Protein AF-A0A7C5J587-F1 (afdb_monomer_lite)

pLDDT: mean 79.64, std 22.27, range [34.5, 98.56]

Secondary structure (DSSP, 8-state):
-------PPPP---------------------------------PPPPPPPPPP-------------PPPGGG---PPPPPHHHHHHHHHHHHHHHHTHHHHHHHHHHHHH-TT--BTTB-------GGGSPPPHHHHHHHHTTSS--------------PPPS--PPP-TTHHHHHHHHHHHH--SS--TTHHHHHHHHHHHHHHHHHHHHHHHHHHHTTTHHHHTTHHHHHHHHHHHHHSTTHHHHHHHHHHHHHHHGGGPPPPSS---HHHHHHHHHHHHHHHHHHHHHSSS--HHHHHHHHHHHHHHHHHHHHHHHH-TT-HHHHHHHHHHHHHHHHHHHHHT--SSPPHHHHHHHHHHHHHHHHHHHHHHHHHHHHHTT--------GGGS-SSSTTPPPPP---PPPPPPPPP-

Sequence (420 aa):
MGFAFHGPSPMVGEGMLQGAIAMRTQVFGLIAMMTSLGALGACKDDPPPPPPPSADTASATGKAKATKPSARDRTAVPRISPESMKQYRVETCYFGSMGLLVAKEAYMASVGETGPSEAKLPEFGDYPENQPRDPGESKDKKDKEAPTDGKAGGRKVGPRTPLMGSGRALPFIRHVRACSIAKSLRQPEYSDLDPAVAKFEEYVNDLQRLLLDASRYYAREQYKKDDFKRGKSIHEKLMEKLPALDDELATFTAAMEKWWPTMKPGGEELDDAGKISLEAVNQARDAARATMAAERDGEALGKAIEGLKAKLASLEEQLEKDRTAPHPRVMVPKLKEMIDALEAVQSVEGKLTALQRYGVSAGMASLIEAHQRGVAQLLRRSSGGTRRTPINPRLRDDSVRALPRPAVTGRPIVPKPEPQ

Foldseek 3Di:
DDDDDDDDDDDDDPDPPPPDPDPPPDDDDDDDDDDDDDDDDDDDDDDDDDDDPDPPDDDDDDPDPPPPPPPVPCLPLDDFDLLLLLVLLLLLLLLLLLLQLQQLVQQCVQANPVFDAPRGAGDRHDAPVQPPDDPVPPPPPPVPPDPPPDPDDDDPPDPPPPPPQPQPDSVSLVSNVSLVVSLVSPPPPDPQQNVLSVVLNVLVVVLSVLSVVSSRCVSVVVCVVVVCPVRVVSVVVNVVRSVCSVVSSVSNVVSVVVCVVVRDPTPADDDPLLVLLVVLLVLLVVLLVLLVDQDHDLVVNVVSLVVLVVSLVVLVVVCVVPVPQLQSVLQNVLSVQLSVLSVVSSPDPHDDDSNSSSSNSVSSSSSSVSSVRNSSVVSCVVSVPDPPPPPPVVVPDPPVPPDDDPDPPDDDDDDDDDDD

Radius of gyration: 30.17 Å; chains: 1; bounding box: 68×78×130 Å

Structure (mmCIF, N/CA/C/O backbone):
data_AF-A0A7C5J587-F1
#
_entry.id   AF-A0A7C5J587-F1
#
loop_
_atom_site.group_PDB
_atom_site.id
_atom_site.type_symbol
_atom_site.label_atom_id
_atom_site.label_alt_id
_atom_site.label_comp_id
_atom_site.label_asym_id
_atom_site.label_entity_id
_atom_site.label_seq_id
_atom_site.pdbx_PDB_ins_code
_atom_site.Cartn_x
_atom_site.Cartn_y
_atom_site.Cartn_z
_atom_site.occupancy
_atom_site.B_iso_or_equiv
_atom_site.auth_seq_id
_atom_site.auth_comp_id
_atom_site.auth_asym_id
_atom_site.auth_atom_id
_atom_site.pdbx_PDB_model_num
ATOM 1 N N . MET A 1 1 ? -23.629 -4.529 -68.663 1.00 40.53 1 MET A N 1
ATOM 2 C CA . MET A 1 1 ? -24.342 -3.232 -68.624 1.00 40.53 1 MET A CA 1
ATOM 3 C C . MET A 1 1 ? -24.430 -2.851 -67.150 1.00 40.53 1 MET A C 1
ATOM 5 O O . MET A 1 1 ? -25.190 -3.480 -66.444 1.00 40.53 1 MET A O 1
ATOM 9 N N . GLY A 1 2 ? -23.566 -2.048 -66.539 1.00 39.12 2 GLY A N 1
ATOM 10 C CA . GLY A 1 2 ? -22.861 -0.872 -67.026 1.00 39.12 2 GLY A CA 1
ATOM 11 C C . GLY A 1 2 ? -23.573 0.361 -66.483 1.00 39.12 2 GLY A C 1
ATOM 12 O O . GLY A 1 2 ? -24.387 0.895 -67.210 1.00 39.12 2 GLY A O 1
ATOM 13 N N . PHE A 1 3 ? -23.286 0.772 -65.242 1.00 37.50 3 PHE A N 1
ATOM 14 C CA . PHE A 1 3 ? -23.427 2.161 -64.792 1.00 37.50 3 PHE A CA 1
ATOM 15 C C . PHE A 1 3 ? -22.420 2.442 -63.675 1.00 37.50 3 PHE A C 1
ATOM 17 O O . PHE A 1 3 ? -22.496 1.897 -62.576 1.00 37.50 3 PHE A O 1
ATOM 24 N N . ALA A 1 4 ? -21.441 3.269 -64.026 1.00 39.62 4 ALA A N 1
ATOM 25 C CA . ALA A 1 4 ? -20.511 3.908 -63.122 1.00 39.62 4 ALA A CA 1
ATOM 26 C C . ALA A 1 4 ? -21.205 5.093 -62.438 1.00 39.62 4 ALA A C 1
ATOM 28 O O . ALA A 1 4 ? -21.907 5.855 -63.101 1.00 39.62 4 ALA A O 1
ATOM 29 N N . PHE A 1 5 ? -20.949 5.284 -61.146 1.00 39.12 5 PHE A N 1
ATOM 30 C CA . PHE A 1 5 ? -21.149 6.566 -60.477 1.00 39.12 5 PHE A CA 1
ATOM 31 C C . PHE A 1 5 ? -19.853 6.939 -59.758 1.00 39.12 5 PHE A C 1
ATOM 33 O O . PHE A 1 5 ? -19.437 6.290 -58.803 1.00 39.12 5 PHE A O 1
ATOM 40 N N . HIS A 1 6 ? -19.192 7.965 -60.291 1.00 46.97 6 HIS A N 1
ATOM 41 C CA . HIS A 1 6 ? -18.176 8.743 -59.596 1.00 46.97 6 HIS A CA 1
ATOM 42 C C . HIS A 1 6 ? -18.865 9.620 -58.544 1.00 46.97 6 HIS A C 1
ATOM 44 O O . HIS A 1 6 ? -19.837 10.307 -58.856 1.00 46.97 6 HIS A O 1
ATOM 50 N N . GLY A 1 7 ? -18.335 9.618 -57.323 1.00 34.50 7 GLY A N 1
ATOM 51 C CA . GLY A 1 7 ? -18.704 10.533 -56.244 1.00 34.50 7 GLY A CA 1
ATOM 52 C C . GLY A 1 7 ? -17.439 10.992 -55.503 1.00 34.50 7 GLY A C 1
ATOM 53 O O . GLY A 1 7 ? -16.536 10.174 -55.331 1.00 34.50 7 GLY A O 1
ATOM 54 N N . PRO A 1 8 ? -17.326 12.282 -55.139 1.00 49.47 8 PRO A N 1
ATOM 55 C CA . PRO A 1 8 ? -16.050 12.957 -54.901 1.00 49.47 8 PRO A CA 1
ATOM 56 C C . PRO A 1 8 ? -15.474 12.753 -53.493 1.00 49.47 8 PRO A C 1
ATOM 58 O O . PRO A 1 8 ? -16.202 12.677 -52.505 1.00 49.47 8 PRO A O 1
ATOM 61 N N . SER A 1 9 ? -14.141 12.759 -53.417 1.00 42.50 9 SER A N 1
ATOM 62 C CA . SER A 1 9 ? -13.361 12.876 -52.182 1.00 42.50 9 SER A CA 1
ATOM 63 C C . SER A 1 9 ? -13.661 14.189 -51.447 1.00 42.50 9 SER A C 1
ATOM 65 O O . SER A 1 9 ? -13.544 15.253 -52.063 1.00 42.50 9 SER A O 1
ATOM 67 N N . PRO A 1 10 ? -13.951 14.172 -50.135 1.00 50.47 10 PRO A N 1
ATOM 68 C CA . PRO A 1 10 ? -13.833 15.365 -49.319 1.00 50.47 10 PRO A CA 1
ATOM 69 C C . PRO A 1 10 ? -12.380 15.571 -48.881 1.00 50.47 10 PRO A C 1
ATOM 71 O O . PRO A 1 10 ? -11.654 14.639 -48.529 1.00 50.47 10 PRO A O 1
ATOM 74 N N . MET A 1 11 ? -11.977 16.834 -48.960 1.00 41.19 11 MET A N 1
ATOM 75 C CA . MET A 1 11 ? -10.653 17.334 -48.643 1.00 41.19 11 MET A CA 1
ATOM 76 C C . MET A 1 11 ? -10.304 17.156 -47.165 1.00 41.19 11 MET A C 1
ATOM 78 O O . MET A 1 11 ? -11.142 17.308 -46.278 1.00 41.19 11 MET A O 1
ATOM 82 N N . VAL A 1 12 ? -9.019 16.901 -46.937 1.00 44.38 12 VAL A N 1
ATOM 83 C CA . VAL A 1 12 ? -8.339 17.002 -45.649 1.00 44.38 12 VAL A CA 1
ATOM 84 C C . VAL A 1 12 ? -8.431 18.454 -45.178 1.00 44.38 12 VAL A C 1
ATOM 86 O O . VAL A 1 12 ? -7.780 19.336 -45.728 1.00 44.38 12 VAL A O 1
ATOM 89 N N . GLY A 1 13 ? -9.283 18.701 -44.187 1.00 36.81 13 GLY A N 1
ATOM 90 C CA . GLY A 1 13 ? -9.279 19.930 -43.406 1.00 36.81 13 GLY A CA 1
ATOM 91 C C . GLY A 1 13 ? -8.475 19.705 -42.133 1.00 36.81 13 GLY A C 1
ATOM 92 O O . GLY A 1 13 ? -8.979 19.100 -41.189 1.00 36.81 13 GLY A O 1
ATOM 93 N N . GLU A 1 14 ? -7.235 20.193 -42.111 1.00 44.81 14 GLU A N 1
ATOM 94 C CA . GLU A 1 14 ? -6.475 20.452 -40.887 1.00 44.81 14 GLU A CA 1
ATOM 95 C C . GLU A 1 14 ? -7.223 21.501 -40.054 1.00 44.81 14 GLU A C 1
ATOM 97 O O . GLU A 1 14 ? -7.055 22.710 -40.205 1.00 44.81 14 GLU A O 1
ATOM 102 N N . GLY A 1 15 ? -8.110 21.021 -39.186 1.00 36.03 15 GLY A N 1
ATOM 103 C CA . GLY A 1 15 ? -8.738 21.809 -38.140 1.00 36.03 15 GLY A CA 1
ATOM 104 C C . GLY A 1 15 ? -7.866 21.800 -36.892 1.00 36.03 15 GLY A C 1
ATOM 105 O O . GLY A 1 15 ? -7.879 20.835 -36.131 1.00 36.03 15 GLY A O 1
ATOM 106 N N . MET A 1 16 ? -7.132 22.894 -36.680 1.00 46.59 16 MET A N 1
ATOM 107 C CA . MET A 1 16 ? -6.604 23.313 -35.380 1.00 46.59 16 MET A CA 1
ATOM 108 C C . MET A 1 16 ? -7.690 23.182 -34.299 1.00 46.59 16 MET A C 1
ATOM 110 O O . MET A 1 16 ? -8.573 24.027 -34.180 1.00 46.59 16 MET A O 1
ATOM 114 N N . LEU A 1 17 ? -7.592 22.146 -33.470 1.00 41.84 17 LEU A N 1
ATOM 115 C CA . LEU A 1 17 ? -8.295 22.049 -32.194 1.00 41.84 17 LEU A CA 1
ATOM 116 C C . LEU A 1 17 ? -7.325 22.471 -31.087 1.00 41.84 17 LEU A C 1
ATOM 118 O O . LEU A 1 17 ? -6.796 21.664 -30.328 1.00 41.84 17 LEU A O 1
ATOM 122 N N . GLN A 1 18 ? -7.091 23.784 -31.005 1.00 40.44 18 GLN A N 1
ATOM 123 C CA . GLN A 1 18 ? -6.682 24.435 -29.762 1.00 40.44 18 GLN A CA 1
ATOM 124 C C . GLN A 1 18 ? -7.888 24.421 -28.814 1.00 40.44 18 GLN A C 1
ATOM 126 O O . GLN A 1 18 ? -8.646 25.381 -28.705 1.00 40.44 18 GLN A O 1
ATOM 131 N N . GLY A 1 19 ? -8.087 23.285 -28.149 1.00 37.25 19 GLY A N 1
ATOM 132 C CA . GLY A 1 19 ? -8.961 23.176 -26.990 1.00 37.25 19 GLY A CA 1
ATOM 133 C C . GLY A 1 19 ? -8.258 23.780 -25.781 1.00 37.25 19 GLY A C 1
ATOM 134 O O . GLY A 1 19 ? -7.413 23.140 -25.161 1.00 37.25 19 GLY A O 1
ATOM 135 N N . ALA A 1 20 ? -8.586 25.033 -25.480 1.00 38.94 20 ALA A N 1
ATOM 136 C CA . ALA A 1 20 ? -8.166 25.739 -24.283 1.00 38.94 20 ALA A CA 1
ATOM 137 C C . ALA A 1 20 ? -8.639 24.995 -23.020 1.00 38.94 20 ALA A C 1
ATOM 139 O O . ALA A 1 20 ? -9.804 25.079 -22.635 1.00 38.94 20 ALA A O 1
ATOM 140 N N . ILE A 1 21 ? -7.723 24.303 -22.340 1.00 42.91 21 ILE A N 1
ATOM 141 C CA . ILE A 1 21 ? -7.909 23.940 -20.933 1.00 42.91 21 ILE A CA 1
ATOM 142 C C . ILE A 1 21 ? -7.673 25.224 -20.141 1.00 42.91 21 ILE A C 1
ATOM 144 O O . ILE A 1 21 ? -6.539 25.635 -19.893 1.00 42.91 21 ILE A O 1
ATOM 148 N N . ALA A 1 22 ? -8.770 25.903 -19.817 1.00 38.94 22 ALA A N 1
ATOM 149 C CA . ALA A 1 22 ? -8.776 27.057 -18.940 1.00 38.94 22 ALA A CA 1
ATOM 150 C C . ALA A 1 22 ? -8.193 26.658 -17.575 1.00 38.94 22 ALA A C 1
ATOM 152 O O . ALA A 1 22 ? -8.833 25.966 -16.783 1.00 38.94 22 ALA A O 1
ATOM 153 N N . MET A 1 23 ? -6.968 27.115 -17.305 1.00 39.50 23 MET A N 1
ATOM 154 C CA . MET A 1 23 ? -6.397 27.149 -15.965 1.00 39.50 23 MET A CA 1
ATOM 155 C C . MET A 1 23 ? -7.326 27.964 -15.068 1.00 39.50 23 MET A C 1
ATOM 157 O O . MET A 1 23 ? -7.400 29.189 -15.166 1.00 39.50 23 MET A O 1
ATOM 161 N N . ARG A 1 24 ? -8.040 27.285 -14.171 1.00 40.91 24 ARG A N 1
ATOM 162 C CA . ARG A 1 24 ? -8.749 27.937 -13.074 1.00 40.91 24 ARG A CA 1
ATOM 163 C C . ARG A 1 24 ? -7.770 28.122 -11.920 1.00 40.91 24 ARG A C 1
ATOM 165 O O . ARG A 1 24 ? -7.766 27.383 -10.943 1.00 40.91 24 ARG A O 1
ATOM 172 N N . THR A 1 25 ? -6.912 29.122 -12.074 1.00 37.28 25 THR A N 1
ATOM 173 C CA . THR A 1 25 ? -6.072 29.674 -11.013 1.00 37.28 25 THR A CA 1
ATOM 174 C C . THR A 1 25 ? -6.991 30.376 -10.014 1.00 37.28 25 THR A C 1
ATOM 176 O O . THR A 1 25 ? -7.362 31.531 -10.211 1.00 37.28 25 THR A O 1
ATOM 179 N N . GLN A 1 26 ? -7.425 29.678 -8.962 1.00 46.88 26 GLN A N 1
ATOM 180 C CA . GLN A 1 26 ? -8.051 30.350 -7.826 1.00 46.88 26 GLN A CA 1
ATOM 181 C C . GLN A 1 26 ? -6.971 30.930 -6.916 1.00 46.88 26 GLN A C 1
ATOM 183 O O . GLN A 1 26 ? -6.229 30.228 -6.234 1.00 46.88 26 GLN A O 1
ATOM 188 N N . VAL A 1 27 ? -6.921 32.257 -6.952 1.00 42.19 27 VAL A N 1
ATOM 189 C CA . VAL A 1 27 ? -6.259 33.141 -6.003 1.00 42.19 27 VAL A CA 1
ATOM 190 C C . VAL A 1 27 ? -6.958 33.001 -4.645 1.00 42.19 27 VAL A C 1
ATOM 192 O O . VAL A 1 27 ? -8.043 33.536 -4.448 1.00 42.19 27 VAL A O 1
ATOM 195 N N . PHE A 1 28 ? -6.328 32.306 -3.702 1.00 43.00 28 PHE A N 1
ATOM 196 C CA . PHE A 1 28 ? -6.454 32.602 -2.273 1.00 43.00 28 PHE A CA 1
ATOM 197 C C . PHE A 1 28 ? -5.116 33.244 -1.891 1.00 43.00 28 PHE A C 1
ATOM 199 O O . PHE A 1 28 ? -4.057 32.674 -2.119 1.00 43.00 28 PHE A O 1
ATOM 206 N N . GLY A 1 29 ? -5.068 34.501 -1.471 1.00 35.06 29 GLY A N 1
ATOM 207 C CA . GLY A 1 29 ? -5.841 35.012 -0.350 1.00 35.06 29 GLY A CA 1
ATOM 208 C C . GLY A 1 29 ? -4.839 35.241 0.774 1.00 35.06 29 GLY A C 1
ATOM 209 O O . GLY A 1 29 ? -4.536 34.349 1.554 1.00 35.06 29 GLY A O 1
ATOM 210 N N . LEU A 1 30 ? -4.258 36.432 0.743 1.00 37.22 30 LEU A N 1
ATOM 211 C CA . LEU A 1 30 ? -3.209 36.958 1.601 1.00 37.22 30 LEU A CA 1
ATOM 212 C C . LEU A 1 30 ? -3.675 36.964 3.071 1.00 37.22 30 LEU A C 1
ATOM 214 O O . LEU A 1 30 ? -4.580 37.718 3.414 1.00 37.22 30 LEU A O 1
ATOM 218 N N . ILE A 1 31 ? -3.055 36.160 3.941 1.00 40.31 31 ILE A N 1
ATOM 219 C CA . ILE A 1 31 ? -3.092 36.366 5.398 1.00 40.31 31 ILE A CA 1
ATOM 220 C C . ILE A 1 31 ? -1.647 36.420 5.881 1.00 40.31 31 ILE A C 1
ATOM 222 O O . ILE A 1 31 ? -0.980 35.406 6.073 1.00 40.31 31 ILE A O 1
ATOM 226 N N . ALA A 1 32 ? -1.168 37.650 6.027 1.00 42.03 32 ALA A N 1
ATOM 227 C CA . ALA A 1 32 ? 0.039 37.980 6.753 1.00 42.03 32 ALA A CA 1
ATOM 228 C C . ALA A 1 32 ? -0.343 38.563 8.119 1.00 42.03 32 ALA A C 1
ATOM 230 O O . ALA A 1 32 ? -1.284 39.346 8.220 1.00 42.03 32 ALA A O 1
ATOM 231 N N . MET A 1 33 ? 0.513 38.247 9.092 1.00 40.53 33 MET A N 1
ATOM 232 C CA . MET A 1 33 ? 0.805 38.957 10.340 1.00 40.53 33 MET A CA 1
ATOM 233 C C . MET A 1 33 ? 0.163 38.509 11.664 1.00 40.53 33 MET A C 1
ATOM 235 O O . MET A 1 33 ? -1.046 38.484 11.847 1.00 40.53 33 MET A O 1
ATOM 239 N N . MET A 1 34 ? 1.103 38.377 12.614 1.00 42.03 34 MET A N 1
ATOM 240 C CA . MET A 1 34 ? 1.031 38.614 14.060 1.00 42.03 34 MET A CA 1
ATOM 241 C C . MET A 1 34 ? 0.592 37.449 14.947 1.00 42.03 34 MET A C 1
ATOM 243 O O . MET A 1 34 ? -0.578 37.305 15.255 1.00 42.03 34 MET A O 1
ATOM 247 N N . THR A 1 35 ? 1.590 36.733 15.478 1.00 39.16 35 THR A N 1
ATOM 248 C CA . THR A 1 35 ? 1.889 36.755 16.926 1.00 39.16 35 THR A CA 1
ATOM 249 C C . THR A 1 35 ? 3.317 36.269 17.170 1.00 39.16 35 THR A C 1
ATOM 251 O O . THR A 1 35 ? 3.598 35.075 17.215 1.00 39.16 35 THR A O 1
ATOM 254 N N . SER A 1 36 ? 4.227 37.223 17.342 1.00 39.00 36 SER A N 1
ATOM 255 C CA . SER A 1 36 ? 5.477 37.061 18.079 1.00 39.00 36 SER A CA 1
ATOM 256 C C . SER A 1 36 ? 5.241 37.563 19.501 1.00 39.00 36 SER A C 1
ATOM 258 O O . SER A 1 36 ? 4.926 38.739 19.637 1.00 39.00 36 SER A O 1
ATOM 260 N N . LEU A 1 37 ? 5.393 36.723 20.531 1.00 38.78 37 LEU A N 1
ATOM 261 C CA . LEU A 1 37 ? 5.816 37.126 21.881 1.00 38.78 37 LEU A CA 1
ATOM 262 C C . LEU A 1 37 ? 6.051 35.877 22.757 1.00 38.78 37 LEU A C 1
ATOM 264 O O . LEU A 1 37 ? 5.144 35.073 22.938 1.00 38.78 37 LEU A O 1
ATOM 268 N N . GLY A 1 38 ? 7.244 35.776 23.356 1.00 36.59 38 GLY A N 1
ATOM 269 C CA . GLY A 1 38 ? 7.446 35.069 24.627 1.00 36.59 38 GLY A CA 1
ATOM 270 C C . GLY A 1 38 ? 8.218 33.746 24.592 1.00 36.59 38 GLY A C 1
ATOM 271 O O . GLY A 1 38 ? 7.618 32.682 24.638 1.00 36.59 38 GLY A O 1
ATOM 272 N N . ALA A 1 39 ? 9.551 33.811 24.656 1.00 37.22 39 ALA A N 1
ATOM 273 C CA . ALA A 1 39 ? 10.364 32.730 25.222 1.00 37.22 39 ALA A CA 1
ATOM 274 C C . ALA A 1 39 ? 11.544 33.322 26.013 1.00 37.22 39 ALA A C 1
ATOM 276 O O . ALA A 1 39 ? 12.631 33.545 25.485 1.00 37.22 39 ALA A O 1
ATOM 277 N N . LEU A 1 40 ? 11.297 33.607 27.294 1.00 43.94 40 LEU A N 1
ATOM 278 C CA . LEU A 1 40 ? 12.322 33.687 28.336 1.00 43.94 40 LEU A CA 1
ATOM 279 C C . LEU A 1 40 ? 12.236 32.386 29.139 1.00 43.94 40 LEU A C 1
ATOM 281 O O . LEU A 1 40 ? 11.160 32.040 29.617 1.00 43.94 40 LEU A O 1
ATOM 285 N N . GLY A 1 41 ? 13.356 31.681 29.290 1.00 39.38 41 GLY A N 1
ATOM 286 C CA . GLY A 1 41 ? 13.417 30.465 30.100 1.00 39.38 41 GLY A CA 1
ATOM 287 C C . GLY A 1 41 ? 14.644 29.611 29.809 1.00 39.38 41 GLY A C 1
ATOM 288 O O . GLY A 1 41 ? 14.522 28.503 29.305 1.00 39.38 41 GLY A O 1
ATOM 289 N N . ALA A 1 42 ? 15.834 30.140 30.101 1.00 37.66 42 ALA A N 1
ATOM 290 C CA . ALA A 1 42 ? 17.071 29.370 30.102 1.00 37.66 42 ALA A CA 1
ATOM 291 C C . ALA A 1 42 ? 17.139 28.495 31.368 1.00 37.66 42 ALA A C 1
ATOM 293 O O . ALA A 1 42 ? 17.524 28.975 32.434 1.00 37.66 42 ALA A O 1
ATOM 294 N N . CYS A 1 43 ? 16.792 27.214 31.248 1.00 47.06 43 CYS A N 1
ATOM 295 C CA . CYS A 1 43 ? 17.231 26.184 32.186 1.00 47.06 43 CYS A CA 1
ATOM 296 C C . CYS A 1 43 ? 18.535 25.583 31.648 1.00 47.06 43 CYS A C 1
ATOM 298 O O . CYS A 1 43 ? 18.586 25.084 30.528 1.00 47.06 43 CYS A O 1
ATOM 300 N N . LYS A 1 44 ? 19.610 25.701 32.433 1.00 36.34 44 LYS A N 1
ATOM 301 C CA . LYS A 1 44 ? 20.862 24.979 32.205 1.00 36.34 44 LYS A CA 1
ATOM 302 C C . LYS A 1 44 ? 20.595 23.498 32.472 1.00 36.34 44 LYS A C 1
ATOM 304 O O . LYS A 1 44 ? 20.381 23.137 33.624 1.00 36.34 44 LYS A O 1
ATOM 309 N N . ASP A 1 45 ? 20.603 22.686 31.423 1.00 48.22 45 ASP A N 1
ATOM 310 C CA . ASP A 1 45 ? 20.658 21.233 31.547 1.00 48.22 45 ASP A CA 1
ATOM 311 C C . ASP A 1 45 ? 22.064 20.811 31.990 1.00 48.22 45 ASP A C 1
ATOM 313 O O . ASP A 1 45 ? 23.074 21.182 31.380 1.00 48.22 45 ASP A O 1
ATOM 317 N N . ASP A 1 46 ? 22.109 20.048 33.081 1.00 55.38 46 ASP A N 1
ATOM 318 C CA . ASP A 1 46 ? 23.283 19.311 33.534 1.00 55.38 46 ASP A CA 1
ATOM 319 C C . ASP A 1 46 ? 23.784 18.367 32.425 1.00 55.38 46 ASP A C 1
ATOM 321 O O . ASP A 1 46 ? 22.978 17.712 31.752 1.00 55.38 46 ASP A O 1
ATOM 325 N N . PRO A 1 47 ? 25.108 18.244 32.217 1.00 64.81 47 PRO A N 1
ATOM 326 C CA . PRO A 1 47 ? 25.639 17.297 31.250 1.00 64.81 47 PRO A CA 1
ATOM 327 C C . PRO A 1 47 ? 25.290 15.858 31.675 1.00 64.81 47 PRO A C 1
ATOM 329 O O . PRO A 1 47 ? 25.450 15.506 32.849 1.00 64.81 47 PRO A O 1
ATOM 332 N N . PRO A 1 48 ? 24.845 14.994 30.743 1.00 68.69 48 PRO A N 1
ATOM 333 C CA . PRO A 1 48 ? 24.534 13.608 31.062 1.00 68.69 48 PRO A CA 1
ATOM 334 C C . PRO A 1 48 ? 25.784 12.876 31.580 1.00 68.69 48 PRO A C 1
ATOM 336 O O . PRO A 1 48 ? 26.893 13.133 31.097 1.00 68.69 48 PRO A O 1
ATOM 339 N N . PRO A 1 49 ? 25.629 11.948 32.544 1.00 68.81 49 PRO A N 1
ATOM 340 C CA . PRO A 1 49 ? 26.751 11.199 33.089 1.00 68.81 49 PRO A CA 1
ATOM 341 C C . PRO A 1 49 ? 27.451 10.386 31.988 1.00 68.81 49 PRO A C 1
ATOM 343 O O . PRO A 1 49 ? 26.784 9.862 31.087 1.00 68.81 49 PRO A O 1
ATOM 346 N N . PRO A 1 50 ? 28.789 10.254 32.050 1.00 69.75 50 PRO A N 1
ATOM 347 C CA . PRO A 1 50 ? 29.536 9.460 31.088 1.00 69.75 50 PRO A CA 1
ATOM 348 C C . PRO A 1 50 ? 29.058 7.999 31.109 1.00 69.75 50 PRO A C 1
ATOM 350 O O . PRO A 1 50 ? 28.716 7.475 32.175 1.00 69.75 50 PRO A O 1
ATOM 353 N N . PRO A 1 51 ? 29.035 7.320 29.948 1.00 66.56 51 PRO A N 1
ATOM 354 C CA . PRO A 1 51 ? 28.659 5.916 29.883 1.00 66.56 51 PRO A CA 1
ATOM 355 C C . PRO A 1 51 ? 29.606 5.074 30.755 1.00 66.56 51 PRO A C 1
ATOM 357 O O . PRO A 1 51 ? 30.808 5.358 30.801 1.00 66.56 51 PRO A O 1
ATOM 360 N N . PRO A 1 52 ? 29.098 4.030 31.438 1.00 62.97 52 PRO A N 1
ATOM 361 C CA . PRO A 1 52 ? 29.949 3.132 32.203 1.00 62.97 52 PRO A CA 1
ATOM 362 C C . PRO A 1 52 ? 30.990 2.480 31.278 1.00 62.97 52 PRO A C 1
ATOM 364 O O . PRO A 1 52 ? 30.678 2.185 30.116 1.00 62.97 52 PRO A O 1
ATOM 367 N N . PRO A 1 53 ? 32.221 2.240 31.767 1.00 50.72 53 PRO A N 1
ATOM 368 C CA . PRO A 1 53 ? 33.243 1.559 30.989 1.00 50.72 53 PRO A CA 1
ATOM 369 C C . PRO A 1 53 ? 32.703 0.202 30.536 1.00 50.72 53 PRO A C 1
ATOM 371 O O . PRO A 1 53 ? 32.181 -0.580 31.333 1.00 50.72 53 PRO A O 1
ATOM 374 N N . SER A 1 54 ? 32.795 -0.051 29.231 1.00 51.22 54 SER A N 1
ATOM 375 C CA . SER A 1 54 ? 32.443 -1.345 28.655 1.00 51.22 54 SER A CA 1
ATOM 376 C C . SER A 1 54 ? 33.315 -2.409 29.311 1.00 51.22 54 SER A C 1
ATOM 378 O O . SER A 1 54 ? 34.537 -2.339 29.236 1.00 51.22 54 SER A O 1
ATOM 380 N N . ALA A 1 55 ? 32.686 -3.367 29.991 1.00 44.94 55 ALA A N 1
ATOM 381 C CA . ALA A 1 55 ? 33.386 -4.507 30.552 1.00 44.94 55 ALA A CA 1
ATOM 382 C C . ALA A 1 55 ? 33.970 -5.339 29.403 1.00 44.94 55 ALA A C 1
ATOM 384 O O . ALA A 1 55 ? 33.235 -5.988 28.652 1.00 44.94 55 ALA A O 1
ATOM 385 N N . ASP A 1 56 ? 35.295 -5.291 29.276 1.00 42.47 56 ASP A N 1
ATOM 386 C CA . ASP A 1 56 ? 36.074 -6.140 28.387 1.00 42.47 56 ASP A CA 1
ATOM 387 C C . ASP A 1 56 ? 35.757 -7.606 28.685 1.00 42.47 56 ASP A C 1
ATOM 389 O O . ASP A 1 56 ? 36.134 -8.175 29.712 1.00 42.47 56 ASP A O 1
ATOM 393 N N . THR A 1 57 ? 35.012 -8.231 27.778 1.00 45.97 57 THR A N 1
ATOM 394 C CA . THR A 1 57 ? 34.745 -9.663 27.838 1.00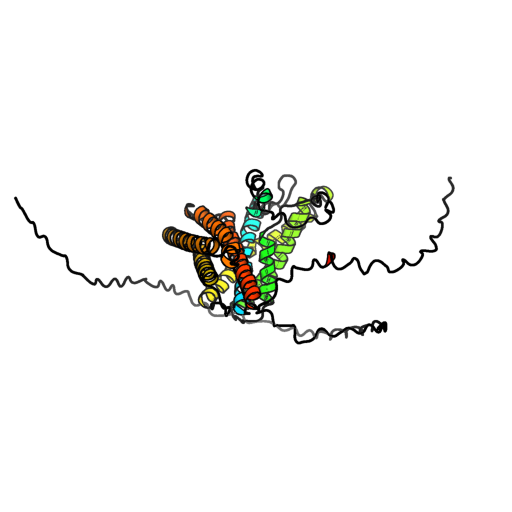 45.97 57 THR A CA 1
ATOM 395 C C . THR A 1 57 ? 35.995 -10.383 27.352 1.00 45.97 57 THR A C 1
ATOM 397 O O . THR A 1 57 ? 36.405 -10.252 26.199 1.00 45.97 57 THR A O 1
ATOM 400 N N . ALA A 1 58 ? 36.614 -11.122 28.270 1.00 41.41 58 ALA A N 1
ATOM 401 C CA . ALA A 1 58 ? 37.824 -11.898 28.061 1.00 41.41 58 ALA A CA 1
ATOM 402 C C . ALA A 1 58 ? 37.753 -12.762 26.787 1.00 41.41 58 ALA A C 1
ATOM 404 O O . ALA A 1 58 ? 36.880 -13.616 26.620 1.00 41.41 58 ALA A O 1
ATOM 405 N N . SER A 1 59 ? 38.721 -12.536 25.900 1.00 40.94 59 SER A N 1
ATOM 406 C CA . SER A 1 59 ? 38.970 -13.327 24.699 1.00 40.94 59 SER A CA 1
ATOM 407 C C . SER A 1 59 ? 39.504 -14.709 25.088 1.00 40.94 59 SER A C 1
ATOM 409 O O . SER A 1 59 ? 40.607 -14.832 25.619 1.00 40.94 59 SER A O 1
ATOM 411 N N . ALA A 1 60 ? 38.721 -15.758 24.826 1.00 48.88 60 ALA A N 1
ATOM 412 C CA . ALA A 1 60 ? 39.182 -17.139 24.904 1.00 48.88 60 ALA A CA 1
ATOM 413 C C . ALA A 1 60 ? 39.983 -17.485 23.637 1.00 48.88 60 ALA A C 1
ATOM 415 O O . ALA A 1 60 ? 39.451 -17.591 22.530 1.00 48.88 60 ALA A O 1
ATOM 416 N N . THR A 1 61 ? 41.289 -17.659 23.816 1.00 47.59 61 THR A N 1
ATOM 417 C CA . THR A 1 61 ? 42.299 -17.903 22.782 1.00 47.59 61 THR A CA 1
ATOM 418 C C . THR A 1 61 ? 42.203 -19.323 22.205 1.00 47.59 61 THR A C 1
ATOM 420 O O . THR A 1 61 ? 43.001 -20.201 22.520 1.00 47.59 61 THR A O 1
ATOM 423 N N . GLY A 1 62 ? 41.232 -19.570 21.323 1.00 49.81 62 GLY A N 1
ATOM 424 C CA . GLY A 1 62 ? 41.175 -20.772 20.486 1.00 49.81 62 GLY A CA 1
ATOM 425 C C . GLY A 1 62 ? 41.823 -20.531 19.120 1.00 49.81 62 GLY A C 1
ATOM 426 O O . GLY A 1 62 ? 41.232 -19.874 18.265 1.00 49.81 62 GLY A O 1
ATOM 427 N N . LYS A 1 63 ? 43.029 -21.068 18.882 1.00 50.22 63 LYS A N 1
ATOM 428 C CA . LYS A 1 63 ? 43.729 -21.033 17.579 1.00 50.22 63 LYS A CA 1
ATOM 429 C C . LYS A 1 63 ? 43.040 -21.943 16.546 1.00 50.22 63 LYS A C 1
ATOM 431 O O . LYS A 1 63 ? 43.582 -22.974 16.160 1.00 50.22 63 LYS A O 1
ATOM 436 N N . ALA A 1 64 ? 41.872 -21.551 16.050 1.00 50.06 64 ALA A N 1
ATOM 437 C CA . ALA A 1 64 ? 41.384 -22.029 14.761 1.00 50.06 64 ALA A CA 1
ATOM 438 C C . ALA A 1 64 ? 41.950 -21.102 13.676 1.00 50.06 64 ALA A C 1
ATOM 440 O O . ALA A 1 64 ? 41.684 -19.899 13.687 1.00 50.06 64 ALA A O 1
ATOM 441 N N . LYS A 1 65 ? 42.753 -21.634 12.742 1.00 57.91 65 LYS A N 1
ATOM 442 C CA . LYS A 1 65 ? 43.142 -20.922 11.512 1.00 57.91 65 LYS A CA 1
ATOM 443 C C . LYS A 1 65 ? 41.870 -20.662 10.698 1.00 57.91 65 LYS A C 1
ATOM 445 O O . LYS A 1 65 ? 41.509 -21.454 9.835 1.00 57.91 65 LYS A O 1
ATOM 450 N N . ALA A 1 66 ? 41.180 -19.563 10.994 1.00 53.34 66 ALA A N 1
ATOM 451 C CA . ALA A 1 66 ? 40.122 -19.034 10.154 1.00 53.34 66 ALA A CA 1
ATOM 452 C C . ALA A 1 66 ? 40.767 -18.630 8.827 1.00 53.34 66 ALA A C 1
ATOM 454 O O . ALA A 1 66 ? 41.434 -17.598 8.724 1.00 53.34 66 ALA A O 1
ATOM 455 N N . THR A 1 67 ? 40.624 -19.484 7.820 1.00 60.16 67 THR A N 1
ATOM 456 C CA . THR A 1 67 ? 40.925 -19.157 6.432 1.00 60.16 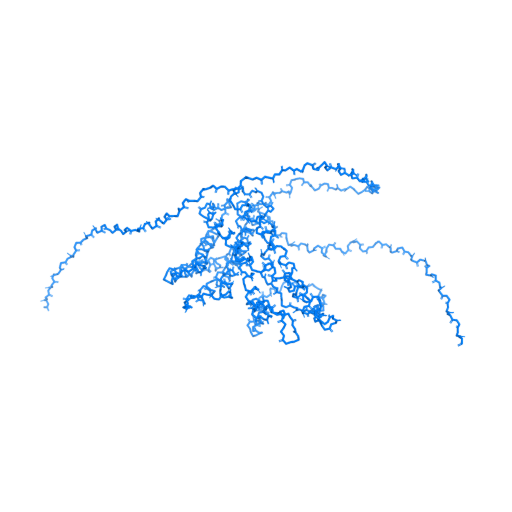67 THR A CA 1
ATOM 457 C C . THR A 1 67 ? 40.075 -17.938 6.103 1.00 60.16 67 THR A C 1
ATOM 459 O O . THR A 1 67 ? 38.853 -18.042 5.987 1.00 60.16 67 THR A O 1
ATOM 462 N N . LYS A 1 68 ? 40.698 -16.751 6.062 1.00 58.28 68 LYS A N 1
ATOM 463 C CA . LYS A 1 68 ? 40.011 -15.516 5.676 1.00 58.28 68 LYS A CA 1
ATOM 464 C C . LYS A 1 68 ? 39.357 -15.802 4.322 1.00 58.28 68 LYS A C 1
ATOM 466 O O . LYS A 1 68 ? 40.095 -16.147 3.396 1.00 58.28 68 LYS A O 1
ATOM 471 N N . PRO A 1 69 ? 38.020 -15.724 4.192 1.00 56.41 69 PRO A N 1
ATOM 472 C CA . PRO A 1 69 ? 37.379 -15.922 2.902 1.00 56.41 69 PRO A CA 1
ATOM 473 C C . PRO A 1 69 ? 38.022 -14.937 1.928 1.00 56.41 69 PRO A C 1
ATOM 475 O O . PRO A 1 69 ? 38.049 -13.733 2.196 1.00 56.41 69 PRO A O 1
ATOM 478 N N . SER A 1 70 ? 38.635 -15.458 0.864 1.00 59.91 70 SER A N 1
ATOM 479 C CA . SER A 1 70 ? 39.407 -14.651 -0.072 1.00 59.91 70 SER A CA 1
ATOM 480 C C . SER A 1 70 ? 38.524 -13.534 -0.616 1.00 59.91 70 SER A C 1
ATOM 482 O O . SER A 1 70 ? 37.438 -13.791 -1.136 1.00 59.91 70 SER A O 1
ATOM 484 N N . ALA A 1 71 ? 39.010 -12.296 -0.530 1.00 56.88 71 ALA A N 1
ATOM 485 C CA . ALA A 1 71 ? 38.329 -11.096 -1.015 1.00 56.88 71 ALA A CA 1
ATOM 486 C C . ALA A 1 71 ? 37.944 -11.153 -2.512 1.00 56.88 71 ALA A C 1
ATOM 488 O O . ALA A 1 71 ? 37.164 -10.324 -2.967 1.00 56.88 71 ALA A O 1
ATOM 489 N N . ARG A 1 72 ? 38.446 -12.146 -3.260 1.00 51.25 72 ARG A N 1
ATOM 490 C CA . ARG A 1 72 ? 38.173 -12.376 -4.684 1.00 51.25 72 ARG A CA 1
ATOM 491 C C . ARG A 1 72 ? 36.802 -12.973 -5.017 1.00 51.25 72 ARG A C 1
ATOM 493 O O . ARG A 1 72 ? 36.437 -12.930 -6.179 1.00 51.25 72 ARG A O 1
ATOM 500 N N . ASP A 1 73 ? 36.025 -13.441 -4.040 1.00 50.47 73 ASP A N 1
ATOM 501 C CA . ASP A 1 73 ? 34.743 -14.128 -4.309 1.00 50.47 73 ASP A CA 1
ATOM 502 C C . ASP A 1 73 ? 33.503 -13.358 -3.821 1.00 50.47 73 ASP A C 1
ATOM 504 O O . ASP A 1 73 ? 32.419 -13.904 -3.606 1.00 50.47 73 ASP A O 1
ATOM 508 N N . ARG A 1 74 ? 33.662 -12.046 -3.623 1.00 50.12 74 ARG A N 1
ATOM 509 C CA . ARG A 1 74 ? 32.551 -11.110 -3.442 1.00 50.12 74 ARG A CA 1
ATOM 510 C C . ARG A 1 74 ? 32.398 -10.287 -4.712 1.00 50.12 74 ARG A C 1
ATOM 512 O O . ARG A 1 74 ? 32.574 -9.073 -4.671 1.00 50.12 74 ARG A O 1
ATOM 519 N N . THR A 1 75 ? 32.068 -10.929 -5.833 1.00 56.31 75 THR A N 1
ATOM 520 C CA . THR A 1 75 ? 31.414 -10.204 -6.931 1.00 56.31 75 THR A CA 1
ATOM 521 C C . THR A 1 75 ? 30.241 -9.464 -6.302 1.00 56.31 75 THR A C 1
ATOM 523 O O . THR A 1 75 ? 29.339 -10.093 -5.739 1.00 56.31 75 THR A O 1
ATOM 526 N N . ALA A 1 76 ? 30.338 -8.135 -6.248 1.00 62.59 76 ALA A N 1
ATOM 527 C CA . ALA A 1 76 ? 29.338 -7.299 -5.615 1.00 62.59 76 ALA A CA 1
ATOM 528 C C . ALA A 1 76 ? 28.007 -7.621 -6.290 1.00 62.59 76 ALA A C 1
ATOM 530 O O . ALA A 1 76 ? 27.844 -7.363 -7.478 1.00 62.59 76 ALA A O 1
ATOM 531 N N . VAL A 1 77 ? 27.094 -8.264 -5.556 1.00 62.28 77 VAL A N 1
ATOM 532 C CA . VAL A 1 77 ? 25.746 -8.529 -6.060 1.00 62.28 77 VAL A CA 1
ATOM 533 C C . VAL A 1 77 ? 25.200 -7.177 -6.520 1.00 62.28 77 VAL A C 1
ATOM 535 O O . VAL A 1 77 ? 25.203 -6.261 -5.685 1.00 62.28 77 VAL A O 1
ATOM 538 N N . PRO A 1 78 ? 24.796 -7.029 -7.798 1.00 75.88 78 PRO A N 1
ATOM 539 C CA . PRO A 1 78 ? 24.252 -5.792 -8.319 1.00 75.88 78 PRO A CA 1
ATOM 540 C C . PRO A 1 78 ? 23.166 -5.327 -7.364 1.00 75.88 78 PRO A C 1
ATOM 542 O O . PRO A 1 78 ? 22.228 -6.064 -7.036 1.00 75.88 78 PRO A O 1
ATOM 545 N N . ARG A 1 79 ? 23.392 -4.149 -6.791 1.00 87.50 79 ARG A N 1
ATOM 546 C CA . ARG A 1 79 ? 22.489 -3.580 -5.805 1.00 87.50 79 ARG A CA 1
ATOM 547 C C . ARG A 1 79 ? 21.411 -2.844 -6.569 1.00 87.50 79 ARG A C 1
ATOM 549 O O . ARG A 1 79 ? 21.715 -2.127 -7.515 1.00 87.50 79 ARG A O 1
ATOM 556 N N . ILE A 1 80 ? 20.176 -3.015 -6.120 1.00 94.25 80 ILE A N 1
ATOM 557 C CA . ILE A 1 80 ? 19.089 -2.128 -6.517 1.00 94.25 80 ILE A CA 1
ATOM 558 C C . ILE A 1 80 ? 19.535 -0.705 -6.174 1.00 94.25 80 ILE A C 1
ATOM 560 O O . ILE A 1 80 ? 20.080 -0.470 -5.087 1.00 94.25 80 ILE A O 1
ATOM 564 N N . SER A 1 81 ? 19.362 0.202 -7.124 1.00 95.19 81 SER A N 1
ATOM 565 C CA . SER A 1 81 ? 19.738 1.596 -6.999 1.00 95.19 81 SER A CA 1
ATOM 566 C C . SER A 1 81 ? 19.037 2.237 -5.792 1.00 95.19 81 SER A C 1
ATOM 568 O O . SER A 1 81 ? 17.924 1.839 -5.421 1.00 95.19 81 SER A O 1
ATOM 570 N N . PRO A 1 82 ? 19.677 3.222 -5.137 1.00 95.19 82 PRO A N 1
ATOM 571 C CA . PRO A 1 82 ? 19.045 3.961 -4.049 1.00 95.19 82 PRO A CA 1
ATOM 572 C C . PRO A 1 82 ? 17.708 4.595 -4.455 1.00 95.19 82 PRO A C 1
ATOM 574 O O . PRO A 1 82 ? 16.765 4.522 -3.672 1.00 95.19 82 PRO A O 1
ATOM 577 N N . GLU A 1 83 ? 17.607 5.126 -5.682 1.00 95.56 83 GLU A N 1
ATOM 578 C CA . GLU A 1 83 ? 16.375 5.690 -6.262 1.00 95.56 83 GLU A CA 1
ATOM 579 C C . GLU A 1 83 ? 15.234 4.664 -6.230 1.00 95.56 83 GLU A C 1
ATOM 581 O O . GLU A 1 83 ? 14.237 4.872 -5.540 1.00 95.56 83 GLU A O 1
ATOM 586 N N . SER A 1 84 ? 15.418 3.503 -6.868 1.00 96.00 84 SER A N 1
ATOM 587 C CA . SER A 1 84 ? 14.395 2.451 -6.939 1.00 96.00 84 SER A CA 1
ATOM 588 C C . SER A 1 84 ? 14.030 1.904 -5.562 1.00 96.00 84 SER A C 1
ATOM 590 O O . SER A 1 84 ? 12.867 1.615 -5.278 1.00 96.00 84 SER A O 1
ATOM 592 N N . MET A 1 85 ? 15.007 1.784 -4.656 1.00 96.56 85 MET A N 1
ATOM 593 C CA . MET A 1 85 ? 14.742 1.386 -3.273 1.00 96.56 85 MET A CA 1
ATOM 594 C C . MET A 1 85 ? 13.910 2.426 -2.518 1.00 96.56 85 MET A C 1
ATOM 596 O O . MET A 1 85 ? 13.002 2.037 -1.780 1.00 96.56 85 MET A O 1
ATOM 600 N N . LYS A 1 86 ? 14.210 3.720 -2.672 1.00 96.81 86 LYS A N 1
ATOM 601 C CA . LYS A 1 86 ? 13.454 4.809 -2.046 1.00 96.81 86 LYS A CA 1
ATOM 602 C C . LYS A 1 86 ? 12.037 4.852 -2.605 1.00 96.81 86 LYS A C 1
ATOM 604 O O . LYS A 1 86 ? 11.099 4.796 -1.810 1.00 96.81 86 LYS A O 1
ATOM 609 N N . GLN A 1 87 ? 11.897 4.818 -3.933 1.00 97.00 87 GLN A N 1
ATOM 610 C CA . GLN A 1 87 ? 10.617 4.734 -4.634 1.00 97.00 87 GLN A CA 1
ATOM 611 C C . GLN A 1 87 ? 9.758 3.602 -4.074 1.00 97.00 87 GLN A C 1
ATOM 613 O O . GLN A 1 87 ? 8.7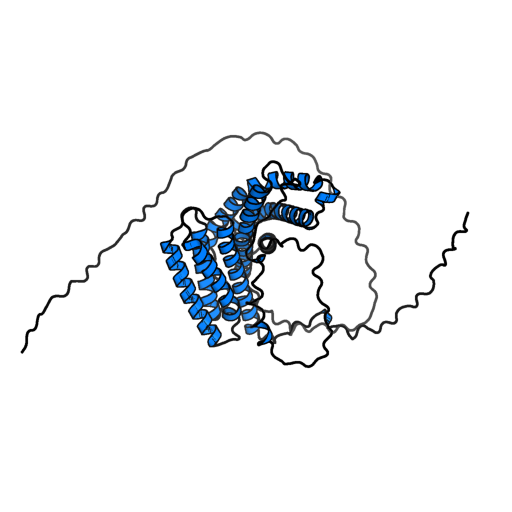02 3.842 -3.492 1.00 97.00 87 GLN A O 1
ATOM 618 N N . TYR A 1 88 ? 10.276 2.374 -4.118 1.00 97.19 88 TYR A N 1
ATOM 619 C CA . TYR A 1 88 ? 9.595 1.195 -3.595 1.00 97.19 88 TYR A CA 1
ATOM 620 C C . TYR A 1 88 ? 9.110 1.375 -2.149 1.00 97.19 88 TYR A C 1
ATOM 622 O O . TYR A 1 88 ? 7.960 1.060 -1.830 1.00 97.19 88 TYR A O 1
ATOM 630 N N . ARG A 1 89 ? 9.976 1.847 -1.243 1.00 97.25 89 ARG A N 1
ATOM 631 C CA . ARG A 1 89 ? 9.645 1.920 0.188 1.00 97.25 89 ARG A CA 1
ATOM 632 C C . ARG A 1 89 ? 8.630 3.004 0.503 1.00 97.25 89 ARG A C 1
ATOM 634 O O . ARG A 1 89 ? 7.723 2.741 1.291 1.00 97.25 89 ARG A O 1
ATOM 641 N N . VAL A 1 90 ? 8.779 4.180 -0.097 1.00 97.75 90 VAL A N 1
ATOM 642 C CA . VAL A 1 90 ? 7.848 5.290 0.101 1.00 97.75 90 VAL A CA 1
ATOM 643 C C . VAL A 1 90 ? 6.479 4.934 -0.475 1.00 97.75 90 VAL A C 1
ATOM 645 O O . VAL A 1 90 ? 5.477 5.083 0.214 1.00 97.75 90 VAL A O 1
ATOM 648 N N . GLU A 1 91 ? 6.417 4.381 -1.686 1.00 97.62 91 GLU A N 1
ATOM 649 C CA . GLU A 1 91 ? 5.130 4.028 -2.292 1.00 97.62 91 GLU A CA 1
ATOM 650 C C . GLU A 1 91 ? 4.437 2.879 -1.558 1.00 97.62 91 GLU A C 1
ATOM 652 O O . GLU A 1 91 ? 3.232 2.934 -1.325 1.00 97.62 91 GLU A O 1
ATOM 657 N N . THR A 1 92 ? 5.187 1.867 -1.110 1.00 97.38 92 THR A N 1
ATOM 658 C CA . THR A 1 92 ? 4.621 0.796 -0.270 1.00 97.38 92 THR A CA 1
ATOM 659 C C . THR A 1 92 ? 4.083 1.353 1.050 1.00 97.38 92 THR A C 1
ATOM 661 O O . THR A 1 92 ? 3.031 0.914 1.509 1.00 97.38 92 THR A O 1
ATOM 664 N N . CYS A 1 93 ? 4.782 2.319 1.659 1.00 97.75 93 CYS A N 1
ATOM 665 C CA . CYS A 1 93 ? 4.297 3.029 2.844 1.00 97.75 93 CYS A CA 1
ATOM 666 C C . CYS A 1 93 ? 2.982 3.763 2.546 1.00 97.75 93 CYS A C 1
ATOM 668 O O . CYS A 1 93 ? 2.013 3.577 3.276 1.00 97.75 93 CYS A O 1
ATOM 670 N N . TYR A 1 94 ? 2.936 4.531 1.456 1.00 97.75 94 TYR A N 1
ATOM 671 C CA . TYR A 1 94 ? 1.778 5.323 1.049 1.00 97.75 94 TYR A CA 1
ATOM 672 C C . TYR A 1 94 ? 0.543 4.470 0.725 1.00 97.75 94 TYR A C 1
ATOM 674 O O . TYR A 1 94 ? -0.486 4.576 1.384 1.00 97.75 94 TYR A O 1
ATOM 682 N N . PHE A 1 95 ? 0.631 3.555 -0.243 1.00 96.88 95 PHE A N 1
ATOM 683 C CA . PHE A 1 95 ? -0.520 2.722 -0.611 1.00 96.88 95 PHE A CA 1
ATOM 684 C C . PHE A 1 95 ? -0.931 1.770 0.523 1.00 96.88 95 PHE A C 1
ATOM 686 O O . PHE A 1 95 ? -2.105 1.420 0.672 1.00 96.88 95 PHE A O 1
ATOM 693 N N . GLY A 1 96 ? 0.032 1.379 1.359 1.00 93.94 96 GLY A N 1
ATOM 694 C CA . GLY A 1 96 ? -0.200 0.594 2.559 1.00 93.94 96 GLY A CA 1
ATOM 695 C C . GLY A 1 96 ? -0.947 1.333 3.663 1.00 93.94 96 GLY A C 1
ATOM 696 O O . GLY A 1 96 ? -1.783 0.730 4.338 1.00 93.94 96 GLY A O 1
ATOM 697 N N . SER A 1 97 ? -0.662 2.621 3.862 1.00 95.62 97 SER A N 1
ATOM 698 C CA . SER A 1 97 ? -1.274 3.415 4.928 1.00 95.62 97 SER A CA 1
ATOM 699 C C . SER A 1 97 ? -2.761 3.678 4.689 1.00 95.62 97 SER A C 1
ATOM 701 O O . SER A 1 97 ? -3.498 3.835 5.658 1.00 95.62 97 SER A O 1
ATOM 703 N N . MET A 1 98 ? -3.247 3.581 3.448 1.00 94.69 98 MET A N 1
ATOM 704 C CA . MET A 1 98 ? -4.684 3.639 3.139 1.00 94.69 98 MET A CA 1
ATOM 705 C C . MET A 1 98 ? -5.504 2.564 3.881 1.00 94.69 98 MET A C 1
ATOM 707 O O . MET A 1 98 ? -6.678 2.775 4.175 1.00 94.69 98 MET A O 1
ATOM 711 N N . GLY A 1 99 ? -4.892 1.438 4.277 1.00 94.25 99 GLY A N 1
ATOM 712 C CA . GLY A 1 99 ? -5.552 0.427 5.116 1.00 94.25 99 GLY A CA 1
ATOM 713 C C . GLY A 1 99 ? -5.916 0.905 6.525 1.00 94.25 99 GLY A C 1
ATOM 714 O O . GLY A 1 99 ? -6.801 0.320 7.155 1.00 94.25 99 GLY A O 1
ATOM 715 N N . LEU A 1 100 ? -5.296 1.990 7.002 1.00 96.12 100 LEU A N 1
ATOM 716 C CA . LEU A 1 100 ? -5.649 2.634 8.268 1.00 96.12 100 LEU A CA 1
ATOM 717 C C . LEU A 1 100 ? -7.022 3.302 8.202 1.00 96.12 100 LEU A C 1
ATOM 719 O O . LEU A 1 100 ? -7.709 3.326 9.217 1.00 96.12 100 LEU A O 1
ATOM 723 N N . LEU A 1 101 ? -7.444 3.795 7.030 1.00 95.62 101 LEU A N 1
ATOM 724 C CA . LEU A 1 101 ? -8.784 4.365 6.856 1.00 95.62 101 LEU A CA 1
ATOM 725 C C . LEU A 1 101 ? -9.860 3.292 7.037 1.00 95.62 101 LEU A C 1
ATOM 727 O O . LEU A 1 101 ? -10.855 3.537 7.709 1.00 95.62 101 LEU A O 1
ATOM 731 N N . VAL A 1 102 ? -9.625 2.075 6.530 1.00 95.12 102 VAL A N 1
ATOM 732 C CA . VAL A 1 102 ? -10.519 0.927 6.769 1.00 95.12 102 VAL A CA 1
ATOM 733 C C . VAL A 1 102 ? -10.582 0.595 8.253 1.00 95.12 102 VAL A C 1
ATOM 735 O O . VAL A 1 102 ? -11.671 0.424 8.795 1.00 95.12 102 VAL A O 1
ATOM 738 N N . ALA A 1 103 ? -9.425 0.537 8.920 1.00 95.56 103 ALA A N 1
ATOM 739 C CA . ALA A 1 103 ? -9.373 0.255 10.349 1.00 95.56 103 ALA A CA 1
ATOM 740 C C . ALA A 1 103 ? -10.103 1.338 11.157 1.00 95.56 103 ALA A C 1
ATOM 742 O O . ALA A 1 103 ? -10.842 1.003 12.076 1.00 95.56 103 ALA A O 1
ATOM 743 N N . LYS A 1 104 ? -9.935 2.617 10.795 1.00 96.31 104 LYS A N 1
ATOM 744 C CA . LYS A 1 104 ? -10.643 3.751 11.397 1.00 96.31 104 LYS A CA 1
ATOM 745 C C . LYS A 1 104 ? -12.151 3.621 11.210 1.00 96.31 104 LYS A C 1
ATOM 747 O O . LYS A 1 104 ? -12.868 3.625 12.202 1.00 96.31 104 LYS A O 1
ATOM 752 N N . GLU A 1 105 ? -12.630 3.501 9.973 1.00 95.62 105 GLU A N 1
ATOM 753 C CA . GLU A 1 105 ? -14.067 3.432 9.674 1.00 95.62 105 GLU A CA 1
ATOM 754 C C . GLU A 1 105 ? -14.721 2.226 10.364 1.00 95.62 105 GLU A C 1
ATOM 756 O O . GLU A 1 105 ? -15.739 2.387 11.035 1.00 95.62 105 GLU A O 1
ATOM 761 N N . ALA A 1 106 ? -14.105 1.041 10.294 1.00 95.19 106 ALA A N 1
ATOM 762 C CA . ALA A 1 106 ? -14.623 -0.161 10.948 1.00 95.19 106 ALA A CA 1
ATOM 763 C C . ALA A 1 106 ? -14.618 -0.055 12.482 1.00 95.19 106 ALA A C 1
ATOM 765 O O . ALA A 1 106 ? -15.570 -0.466 13.150 1.00 95.19 106 ALA A O 1
ATOM 766 N N . TYR A 1 107 ? -13.571 0.539 13.058 1.00 95.69 107 TYR A N 1
ATOM 767 C CA . TYR A 1 107 ? -13.491 0.744 14.500 1.00 95.69 107 TYR A CA 1
ATOM 768 C C . TYR A 1 107 ? -14.565 1.723 14.982 1.00 95.69 107 TYR A C 1
ATOM 770 O O . TYR A 1 107 ? -15.304 1.434 15.922 1.00 95.69 107 TYR A O 1
ATOM 778 N N . MET A 1 108 ? -14.705 2.858 14.296 1.00 95.38 108 MET A N 1
ATOM 779 C CA . MET A 1 108 ? -15.715 3.863 14.622 1.00 95.38 108 MET A CA 1
ATOM 780 C C . MET A 1 108 ? -17.136 3.315 14.447 1.00 95.38 108 MET A C 1
ATOM 782 O O . MET A 1 108 ? -17.993 3.592 15.282 1.00 95.38 108 MET A O 1
ATOM 786 N N . ALA A 1 109 ? -17.379 2.493 13.422 1.00 95.19 109 ALA A N 1
ATOM 787 C CA . ALA A 1 109 ? -18.674 1.853 13.201 1.00 95.19 109 ALA A CA 1
ATOM 788 C C . ALA A 1 109 ? -19.018 0.793 14.264 1.00 95.19 109 ALA A C 1
ATOM 790 O O . ALA A 1 109 ? -20.182 0.656 14.633 1.00 95.19 109 ALA A O 1
ATOM 791 N N . SER A 1 110 ? -18.026 0.051 14.769 1.00 95.19 110 SER A N 1
ATOM 792 C CA . SER A 1 110 ? -18.258 -1.061 15.704 1.00 95.19 110 SER A CA 1
ATOM 793 C C . SER A 1 110 ? -18.495 -0.612 17.147 1.00 95.19 110 SER A C 1
ATOM 795 O O . SER A 1 110 ? -19.442 -1.073 17.786 1.00 95.19 110 SER A O 1
ATOM 797 N N . VAL A 1 111 ? -17.671 0.297 17.682 1.00 94.69 111 VAL A N 1
ATOM 798 C CA . VAL A 1 111 ? -17.802 0.749 19.083 1.00 94.69 111 VAL A CA 1
ATOM 799 C C . VAL A 1 111 ? -18.388 2.146 19.249 1.00 94.69 111 VAL A C 1
ATOM 801 O O . VAL A 1 111 ? -19.045 2.405 20.262 1.00 94.69 111 VAL A O 1
ATOM 804 N N . GLY A 1 112 ? -18.209 3.027 18.263 1.00 92.06 112 GLY A N 1
ATOM 805 C CA . GLY A 1 112 ? -18.585 4.438 18.362 1.00 92.06 112 GLY A CA 1
ATOM 806 C C . GLY A 1 112 ? -17.886 5.171 19.512 1.00 92.06 112 GLY A C 1
ATOM 807 O O . GLY A 1 112 ? -16.913 4.682 20.082 1.00 92.06 112 GLY A O 1
ATOM 808 N N . GLU A 1 113 ? -18.408 6.341 19.880 1.00 92.25 113 GLU A N 1
ATOM 809 C CA . GLU A 1 113 ? -17.845 7.206 20.934 1.00 92.25 113 GLU A CA 1
ATOM 810 C C . GLU A 1 113 ? -18.012 6.639 22.351 1.00 92.25 113 GLU A C 1
ATOM 812 O O . GLU A 1 113 ? -17.250 6.963 23.255 1.00 92.25 113 GLU A O 1
ATOM 817 N N . THR A 1 114 ? -19.008 5.771 22.559 1.00 93.19 114 THR A N 1
ATOM 818 C CA . THR A 1 114 ? -19.293 5.167 23.871 1.00 93.19 114 THR A CA 1
ATOM 819 C C . THR A 1 114 ? -18.254 4.127 24.292 1.00 93.19 114 THR A C 1
ATOM 821 O O . THR A 1 114 ? -18.222 3.714 25.452 1.00 93.19 114 THR A O 1
ATOM 824 N N . GLY A 1 115 ? -17.428 3.679 23.346 1.00 94.06 115 GLY A N 1
ATOM 825 C CA . GLY A 1 115 ? -16.400 2.682 23.574 1.00 94.06 115 GLY A CA 1
ATOM 826 C C . GLY A 1 115 ? -16.898 1.233 23.633 1.00 94.06 115 GLY A C 1
ATOM 827 O O . GLY A 1 115 ? -18.071 0.937 23.388 1.00 94.06 115 GLY A O 1
ATOM 828 N N . PRO A 1 116 ? -15.971 0.301 23.907 1.00 96.44 116 PRO A N 1
ATOM 829 C CA . PRO A 1 116 ? -16.226 -1.133 23.897 1.00 96.44 116 PRO A CA 1
ATOM 830 C C . PRO A 1 116 ? -17.099 -1.569 25.081 1.00 96.44 116 PRO A C 1
ATOM 832 O O . PRO A 1 116 ? -16.918 -1.115 26.214 1.00 96.44 116 PRO A O 1
ATOM 835 N N . SER A 1 117 ? -18.019 -2.496 24.822 1.00 96.31 117 SER A N 1
ATOM 836 C CA . SER A 1 117 ? -18.899 -3.114 25.823 1.00 96.31 117 SER A CA 1
ATOM 837 C C . SER A 1 117 ? -19.218 -4.560 25.439 1.00 96.31 117 SER A C 1
ATOM 839 O O . SER A 1 117 ? -18.869 -5.001 24.346 1.00 96.31 117 SER A O 1
ATOM 841 N N . GLU A 1 118 ? -19.917 -5.301 26.302 1.00 95.00 118 GLU A N 1
ATOM 842 C CA . GLU A 1 118 ? -20.353 -6.673 25.991 1.00 95.00 118 GLU A CA 1
ATOM 843 C C . GLU A 1 118 ? -21.168 -6.761 24.693 1.00 95.00 118 GLU A C 1
ATOM 845 O O . GLU A 1 118 ? -21.031 -7.727 23.948 1.00 95.00 118 GLU A O 1
ATOM 850 N N . ALA A 1 119 ? -21.960 -5.727 24.391 1.00 95.88 119 ALA A N 1
ATOM 851 C CA . ALA A 1 119 ? -22.761 -5.643 23.173 1.00 95.88 119 ALA A CA 1
ATOM 852 C C . ALA A 1 119 ? -21.990 -5.099 21.954 1.00 95.88 119 ALA A C 1
ATOM 854 O O . ALA A 1 119 ? -22.474 -5.216 20.831 1.00 95.88 119 ALA A O 1
ATOM 855 N N . LYS A 1 120 ? -20.821 -4.474 22.157 1.00 95.81 120 LYS A N 1
ATOM 856 C CA . LYS A 1 120 ? -20.049 -3.784 21.110 1.00 95.81 120 LYS A CA 1
ATOM 857 C C . LYS A 1 120 ? -18.564 -4.099 21.244 1.00 95.81 120 LYS A C 1
ATOM 859 O O . LYS A 1 120 ? -17.844 -3.442 22.002 1.00 95.81 120 LYS A O 1
ATOM 864 N N . LEU A 1 121 ? -18.105 -5.099 20.499 1.00 95.56 121 LEU A N 1
ATOM 865 C CA . LEU A 1 121 ? -16.684 -5.417 20.394 1.00 95.56 121 LEU A CA 1
ATOM 866 C C . LEU A 1 121 ? -16.062 -4.661 19.212 1.00 95.56 121 LEU A C 1
ATOM 868 O O . LEU A 1 121 ? -16.694 -4.576 18.162 1.00 95.56 121 LEU A O 1
ATOM 872 N N . PRO A 1 122 ? -14.832 -4.137 19.347 1.00 95.12 122 PRO A N 1
ATOM 873 C CA . PRO A 1 122 ? -14.138 -3.513 18.232 1.00 95.12 122 PRO A CA 1
ATOM 874 C C . PRO A 1 122 ? -13.905 -4.449 17.057 1.00 95.12 122 PRO A C 1
ATOM 876 O O . PRO A 1 122 ? -13.348 -5.540 17.206 1.00 95.12 122 PRO A O 1
ATOM 879 N N . GLU A 1 123 ? -14.219 -3.943 15.875 1.00 94.25 123 GLU A N 1
ATOM 880 C CA . GLU A 1 123 ? -13.830 -4.511 14.595 1.00 94.25 123 GLU A CA 1
ATOM 881 C C . GLU A 1 123 ? -12.809 -3.596 13.920 1.00 94.25 123 GLU A C 1
ATOM 883 O O . GLU A 1 123 ? -12.841 -2.377 14.065 1.00 94.25 123 GLU A O 1
ATOM 888 N N . PHE A 1 124 ? -11.877 -4.186 13.177 1.00 93.12 124 PHE A N 1
ATOM 889 C CA . PHE A 1 124 ? -10.794 -3.450 12.513 1.00 93.12 124 PHE A CA 1
ATOM 890 C C . PHE A 1 124 ? -10.847 -3.590 10.990 1.00 93.12 124 PHE A C 1
ATOM 892 O O . PHE A 1 124 ? -9.845 -3.355 10.325 1.00 93.12 124 PHE A O 1
ATOM 899 N N . GLY A 1 125 ? -12.000 -3.989 10.452 1.00 90.50 125 GLY A N 1
ATOM 900 C CA . GLY A 1 125 ? -12.238 -4.178 9.024 1.00 90.50 125 GLY A CA 1
ATOM 901 C C . GLY A 1 125 ? -12.202 -5.640 8.585 1.00 90.50 125 GLY A C 1
ATOM 902 O O . GLY A 1 125 ? -11.517 -6.480 9.179 1.00 90.50 125 GLY A O 1
ATOM 903 N N . ASP A 1 126 ? -12.940 -5.932 7.513 1.00 89.38 126 ASP A N 1
ATOM 904 C CA . ASP A 1 126 ? -12.908 -7.222 6.827 1.00 89.38 126 ASP A CA 1
ATOM 905 C C . ASP A 1 126 ? -12.060 -7.123 5.560 1.00 89.38 126 ASP A C 1
ATOM 907 O O . ASP A 1 126 ? -12.528 -6.777 4.480 1.00 89.38 126 ASP A O 1
ATOM 911 N N . TYR A 1 127 ? -10.763 -7.356 5.726 1.00 88.31 127 TYR A N 1
ATOM 912 C CA . TYR A 1 127 ? -9.811 -7.270 4.628 1.00 88.31 127 TYR A CA 1
ATOM 913 C C . TYR A 1 127 ? -9.933 -8.478 3.687 1.00 88.31 127 TYR A C 1
ATOM 915 O O . TYR A 1 127 ? -10.006 -9.606 4.187 1.00 88.31 127 TYR A O 1
ATOM 923 N N . PRO A 1 128 ? -9.853 -8.290 2.354 1.00 84.62 128 PRO A N 1
ATOM 924 C CA . PRO A 1 128 ? -9.907 -9.392 1.389 1.00 84.62 128 PRO A CA 1
ATOM 925 C C . PRO A 1 128 ? -8.884 -10.501 1.673 1.00 84.62 128 PRO A C 1
ATOM 927 O O . PRO A 1 128 ? -9.161 -11.682 1.483 1.00 84.62 128 PRO A O 1
ATOM 930 N N . GLU A 1 129 ? -7.706 -10.157 2.202 1.00 86.75 129 GLU A N 1
ATOM 931 C CA . GLU A 1 129 ? -6.660 -11.123 2.550 1.00 86.75 129 GLU A CA 1
ATOM 932 C C . GLU A 1 129 ? -7.019 -12.038 3.726 1.00 86.75 129 GLU A C 1
ATOM 934 O O . GLU A 1 129 ? -6.400 -13.092 3.891 1.00 86.75 129 GLU A O 1
ATOM 939 N N . ASN A 1 130 ? -7.984 -11.631 4.551 1.00 85.38 130 ASN A N 1
ATOM 940 C CA . ASN A 1 130 ? -8.460 -12.399 5.696 1.00 85.38 130 ASN A CA 1
ATOM 941 C C . ASN A 1 130 ? -9.680 -13.259 5.368 1.00 85.38 130 ASN A C 1
ATOM 943 O O . ASN A 1 130 ? -10.040 -14.114 6.182 1.00 85.38 130 ASN A O 1
ATOM 947 N N . GLN A 1 131 ? -10.316 -13.048 4.214 1.00 84.31 131 GLN A N 1
ATOM 948 C CA . GLN A 1 131 ? -11.463 -13.849 3.825 1.00 84.31 131 GLN A CA 1
ATOM 949 C C . GLN A 1 131 ? -11.008 -15.291 3.555 1.00 84.31 131 GLN A C 1
ATOM 951 O O . GLN A 1 131 ? -9.966 -15.513 2.921 1.00 84.31 131 GLN A O 1
ATOM 956 N N . PRO A 1 132 ? -11.730 -16.297 4.085 1.00 81.06 132 PRO A N 1
ATOM 957 C CA . PRO A 1 132 ? -11.403 -17.686 3.825 1.00 81.06 132 PRO A CA 1
ATOM 958 C C . PRO A 1 132 ? -11.472 -17.915 2.317 1.00 81.06 132 PRO A C 1
ATOM 960 O O . PRO A 1 132 ? -12.523 -17.771 1.702 1.00 81.06 132 PRO A O 1
ATOM 963 N N . ARG A 1 133 ? -10.330 -18.255 1.716 1.00 79.94 133 ARG A N 1
ATOM 964 C CA . ARG A 1 133 ? -10.298 -18.682 0.317 1.00 79.94 133 ARG A CA 1
ATOM 965 C C . ARG A 1 133 ? -11.117 -19.956 0.196 1.00 79.94 133 ARG A C 1
ATOM 967 O O . ARG A 1 133 ? -10.941 -20.850 1.030 1.00 79.94 133 ARG A O 1
ATOM 974 N N . ASP A 1 134 ? -11.965 -20.034 -0.826 1.00 79.56 134 ASP A N 1
ATOM 975 C CA . ASP A 1 134 ? -12.771 -21.222 -1.080 1.00 79.56 134 ASP A CA 1
ATOM 976 C C . ASP A 1 134 ? -11.841 -22.453 -1.133 1.00 79.56 134 ASP A C 1
ATOM 978 O O . ASP A 1 134 ? -10.904 -22.500 -1.946 1.00 79.56 134 ASP A O 1
ATOM 982 N N . PRO A 1 135 ? -12.014 -23.437 -0.229 1.00 71.19 135 PRO A N 1
ATOM 983 C CA . PRO A 1 135 ? -11.171 -24.624 -0.198 1.00 71.19 135 PRO A CA 1
ATOM 984 C C . PRO A 1 135 ? -11.203 -25.420 -1.514 1.00 71.19 135 PRO A C 1
ATOM 986 O O . PRO A 1 135 ? -10.276 -26.205 -1.736 1.00 71.19 135 PRO A O 1
ATOM 989 N N . GLY A 1 136 ? -12.203 -25.203 -2.379 1.00 70.44 136 GLY A N 1
ATOM 990 C CA . GLY A 1 136 ? -12.311 -25.824 -3.699 1.00 70.44 136 GLY A CA 1
ATOM 991 C C . GLY A 1 136 ? -11.284 -25.341 -4.729 1.00 70.44 136 GLY A C 1
ATOM 992 O O . GLY A 1 136 ? -10.883 -26.116 -5.588 1.00 70.44 136 GLY A O 1
ATOM 993 N N . GLU A 1 137 ? -10.775 -24.110 -4.631 1.00 62.22 137 GLU A N 1
ATOM 994 C CA . GLU A 1 137 ? -9.948 -23.540 -5.711 1.00 62.22 137 GLU A CA 1
ATOM 995 C C . GLU A 1 137 ? -8.444 -23.861 -5.572 1.00 62.22 137 GLU A C 1
ATOM 997 O O . GLU A 1 137 ? -7.683 -23.843 -6.541 1.00 62.22 137 GLU A O 1
ATOM 1002 N N . SER A 1 138 ? -7.981 -24.189 -4.360 1.00 55.66 138 SER A N 1
ATOM 1003 C CA . SER A 1 138 ? -6.540 -24.294 -4.066 1.00 55.66 138 SER A CA 1
ATOM 1004 C C . SER A 1 138 ? -5.978 -25.715 -3.973 1.00 55.66 138 SER A C 1
ATOM 1006 O O . SER A 1 138 ? -4.756 -25.881 -4.048 1.00 55.66 138 SER A O 1
ATOM 1008 N N . LYS A 1 139 ? -6.825 -26.742 -3.817 1.00 54.38 139 LYS A N 1
ATOM 1009 C CA . LYS A 1 139 ? -6.350 -28.127 -3.646 1.00 54.38 139 LYS A CA 1
ATOM 1010 C C . LYS A 1 139 ? -5.973 -28.802 -4.966 1.00 54.38 139 LYS A C 1
ATOM 1012 O O . LYS A 1 139 ? -4.930 -29.443 -5.023 1.00 54.38 139 LYS A O 1
ATOM 1017 N N . ASP A 1 140 ? -6.711 -28.570 -6.048 1.00 56.09 140 ASP A N 1
ATOM 1018 C CA . ASP A 1 140 ? -6.522 -29.368 -7.271 1.00 56.09 140 ASP A CA 1
ATOM 1019 C C . ASP A 1 140 ? -5.305 -28.977 -8.125 1.00 56.09 140 ASP A C 1
ATOM 1021 O O . ASP A 1 140 ? -4.815 -29.790 -8.912 1.00 56.09 140 ASP A O 1
ATOM 1025 N N . LYS A 1 141 ? -4.757 -27.764 -7.958 1.00 55.81 141 LYS A N 1
ATOM 1026 C CA . LYS A 1 141 ? -3.561 -27.323 -8.705 1.00 55.81 141 LYS A CA 1
ATOM 1027 C C . LYS A 1 141 ? -2.244 -27.538 -7.964 1.00 55.81 141 LYS A C 1
ATOM 1029 O O . LYS A 1 141 ? -1.217 -27.739 -8.606 1.00 55.81 141 LYS A O 1
ATOM 1034 N N . LYS A 1 142 ? -2.234 -27.516 -6.627 1.00 51.88 142 LYS A N 1
ATOM 1035 C CA . LYS A 1 142 ? -0.968 -27.530 -5.874 1.00 51.88 142 LYS A CA 1
ATOM 1036 C C . LYS A 1 142 ? -0.328 -28.917 -5.778 1.00 51.88 142 LYS A C 1
ATOM 1038 O O . LYS A 1 142 ? 0.895 -29.002 -5.692 1.00 51.88 142 LYS A O 1
ATOM 1043 N N . ASP A 1 143 ? -1.127 -29.976 -5.875 1.00 52.53 143 ASP A N 1
ATOM 1044 C CA . ASP A 1 143 ? -0.633 -31.355 -5.799 1.00 52.53 143 ASP A CA 1
ATOM 1045 C C . ASP A 1 143 ? -0.157 -31.911 -7.157 1.00 52.53 143 ASP A C 1
ATOM 1047 O O . ASP A 1 143 ? 0.476 -32.963 -7.193 1.00 52.53 143 ASP A O 1
ATOM 1051 N N . LYS A 1 144 ? -0.385 -31.198 -8.275 1.00 56.62 144 LYS A N 1
ATOM 1052 C CA . LYS A 1 144 ? 0.021 -31.645 -9.625 1.00 56.62 144 LYS A CA 1
ATOM 1053 C C . LYS A 1 144 ? 1.295 -30.999 -10.184 1.00 56.62 144 LYS A C 1
ATOM 1055 O O . LYS A 1 144 ? 1.827 -31.506 -11.164 1.00 56.62 144 LYS A O 1
ATOM 1060 N N . GLU A 1 145 ? 1.818 -29.935 -9.572 1.00 52.06 145 GLU A N 1
ATOM 1061 C CA . GLU A 1 145 ? 3.010 -29.214 -10.070 1.00 52.06 145 GLU A CA 1
ATOM 1062 C C . GLU A 1 145 ? 4.223 -29.238 -9.124 1.00 52.06 145 GLU A C 1
ATOM 1064 O O . GLU A 1 145 ? 5.216 -28.553 -9.372 1.00 52.06 145 GLU A O 1
ATOM 1069 N N . ALA A 1 146 ? 4.203 -30.027 -8.047 1.00 43.75 146 ALA A N 1
ATOM 1070 C CA . ALA A 1 146 ? 5.418 -30.255 -7.269 1.00 43.75 146 ALA A CA 1
ATOM 1071 C C . ALA A 1 146 ? 6.336 -31.234 -8.035 1.00 43.75 146 ALA A C 1
ATOM 1073 O O . ALA A 1 146 ? 5.968 -32.400 -8.185 1.00 43.75 146 ALA A O 1
ATOM 1074 N N . PRO A 1 147 ? 7.519 -30.806 -8.522 1.00 48.72 147 PRO A N 1
ATOM 1075 C CA . PRO A 1 147 ? 8.429 -31.696 -9.228 1.00 48.72 147 PRO A CA 1
ATOM 1076 C C . PRO A 1 147 ? 8.921 -32.775 -8.260 1.00 48.72 147 PRO A C 1
ATOM 1078 O O . PRO A 1 147 ? 9.493 -32.488 -7.205 1.00 48.72 147 PRO A O 1
ATOM 1081 N N . THR A 1 148 ? 8.656 -34.028 -8.617 1.00 46.22 148 THR A N 1
ATOM 1082 C CA . THR A 1 148 ? 9.055 -35.243 -7.904 1.00 46.22 148 THR A CA 1
ATOM 1083 C C . THR A 1 148 ? 10.549 -35.517 -8.070 1.00 46.22 148 THR A C 1
ATOM 1085 O O . THR A 1 148 ? 10.924 -36.556 -8.594 1.00 46.22 148 THR A O 1
ATOM 1088 N N . ASP A 1 149 ? 11.412 -34.618 -7.604 1.00 48.38 149 ASP A N 1
ATOM 1089 C CA . ASP A 1 149 ? 12.861 -34.836 -7.600 1.00 48.38 149 ASP A CA 1
ATOM 1090 C C . ASP A 1 149 ? 13.401 -34.729 -6.171 1.00 48.38 149 ASP A C 1
ATOM 1092 O O . ASP A 1 149 ? 13.748 -33.655 -5.681 1.00 48.38 149 ASP A O 1
ATOM 1096 N N . GLY A 1 150 ? 13.459 -35.870 -5.474 1.00 47.00 150 GLY A N 1
ATOM 1097 C CA . GLY A 1 150 ? 14.212 -35.985 -4.222 1.00 47.00 150 GLY A CA 1
ATOM 1098 C C . GLY A 1 150 ? 13.628 -36.943 -3.188 1.00 47.00 150 GLY A C 1
ATOM 1099 O O . GLY A 1 150 ? 13.040 -36.522 -2.194 1.00 47.00 150 GLY A O 1
ATOM 1100 N N . LYS A 1 151 ? 13.875 -38.246 -3.364 1.00 47.75 151 LYS A N 1
ATOM 1101 C CA . LYS A 1 151 ? 13.806 -39.258 -2.295 1.00 47.75 151 LYS A CA 1
ATOM 1102 C C . LYS A 1 151 ? 14.867 -38.927 -1.227 1.00 47.75 151 LYS A C 1
ATOM 1104 O O . LYS A 1 151 ? 15.997 -39.392 -1.311 1.00 47.75 151 LYS A O 1
ATOM 1109 N N . ALA A 1 152 ? 14.527 -38.129 -0.217 1.00 48.69 152 ALA A N 1
ATOM 1110 C CA . ALA A 1 152 ? 15.368 -37.959 0.969 1.00 48.69 152 ALA A CA 1
ATOM 1111 C C . ALA A 1 152 ? 14.507 -37.834 2.239 1.00 48.69 152 ALA A C 1
ATOM 1113 O O . ALA A 1 152 ? 13.887 -36.806 2.488 1.00 48.69 152 ALA A O 1
ATOM 1114 N N . GLY A 1 153 ? 14.461 -38.924 3.016 1.00 49.41 153 GLY A N 1
ATOM 1115 C CA . GLY A 1 153 ? 14.095 -39.011 4.440 1.00 49.41 153 GLY A CA 1
ATOM 1116 C C . GLY A 1 153 ? 13.082 -38.000 4.990 1.00 49.41 153 GLY A C 1
ATOM 1117 O O . GLY A 1 153 ? 13.455 -37.050 5.676 1.00 49.41 153 GLY A O 1
ATOM 1118 N N . GLY A 1 154 ? 11.789 -38.241 4.758 1.00 41.34 154 GLY A N 1
ATOM 1119 C CA . GLY A 1 154 ? 10.696 -37.408 5.260 1.00 41.34 154 GLY A CA 1
ATOM 1120 C C . GLY A 1 154 ? 10.581 -37.407 6.788 1.00 41.34 154 GLY A C 1
ATOM 1121 O O . GLY A 1 154 ? 9.945 -38.278 7.381 1.00 41.34 154 GLY A O 1
ATOM 1122 N N . ARG A 1 155 ? 11.119 -36.371 7.441 1.00 50.12 155 ARG A N 1
ATOM 1123 C CA . ARG A 1 155 ? 10.692 -35.993 8.795 1.00 50.12 155 ARG A CA 1
ATOM 1124 C C . ARG A 1 155 ? 9.252 -35.488 8.690 1.00 50.12 155 ARG A C 1
ATOM 1126 O O . ARG A 1 155 ? 9.018 -34.427 8.116 1.00 50.12 155 ARG A O 1
ATOM 1133 N N . LYS A 1 156 ? 8.291 -36.243 9.238 1.00 55.00 156 LYS A N 1
ATOM 1134 C CA . LYS A 1 156 ? 6.898 -35.803 9.406 1.00 55.00 156 LYS A CA 1
ATOM 1135 C C . LYS A 1 156 ? 6.895 -34.523 10.247 1.00 55.00 156 LYS A C 1
ATOM 1137 O O . LYS A 1 156 ? 6.991 -34.579 11.471 1.00 55.00 156 LYS A O 1
ATOM 1142 N N . VAL A 1 157 ? 6.844 -33.363 9.598 1.00 57.22 157 VAL A N 1
ATOM 1143 C CA . VAL A 1 157 ? 6.553 -32.100 10.276 1.00 57.22 157 VAL A CA 1
ATOM 1144 C C . VAL A 1 157 ? 5.098 -32.217 10.708 1.00 57.22 157 VAL A C 1
ATOM 1146 O O . VAL A 1 157 ? 4.208 -32.204 9.862 1.00 57.22 157 VAL A O 1
ATOM 1149 N N . GLY A 1 158 ? 4.875 -32.444 12.004 1.00 58.59 158 GLY A N 1
ATOM 1150 C CA . GLY A 1 158 ? 3.532 -32.566 12.565 1.00 58.59 158 GLY A CA 1
ATOM 1151 C C . GLY A 1 158 ? 2.656 -31.363 12.191 1.00 58.59 158 GLY A C 1
ATOM 1152 O O . GLY A 1 158 ? 3.193 -30.292 11.880 1.00 58.59 158 GLY A O 1
ATOM 1153 N N . PRO A 1 159 ? 1.320 -31.531 12.198 1.00 56.94 159 PRO A N 1
ATOM 1154 C CA . PRO A 1 159 ? 0.393 -30.452 11.891 1.00 56.94 159 PRO A CA 1
ATOM 1155 C C . PRO A 1 159 ? 0.749 -29.257 12.769 1.00 56.94 159 PRO A C 1
ATOM 1157 O O . PRO A 1 159 ? 0.773 -29.359 13.995 1.00 56.94 159 PRO A O 1
ATOM 1160 N N . ARG A 1 160 ? 1.105 -28.137 12.133 1.00 51.16 160 ARG A N 1
ATOM 1161 C CA . ARG A 1 160 ? 1.310 -26.878 12.841 1.00 51.16 160 ARG A CA 1
ATOM 1162 C C . ARG A 1 160 ? -0.040 -26.503 13.428 1.00 51.16 160 ARG A C 1
ATOM 1164 O O . ARG A 1 160 ? -0.880 -25.969 12.711 1.00 51.16 160 ARG A O 1
ATOM 1171 N N . THR A 1 161 ? -0.257 -26.820 14.700 1.00 47.91 161 THR A N 1
ATOM 1172 C CA . THR A 1 161 ? -1.389 -26.294 15.452 1.00 47.91 161 THR A CA 1
ATOM 1173 C C . THR A 1 161 ? -1.296 -24.775 15.337 1.00 47.91 161 THR A C 1
ATOM 1175 O O . THR A 1 161 ? -0.249 -24.218 15.692 1.00 47.91 161 THR A O 1
ATOM 1178 N N . PRO A 1 162 ? -2.306 -24.095 14.766 1.00 50.91 162 PRO A N 1
ATOM 1179 C CA . PRO A 1 162 ? -2.306 -22.643 14.731 1.00 50.91 162 PRO A CA 1
ATOM 1180 C C . PRO A 1 162 ? -2.183 -22.178 16.182 1.00 50.91 162 PRO A C 1
ATOM 1182 O O . PRO A 1 162 ? -3.006 -22.541 17.022 1.00 50.91 162 PRO A O 1
ATOM 1185 N N . LEU A 1 163 ? -1.083 -21.487 16.501 1.00 51.69 163 LEU A N 1
ATOM 1186 C CA . LEU A 1 163 ? -0.823 -20.983 17.847 1.00 51.69 163 LEU A CA 1
ATOM 1187 C C . LEU A 1 163 ? -2.072 -20.207 18.293 1.00 51.69 163 LEU A C 1
ATOM 1189 O O . LEU A 1 163 ? -2.484 -19.276 17.603 1.00 51.69 163 LEU A O 1
ATOM 1193 N N . MET A 1 164 ? -2.687 -20.652 19.390 1.00 41.22 164 MET A N 1
ATOM 1194 C CA . MET A 1 164 ? -4.008 -20.226 19.852 1.00 41.22 164 MET A CA 1
ATOM 1195 C C . MET A 1 164 ? -4.215 -18.704 19.812 1.00 41.22 164 MET A C 1
ATOM 1197 O O . MET A 1 164 ? -3.387 -17.934 20.304 1.00 41.22 164 MET A O 1
ATOM 1201 N N . GLY A 1 165 ? -5.364 -18.307 19.258 1.00 50.81 165 GLY A N 1
ATOM 1202 C CA . GLY A 1 165 ? -5.823 -16.924 19.153 1.00 50.81 165 GLY A CA 1
ATOM 1203 C C . GLY A 1 165 ? -5.410 -16.256 17.845 1.00 50.81 165 GLY A C 1
ATOM 1204 O O . GLY A 1 165 ? -4.722 -15.235 17.868 1.00 50.81 165 GLY A O 1
ATOM 1205 N N . SER A 1 166 ? -5.808 -16.817 16.698 1.00 55.12 166 SER A N 1
ATOM 1206 C CA . SER A 1 166 ? -5.669 -16.164 15.393 1.00 55.12 166 SER A CA 1
ATOM 1207 C C . SER A 1 166 ? -6.670 -15.012 15.278 1.00 55.12 166 SER A C 1
ATOM 1209 O O . SER A 1 166 ? -7.631 -15.082 14.513 1.00 55.12 166 SER A O 1
ATOM 1211 N N . GLY A 1 167 ? -6.463 -13.948 16.056 1.00 64.44 167 GLY A N 1
ATOM 1212 C CA . GLY A 1 167 ? -7.052 -12.659 15.712 1.00 64.44 167 GLY A CA 1
ATOM 1213 C C . GLY A 1 167 ? -6.732 -12.377 14.248 1.00 64.44 167 GLY A C 1
ATOM 1214 O O . GLY A 1 167 ? -5.602 -12.636 13.814 1.00 64.44 167 GLY A O 1
ATOM 1215 N N . ARG A 1 168 ? -7.732 -11.929 13.479 1.00 76.62 168 ARG A N 1
ATOM 1216 C CA . ARG A 1 168 ? -7.546 -11.597 12.063 1.00 76.62 168 ARG A CA 1
ATOM 1217 C C . ARG A 1 168 ? -6.355 -10.648 11.967 1.00 76.62 168 ARG A C 1
ATOM 1219 O O . ARG A 1 168 ? -6.319 -9.618 12.642 1.00 76.62 168 ARG A O 1
ATOM 1226 N N . ALA A 1 169 ? -5.332 -11.048 11.216 1.00 84.12 169 ALA A N 1
ATOM 1227 C CA . ALA A 1 169 ? -4.160 -10.209 11.049 1.00 84.12 169 ALA A CA 1
ATOM 1228 C C . ALA A 1 169 ? -4.598 -8.917 10.357 1.00 84.12 169 ALA A C 1
ATOM 1230 O O . ALA A 1 169 ? -5.454 -8.945 9.483 1.00 84.12 169 ALA A O 1
ATOM 1231 N N . LEU A 1 170 ? -4.019 -7.785 10.736 1.00 90.25 170 LEU A N 1
ATOM 1232 C CA . LEU A 1 170 ? -4.226 -6.529 10.022 1.00 90.25 170 LEU A CA 1
ATOM 1233 C C . LEU A 1 170 ? -3.209 -6.487 8.867 1.00 90.25 170 LEU A C 1
ATOM 1235 O O . LEU A 1 170 ? -2.029 -6.220 9.128 1.00 90.25 170 LEU A O 1
ATOM 1239 N N . PRO A 1 171 ? -3.593 -6.812 7.615 1.00 89.94 171 PRO A N 1
ATOM 1240 C CA . PRO A 1 171 ? -2.640 -7.011 6.522 1.00 89.94 171 PRO A CA 1
ATOM 1241 C C . PRO A 1 171 ? -1.822 -5.752 6.225 1.00 89.94 171 PRO A C 1
ATOM 1243 O O . PRO A 1 171 ? -0.615 -5.844 5.991 1.00 89.94 171 PRO A O 1
ATOM 1246 N N . PHE A 1 172 ? -2.433 -4.569 6.336 1.00 90.81 172 PHE A N 1
ATOM 1247 C CA . PHE A 1 172 ? -1.792 -3.281 6.056 1.00 90.81 172 PHE A CA 1
ATOM 1248 C C . PHE A 1 172 ? -0.616 -2.942 6.990 1.00 90.81 172 PHE A C 1
ATOM 1250 O O . PHE A 1 172 ? 0.286 -2.198 6.608 1.00 90.81 172 PHE A O 1
ATOM 1257 N N . ILE A 1 173 ? -0.540 -3.548 8.181 1.00 92.00 173 ILE A N 1
ATOM 1258 C CA . ILE A 1 173 ? 0.541 -3.316 9.155 1.00 92.00 173 ILE A CA 1
ATOM 1259 C C . ILE A 1 173 ? 1.916 -3.668 8.576 1.00 92.00 173 ILE A C 1
ATOM 1261 O O . ILE A 1 173 ? 2.926 -3.060 8.937 1.00 92.00 173 ILE A O 1
ATOM 1265 N N . ARG A 1 174 ? 1.993 -4.645 7.661 1.00 91.88 174 ARG A N 1
ATOM 1266 C CA . ARG A 1 174 ? 3.264 -4.979 6.995 1.00 91.88 174 ARG A CA 1
ATOM 1267 C C . ARG A 1 174 ? 3.771 -3.821 6.131 1.00 91.88 174 ARG A C 1
ATOM 1269 O O . ARG A 1 174 ? 4.980 -3.622 6.053 1.00 91.88 174 ARG A O 1
ATOM 1276 N N . HIS A 1 175 ? 2.855 -3.067 5.527 1.00 91.88 175 HIS A N 1
ATOM 1277 C CA . HIS A 1 175 ? 3.165 -1.969 4.623 1.00 91.88 175 HIS A CA 1
ATOM 1278 C C . HIS A 1 175 ? 3.451 -0.677 5.389 1.00 91.88 175 HIS A C 1
ATOM 1280 O O . HIS A 1 175 ? 4.393 0.025 5.047 1.00 91.88 175 HIS A O 1
ATOM 1286 N N . VAL A 1 176 ? 2.762 -0.426 6.506 1.00 92.56 176 VAL A N 1
ATOM 1287 C CA . VAL A 1 176 ? 3.076 0.704 7.401 1.00 92.56 176 VAL A CA 1
ATOM 1288 C C . VAL A 1 176 ? 4.514 0.622 7.937 1.00 92.56 176 VAL A C 1
ATOM 1290 O O . VAL A 1 176 ? 5.217 1.625 8.019 1.00 92.56 176 VAL A O 1
ATOM 1293 N N . ARG A 1 177 ? 5.039 -0.584 8.192 1.00 93.62 177 ARG A N 1
ATOM 1294 C CA . ARG A 1 177 ? 6.465 -0.761 8.538 1.00 93.62 177 ARG A CA 1
ATOM 1295 C C . ARG A 1 177 ? 7.425 -0.291 7.440 1.00 93.62 177 ARG A C 1
ATOM 1297 O O . ARG A 1 177 ? 8.584 -0.008 7.742 1.00 93.62 177 ARG A O 1
ATOM 1304 N N . ALA A 1 178 ? 6.980 -0.209 6.184 1.00 94.75 178 ALA A N 1
ATOM 1305 C CA . ALA A 1 178 ? 7.787 0.347 5.106 1.00 94.75 178 ALA A CA 1
ATOM 1306 C C . ALA A 1 178 ? 8.056 1.844 5.305 1.00 94.75 178 ALA A C 1
ATOM 1308 O O . ALA A 1 178 ? 9.100 2.295 4.848 1.00 94.75 178 ALA A O 1
ATOM 1309 N N . CYS A 1 179 ? 7.214 2.578 6.046 1.00 96.56 179 CYS A N 1
ATOM 1310 C CA . CYS A 1 179 ? 7.438 3.989 6.375 1.00 96.56 179 CYS A CA 1
ATOM 1311 C C . CYS A 1 179 ? 8.721 4.179 7.194 1.00 96.56 179 CYS A C 1
ATOM 1313 O O . CYS A 1 179 ? 9.551 5.020 6.862 1.00 96.56 179 CYS A O 1
ATOM 1315 N N . SER A 1 180 ? 8.953 3.319 8.193 1.00 96.94 180 SER A N 1
ATOM 1316 C CA . SER A 1 180 ? 10.180 3.354 9.005 1.00 96.94 180 SER A CA 1
ATOM 1317 C C . SER A 1 180 ? 11.430 3.074 8.167 1.00 96.94 180 SER A C 1
ATOM 1319 O O . SER A 1 180 ? 12.464 3.731 8.305 1.00 96.94 180 SER A O 1
ATOM 1321 N N . ILE A 1 181 ? 11.319 2.148 7.209 1.00 96.06 181 ILE A N 1
ATOM 1322 C CA . ILE A 1 181 ? 12.405 1.881 6.263 1.00 96.06 181 ILE A CA 1
ATOM 1323 C C . ILE A 1 181 ? 12.602 3.083 5.332 1.00 96.06 181 ILE A C 1
ATOM 1325 O O . ILE A 1 181 ? 13.735 3.514 5.148 1.00 96.06 181 ILE A O 1
ATOM 1329 N N . ALA A 1 182 ? 11.532 3.650 4.776 1.00 95.75 182 ALA A N 1
ATOM 1330 C CA . ALA A 1 182 ? 11.582 4.810 3.890 1.00 95.75 182 ALA A CA 1
ATOM 1331 C C . ALA A 1 182 ? 12.234 6.030 4.561 1.00 95.75 182 ALA A C 1
ATOM 1333 O O . ALA A 1 182 ? 13.082 6.678 3.945 1.00 95.75 182 ALA A O 1
ATOM 1334 N N . LYS A 1 183 ? 11.916 6.277 5.838 1.00 96.94 183 LYS A N 1
ATOM 1335 C CA . LYS A 1 183 ? 12.554 7.292 6.691 1.00 96.94 183 LYS A CA 1
ATOM 1336 C C . LYS A 1 183 ? 14.054 7.044 6.863 1.00 96.94 183 LYS A C 1
ATOM 1338 O O . LYS A 1 183 ? 14.844 7.980 6.862 1.00 96.94 183 LYS A O 1
ATOM 1343 N N . SER A 1 184 ? 14.469 5.783 6.997 1.00 96.12 184 SER A N 1
ATOM 1344 C CA . SER A 1 184 ? 15.887 5.426 7.170 1.00 96.12 184 SER A CA 1
ATOM 1345 C C . SER A 1 184 ? 16.732 5.562 5.892 1.00 96.12 184 SER A C 1
ATOM 1347 O O . SER A 1 184 ? 17.962 5.615 5.969 1.00 96.12 184 SER A O 1
ATOM 1349 N N . LEU A 1 185 ? 16.097 5.619 4.715 1.00 95.06 185 LEU A N 1
ATOM 1350 C CA . LEU A 1 185 ? 16.782 5.783 3.434 1.00 95.06 185 LEU A CA 1
ATOM 1351 C C . LEU A 1 185 ? 17.135 7.257 3.212 1.00 95.06 185 LEU A C 1
ATOM 1353 O O . LEU A 1 185 ? 16.286 8.043 2.811 1.00 95.06 185 LEU A O 1
ATOM 1357 N N . ARG A 1 186 ? 18.399 7.620 3.446 1.00 91.31 186 ARG A N 1
ATOM 1358 C CA . ARG A 1 186 ? 18.890 9.004 3.296 1.00 91.31 186 ARG A CA 1
ATOM 1359 C C . ARG A 1 186 ? 19.128 9.449 1.849 1.00 91.31 186 ARG A C 1
ATOM 1361 O O . ARG A 1 186 ? 19.376 10.621 1.623 1.00 91.31 186 ARG A O 1
ATOM 1368 N N . GLN A 1 187 ? 19.163 8.519 0.897 1.00 92.38 187 GLN A N 1
ATOM 1369 C CA . GLN A 1 187 ? 19.468 8.810 -0.503 1.00 92.38 187 GLN A CA 1
ATOM 1370 C C . GLN A 1 187 ? 18.466 8.106 -1.426 1.00 92.38 187 GLN A C 1
ATOM 1372 O O . GLN A 1 187 ? 18.170 6.929 -1.178 1.00 92.38 187 GLN A O 1
ATOM 1377 N N . PRO A 1 188 ? 17.996 8.780 -2.489 1.00 94.06 188 PRO A N 1
ATOM 1378 C CA . PRO A 1 188 ? 18.152 10.217 -2.756 1.00 94.06 188 PRO A CA 1
ATOM 1379 C C . PRO A 1 188 ? 17.440 11.058 -1.687 1.00 94.06 188 PRO A C 1
ATOM 1381 O O . PRO A 1 188 ? 16.508 10.572 -1.046 1.00 94.06 188 PRO A O 1
ATOM 1384 N N . GLU A 1 189 ? 17.922 12.279 -1.473 1.00 96.25 189 GLU A N 1
ATOM 1385 C CA . GLU A 1 189 ? 17.296 13.235 -0.556 1.00 96.25 189 GLU A CA 1
ATOM 1386 C C . GLU A 1 189 ? 16.226 14.030 -1.306 1.00 96.25 189 GLU A C 1
ATOM 1388 O O . GLU A 1 189 ? 16.480 14.555 -2.394 1.00 96.25 189 GLU A O 1
ATOM 1393 N N . TYR A 1 190 ? 15.039 14.121 -0.715 1.00 96.38 190 TYR A N 1
ATOM 1394 C CA . TYR A 1 190 ? 13.923 14.893 -1.246 1.00 96.38 190 TYR A CA 1
ATOM 1395 C C . TYR A 1 190 ? 13.399 15.820 -0.149 1.00 96.38 190 TYR A C 1
ATOM 1397 O O . TYR A 1 190 ? 12.769 15.365 0.807 1.00 96.38 190 TYR A O 1
ATOM 1405 N N . SER A 1 191 ? 13.639 17.125 -0.309 1.00 96.38 191 SER A N 1
ATOM 1406 C CA . SER A 1 191 ? 13.399 18.146 0.724 1.00 96.38 191 SER A CA 1
ATOM 1407 C C . SER A 1 191 ? 11.970 18.173 1.265 1.00 96.38 191 SER A C 1
ATOM 1409 O O . SER A 1 191 ? 11.781 18.421 2.449 1.00 96.38 191 SER A O 1
ATOM 1411 N N . ASP A 1 192 ? 10.974 17.908 0.417 1.00 96.44 192 ASP A N 1
ATOM 1412 C CA . ASP A 1 192 ? 9.556 17.970 0.794 1.00 96.44 192 ASP A CA 1
ATOM 1413 C C . ASP A 1 192 ? 9.033 16.608 1.272 1.00 96.44 192 ASP A C 1
ATOM 1415 O O . ASP A 1 192 ? 8.238 16.519 2.209 1.00 96.44 192 ASP A O 1
ATOM 1419 N N . LEU A 1 193 ? 9.488 15.528 0.632 1.00 97.81 193 LEU A N 1
ATOM 1420 C CA . LEU A 1 193 ? 9.006 14.175 0.890 1.00 97.81 193 LEU A CA 1
ATOM 1421 C C . LEU A 1 193 ? 9.583 13.599 2.183 1.00 97.81 193 LEU A C 1
ATOM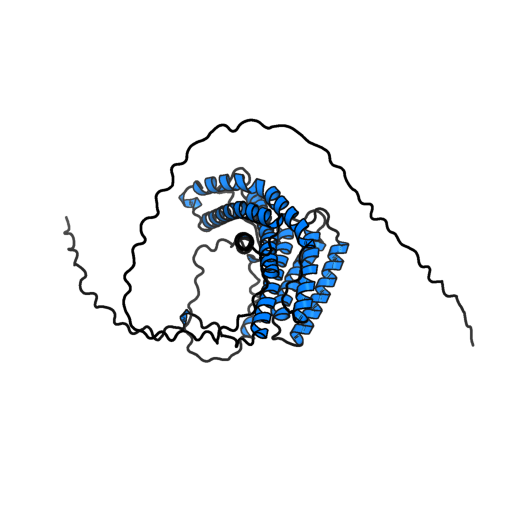 1423 O O . LEU A 1 193 ? 8.848 12.992 2.959 1.00 97.81 193 LEU A O 1
ATOM 1427 N N . ASP A 1 194 ? 10.884 13.761 2.423 1.00 97.88 194 ASP A N 1
ATOM 1428 C CA . ASP A 1 194 ? 11.556 13.122 3.556 1.00 97.88 194 ASP A CA 1
ATOM 1429 C C . ASP A 1 194 ? 11.029 13.610 4.916 1.00 97.88 194 ASP A C 1
ATOM 1431 O O . ASP A 1 194 ? 10.738 12.760 5.768 1.00 97.88 194 ASP A O 1
ATOM 1435 N N . PRO A 1 195 ? 10.799 14.923 5.134 1.00 98.19 195 PRO A N 1
ATOM 1436 C CA . PRO A 1 195 ? 10.140 15.404 6.345 1.00 98.19 195 PRO A CA 1
ATOM 1437 C C . PRO A 1 195 ? 8.698 14.907 6.477 1.00 98.19 195 PRO A C 1
ATOM 1439 O O . PRO A 1 195 ? 8.286 14.531 7.575 1.00 98.19 195 PRO A O 1
ATOM 1442 N N . ALA A 1 196 ? 7.940 14.849 5.375 1.00 98.31 196 ALA A N 1
ATOM 1443 C CA . ALA A 1 196 ? 6.563 14.357 5.392 1.00 98.31 196 ALA A CA 1
ATOM 1444 C C . ALA A 1 196 ? 6.499 12.870 5.778 1.00 98.31 196 ALA A C 1
ATOM 1446 O O . ALA A 1 196 ? 5.711 12.491 6.644 1.00 98.31 196 ALA A O 1
ATOM 1447 N N . VAL A 1 197 ? 7.378 12.038 5.208 1.00 98.19 197 VAL A N 1
ATOM 1448 C CA . VAL A 1 197 ? 7.515 10.621 5.578 1.00 98.19 197 VAL A CA 1
ATOM 1449 C C . VAL A 1 197 ? 7.937 10.486 7.038 1.00 98.19 197 VAL A C 1
ATOM 1451 O O . VAL A 1 197 ? 7.383 9.651 7.745 1.00 98.19 197 VAL A O 1
ATOM 1454 N N . ALA A 1 198 ? 8.892 11.291 7.513 1.00 98.06 198 ALA A N 1
ATOM 1455 C CA . ALA A 1 198 ? 9.351 11.236 8.899 1.00 98.06 198 ALA A CA 1
ATOM 1456 C C . ALA A 1 198 ? 8.238 11.586 9.900 1.00 98.06 198 ALA A C 1
ATOM 1458 O O . ALA A 1 198 ? 8.066 10.852 10.876 1.00 98.06 198 ALA A O 1
ATOM 1459 N N . LYS A 1 199 ? 7.472 12.653 9.634 1.00 97.94 199 LYS A N 1
ATOM 1460 C CA . LYS A 1 199 ? 6.328 13.075 10.456 1.00 97.94 199 LYS A CA 1
ATOM 1461 C C . LYS A 1 199 ? 5.225 12.014 10.456 1.00 97.94 199 LYS A C 1
ATOM 1463 O O . LYS A 1 199 ? 4.764 11.593 11.515 1.00 97.94 199 LYS A O 1
ATOM 1468 N N . PHE A 1 200 ? 4.844 11.536 9.271 1.00 98.19 200 PHE A N 1
ATOM 1469 C CA . PHE A 1 200 ? 3.806 10.518 9.139 1.00 98.19 200 PHE A CA 1
ATOM 1470 C C . PHE A 1 200 ? 4.213 9.195 9.809 1.00 98.19 200 PHE A C 1
ATOM 1472 O O . PHE A 1 200 ? 3.394 8.539 10.449 1.00 98.19 200 PHE A O 1
ATOM 1479 N N . GLU A 1 201 ? 5.490 8.811 9.710 1.00 97.75 201 GLU A N 1
ATOM 1480 C CA . GLU A 1 201 ? 6.033 7.599 10.331 1.00 97.75 201 GLU A CA 1
ATOM 1481 C C . GLU A 1 201 ? 5.963 7.619 11.862 1.00 97.75 201 GLU A C 1
ATOM 1483 O O . GLU A 1 201 ? 5.647 6.597 12.475 1.00 97.75 201 GLU A O 1
ATOM 1488 N N . GLU A 1 202 ? 6.225 8.771 12.478 1.00 97.75 202 GLU A N 1
ATOM 1489 C CA . GLU A 1 202 ? 6.121 8.946 13.926 1.00 97.75 202 GLU A CA 1
ATOM 1490 C C . GLU A 1 202 ? 4.677 8.751 14.400 1.00 97.75 202 GLU A C 1
ATOM 1492 O O . GLU A 1 202 ? 4.412 7.918 15.271 1.00 97.75 202 GLU A O 1
ATOM 1497 N N . TYR A 1 203 ? 3.732 9.427 13.742 1.00 98.00 203 TYR A N 1
ATOM 1498 C CA . TYR A 1 203 ? 2.306 9.291 14.025 1.00 98.00 203 TYR A CA 1
ATOM 1499 C C . TYR A 1 203 ? 1.816 7.843 13.841 1.00 98.00 203 TYR A C 1
ATOM 1501 O O . TYR A 1 203 ? 1.178 7.258 14.727 1.00 98.00 203 TYR A O 1
ATOM 1509 N N . VAL A 1 204 ? 2.134 7.235 12.695 1.00 97.19 204 VAL A N 1
ATOM 1510 C CA . VAL A 1 204 ? 1.572 5.939 12.309 1.00 97.19 204 VAL A CA 1
ATOM 1511 C C . VAL A 1 204 ? 2.143 4.779 13.121 1.00 97.19 204 VAL A C 1
ATOM 1513 O O . VAL A 1 204 ? 1.436 3.800 13.365 1.00 97.19 204 VAL A O 1
ATOM 1516 N N . ASN A 1 205 ? 3.394 4.866 13.580 1.00 96.19 205 ASN A N 1
ATOM 1517 C CA . ASN A 1 205 ? 4.002 3.831 14.416 1.00 96.19 205 ASN A CA 1
ATOM 1518 C C . ASN A 1 205 ? 3.262 3.659 15.742 1.00 96.19 205 ASN A C 1
ATOM 1520 O O . ASN A 1 205 ? 3.025 2.527 16.180 1.00 96.19 205 ASN A O 1
ATOM 1524 N N . ASP A 1 206 ? 2.888 4.772 16.366 1.00 96.44 206 ASP A N 1
ATOM 1525 C CA . ASP A 1 206 ? 2.121 4.763 17.604 1.00 96.44 206 ASP A CA 1
ATOM 1526 C C . ASP A 1 206 ? 0.712 4.222 17.376 1.00 96.44 206 ASP A C 1
ATOM 1528 O O . ASP A 1 206 ? 0.273 3.320 18.097 1.00 96.44 206 ASP A O 1
ATOM 1532 N N . LEU A 1 207 ? 0.027 4.700 16.332 1.00 97.31 207 LEU A N 1
ATOM 1533 C CA . LEU A 1 207 ? -1.306 4.216 15.977 1.00 97.31 207 LEU A CA 1
ATOM 1534 C C . LEU A 1 207 ? -1.301 2.707 15.676 1.00 97.31 207 LEU A C 1
ATOM 1536 O O . LEU A 1 207 ? -2.125 1.960 16.202 1.00 97.31 207 LEU A O 1
ATOM 1540 N N . GLN A 1 208 ? -0.326 2.222 14.903 1.00 95.88 208 GLN A N 1
ATOM 1541 C CA . GLN A 1 208 ? -0.146 0.799 14.610 1.00 95.88 208 GLN A CA 1
ATOM 1542 C C . GLN A 1 208 ? 0.017 -0.034 15.889 1.00 95.88 208 GLN A C 1
ATOM 1544 O O . GLN A 1 208 ? -0.532 -1.135 15.982 1.00 95.88 208 GLN A O 1
ATOM 1549 N N . ARG A 1 209 ? 0.794 0.444 16.870 1.00 96.12 209 ARG A N 1
ATOM 1550 C CA . ARG A 1 209 ? 0.982 -0.269 18.144 1.00 96.12 209 ARG A CA 1
ATOM 1551 C C . ARG A 1 209 ? -0.332 -0.376 18.910 1.00 96.12 209 ARG A C 1
ATOM 1553 O O . ARG A 1 209 ? -0.632 -1.464 19.395 1.00 96.12 209 ARG A O 1
ATOM 1560 N N . LEU A 1 210 ? -1.120 0.700 18.961 1.00 97.06 210 LEU A N 1
ATOM 1561 C CA . LEU A 1 210 ? -2.438 0.703 19.602 1.00 97.06 210 LEU A CA 1
ATOM 1562 C C . LEU A 1 210 ? -3.415 -0.252 18.910 1.00 97.06 210 LEU A C 1
ATOM 1564 O O . LEU A 1 210 ? -4.033 -1.070 19.585 1.00 97.06 210 LEU A O 1
ATOM 1568 N N . LEU A 1 211 ? -3.499 -0.223 17.577 1.00 96.06 211 LEU A N 1
ATOM 1569 C CA . LEU A 1 211 ? -4.365 -1.125 16.806 1.00 96.06 211 LEU A CA 1
ATOM 1570 C C . LEU A 1 211 ? -3.987 -2.600 17.008 1.00 96.06 211 LEU A C 1
ATOM 1572 O O . LEU A 1 211 ? -4.855 -3.453 17.188 1.00 96.06 211 LEU A O 1
ATOM 1576 N N . LEU A 1 212 ? -2.687 -2.916 17.025 1.00 94.81 212 LEU A N 1
ATOM 1577 C CA . LEU A 1 212 ? -2.211 -4.272 17.307 1.00 94.81 212 LEU A CA 1
ATOM 1578 C C . LEU A 1 212 ? -2.495 -4.702 18.746 1.00 94.81 212 LEU A C 1
ATOM 1580 O O . LEU A 1 212 ? -2.795 -5.875 18.974 1.00 94.81 212 LEU A O 1
ATOM 1584 N N . ASP A 1 213 ? -2.366 -3.791 19.710 1.00 95.81 213 ASP A N 1
ATOM 1585 C CA . ASP A 1 213 ? -2.665 -4.094 21.105 1.00 95.81 213 ASP A CA 1
ATOM 1586 C C . ASP A 1 213 ? -4.159 -4.357 21.305 1.00 95.81 213 ASP A C 1
ATOM 1588 O O . ASP A 1 213 ? -4.531 -5.375 21.889 1.00 95.81 213 ASP A O 1
ATOM 1592 N N . ALA A 1 214 ? -5.005 -3.513 20.710 1.00 96.12 214 ALA A N 1
ATOM 1593 C CA . ALA A 1 214 ? -6.450 -3.680 20.682 1.00 96.12 214 ALA A CA 1
ATOM 1594 C C . ALA A 1 214 ? -6.835 -5.027 20.049 1.00 96.12 214 ALA A C 1
ATOM 1596 O O . ALA A 1 214 ? -7.461 -5.863 20.700 1.00 96.12 214 ALA A O 1
ATOM 1597 N N . SER A 1 215 ? -6.372 -5.290 18.822 1.00 94.38 215 SER A N 1
ATOM 1598 C CA . SER A 1 215 ? -6.627 -6.542 18.099 1.00 94.38 215 SER A CA 1
ATOM 1599 C C . SER A 1 215 ? -6.256 -7.774 18.934 1.00 94.38 215 SER A C 1
ATOM 1601 O O . SER A 1 215 ? -7.050 -8.707 19.057 1.00 94.38 215 SER A O 1
ATOM 1603 N N . ARG A 1 216 ? -5.087 -7.773 19.591 1.00 94.62 216 ARG A N 1
ATOM 1604 C CA . ARG A 1 216 ? -4.644 -8.888 20.447 1.00 94.62 216 ARG A CA 1
ATOM 1605 C C . ARG A 1 216 ? -5.453 -9.019 21.731 1.00 94.62 216 ARG A C 1
ATOM 1607 O O . ARG A 1 216 ? -5.687 -10.145 22.166 1.00 94.62 216 ARG A O 1
ATOM 1614 N N . TYR A 1 217 ? -5.820 -7.906 22.357 1.00 95.81 217 TYR A N 1
ATOM 1615 C CA . TYR A 1 217 ? -6.602 -7.888 23.590 1.00 95.81 217 TYR A CA 1
ATOM 1616 C C . TYR A 1 217 ? -7.988 -8.509 23.370 1.00 95.81 217 TYR A C 1
ATOM 1618 O O . TYR A 1 217 ? -8.359 -9.436 24.096 1.00 95.81 217 TYR A O 1
ATOM 1626 N N . TYR A 1 218 ? -8.697 -8.088 22.315 1.00 94.62 218 TYR A N 1
ATOM 1627 C CA . TYR A 1 218 ? -10.021 -8.622 21.982 1.00 94.62 218 TYR A CA 1
ATOM 1628 C C . TYR A 1 218 ? -9.960 -10.043 21.418 1.00 94.62 218 TYR A C 1
ATOM 1630 O O . TYR A 1 218 ? -10.735 -10.891 21.847 1.00 94.62 218 TYR A O 1
ATOM 1638 N N . ALA A 1 219 ? -8.986 -10.362 20.558 1.00 92.44 219 ALA A N 1
ATOM 1639 C CA . ALA A 1 219 ? -8.835 -11.718 20.017 1.00 92.44 219 ALA A CA 1
ATOM 1640 C C . ALA A 1 219 ? -8.505 -12.779 21.081 1.00 92.44 219 ALA A C 1
ATOM 1642 O O . ALA A 1 219 ? -8.760 -13.963 20.880 1.00 92.44 219 ALA A O 1
ATOM 1643 N N . ARG A 1 220 ? -7.904 -12.372 22.205 1.00 94.50 220 ARG A N 1
ATOM 1644 C CA . ARG A 1 220 ? -7.616 -13.248 23.354 1.00 94.50 220 ARG A CA 1
ATOM 1645 C C . ARG A 1 220 ? -8.704 -13.208 24.423 1.00 94.50 220 ARG A C 1
ATOM 1647 O O . ARG A 1 220 ? -8.486 -13.748 25.505 1.00 94.50 220 ARG A O 1
ATOM 1654 N N . GLU A 1 221 ? -9.808 -12.519 24.146 1.00 95.44 221 GLU A N 1
ATOM 1655 C CA . GLU A 1 221 ? -10.924 -12.317 25.067 1.00 95.44 221 GLU A CA 1
ATOM 1656 C C . GLU A 1 221 ? -10.487 -11.812 26.454 1.00 95.44 221 GLU A C 1
ATOM 1658 O O . GLU A 1 221 ? -11.087 -12.144 27.476 1.00 95.44 221 GLU A O 1
ATOM 1663 N N . GLN A 1 222 ? -9.412 -11.013 26.517 1.00 96.00 222 GLN A N 1
ATOM 1664 C CA . GLN A 1 222 ? -8.874 -10.531 27.795 1.00 96.00 222 GLN A CA 1
ATOM 1665 C C . GLN A 1 222 ? -9.865 -9.620 28.529 1.00 96.00 222 GLN A C 1
ATOM 1667 O O . GLN A 1 222 ? -9.827 -9.576 29.755 1.00 96.00 222 GLN A O 1
ATOM 1672 N N . TYR A 1 223 ? -10.790 -8.997 27.792 1.00 96.88 223 TYR A N 1
ATOM 1673 C CA . TYR A 1 223 ? -11.882 -8.182 28.324 1.00 96.88 223 TYR A CA 1
ATOM 1674 C C . TYR A 1 223 ? -12.809 -8.921 29.291 1.00 96.88 223 TYR A C 1
ATOM 1676 O O . TYR A 1 223 ? -13.369 -8.291 30.181 1.00 96.88 223 TYR A O 1
ATOM 1684 N N . LYS A 1 224 ? -12.931 -10.253 29.170 1.00 97.00 224 LYS A N 1
ATOM 1685 C CA . LYS A 1 224 ? -13.720 -11.082 30.097 1.00 97.00 224 LYS A CA 1
ATOM 1686 C C . LYS A 1 224 ? -13.081 -11.188 31.487 1.00 97.00 224 LYS A C 1
ATOM 1688 O O . LYS A 1 224 ? -13.728 -11.641 32.419 1.00 97.00 224 LYS A O 1
ATOM 1693 N N . LYS A 1 225 ? -11.789 -10.859 31.614 1.00 98.00 225 LYS A N 1
ATOM 1694 C CA . LYS A 1 225 ? -11.030 -10.978 32.871 1.00 98.00 225 LYS A CA 1
ATOM 1695 C C . LYS A 1 225 ? -10.906 -9.662 33.626 1.00 98.00 225 LYS A C 1
ATOM 1697 O O . LYS A 1 225 ? -10.626 -9.686 34.818 1.00 98.00 225 LYS A O 1
ATOM 1702 N N . ASP A 1 226 ? -11.015 -8.537 32.929 1.00 97.88 226 ASP A N 1
ATOM 1703 C CA . ASP A 1 226 ? -10.810 -7.204 33.494 1.00 97.88 226 ASP A CA 1
ATOM 1704 C C . ASP A 1 226 ? -12.009 -6.272 33.279 1.00 97.88 226 ASP A C 1
ATOM 1706 O O . ASP A 1 226 ? -11.858 -5.062 33.446 1.00 97.88 226 ASP A O 1
ATOM 1710 N N . ASP A 1 227 ? -13.171 -6.816 32.905 1.00 97.31 227 ASP A N 1
ATOM 1711 C CA . ASP A 1 227 ? -14.424 -6.087 32.672 1.00 97.31 227 ASP A CA 1
ATOM 1712 C C . ASP A 1 227 ? -14.223 -4.849 31.781 1.00 97.31 227 ASP A C 1
ATOM 1714 O O . ASP A 1 227 ? -14.660 -3.736 32.086 1.00 97.31 227 ASP A O 1
ATOM 1718 N N . PHE A 1 228 ? -13.490 -5.036 30.677 1.00 97.69 228 PHE A N 1
ATOM 1719 C CA . PHE A 1 228 ? -13.142 -3.999 29.698 1.00 97.69 228 PHE A CA 1
ATOM 1720 C C . PHE A 1 228 ? -12.266 -2.845 30.219 1.00 97.69 228 PHE A C 1
ATOM 1722 O O . PHE A 1 228 ? -12.086 -1.862 29.496 1.00 97.69 228 PHE A O 1
ATOM 1729 N N . LYS A 1 229 ? -11.675 -2.919 31.421 1.00 97.94 229 LYS A N 1
ATOM 1730 C CA . LYS A 1 229 ? -10.830 -1.831 31.964 1.00 97.94 229 LYS A CA 1
ATOM 1731 C C . LYS A 1 229 ? -9.706 -1.440 31.006 1.00 97.94 229 LYS A C 1
ATOM 1733 O O . LYS A 1 229 ? -9.561 -0.265 30.665 1.00 97.94 229 LYS A O 1
ATOM 1738 N N . ARG A 1 230 ? -8.937 -2.415 30.512 1.00 97.88 230 ARG A N 1
ATOM 1739 C CA . ARG A 1 230 ? -7.881 -2.149 29.530 1.00 97.88 230 ARG A CA 1
ATOM 1740 C C . ARG A 1 230 ? -8.451 -1.754 28.170 1.00 97.88 230 ARG A C 1
ATOM 1742 O O . ARG A 1 230 ? -7.910 -0.854 27.534 1.00 97.88 230 ARG A O 1
ATOM 1749 N N . GLY A 1 231 ? -9.543 -2.387 27.741 1.00 97.12 231 GLY A N 1
ATOM 1750 C CA . GLY A 1 231 ? -10.227 -2.067 26.487 1.00 97.12 231 GLY A CA 1
ATOM 1751 C C . GLY A 1 231 ? -10.648 -0.599 26.390 1.00 97.12 231 GLY A C 1
ATOM 1752 O O . GLY A 1 231 ? -10.415 0.030 25.360 1.00 97.12 231 GLY A O 1
ATOM 1753 N N . LYS A 1 232 ? -11.182 -0.033 27.479 1.00 97.94 232 LYS A N 1
ATOM 1754 C CA . LYS A 1 232 ? -11.559 1.386 27.583 1.00 97.94 232 LYS A CA 1
ATOM 1755 C C . LYS A 1 232 ? -10.349 2.320 27.510 1.00 97.94 232 LYS A C 1
ATOM 1757 O O . LYS A 1 232 ? -10.394 3.296 26.773 1.00 97.94 232 LYS A O 1
ATOM 1762 N N . SER A 1 233 ? -9.242 1.980 28.176 1.00 97.88 233 SER A N 1
ATOM 1763 C CA . SER A 1 233 ? -7.995 2.761 28.075 1.00 97.88 233 SER A CA 1
ATOM 1764 C C . SER A 1 233 ? -7.393 2.735 26.663 1.00 97.88 233 SER A C 1
ATOM 1766 O O . SER A 1 233 ? -6.882 3.742 26.179 1.00 97.88 233 SER A O 1
ATOM 1768 N N . ILE A 1 234 ? -7.458 1.591 25.974 1.00 98.06 234 ILE A N 1
ATOM 1769 C CA . ILE A 1 234 ? -7.054 1.499 24.565 1.00 98.06 234 ILE A CA 1
ATOM 1770 C C . ILE A 1 234 ? -7.984 2.352 23.692 1.00 98.06 234 ILE A C 1
ATOM 1772 O O . ILE A 1 234 ? -7.505 3.040 22.792 1.00 98.06 234 ILE A O 1
ATOM 1776 N N . HIS A 1 235 ? -9.291 2.323 23.963 1.00 97.75 235 HIS A N 1
ATOM 1777 C CA . HIS A 1 235 ? -10.280 3.088 23.213 1.00 97.75 235 HIS A CA 1
ATOM 1778 C C . HIS A 1 235 ? -10.050 4.595 23.311 1.00 97.75 235 HIS A C 1
ATOM 1780 O O . HIS A 1 235 ? -9.996 5.240 22.273 1.00 97.75 235 HIS A O 1
ATOM 1786 N N . GLU A 1 236 ? -9.819 5.130 24.508 1.00 98.12 236 GLU A N 1
ATOM 1787 C CA . GLU A 1 236 ? -9.495 6.547 24.720 1.00 98.12 236 GLU A CA 1
ATOM 1788 C C . GLU A 1 236 ? -8.302 6.997 23.857 1.00 98.12 236 GLU A C 1
ATOM 1790 O O . GLU A 1 236 ? -8.402 7.958 23.098 1.00 98.12 236 GLU A O 1
ATOM 1795 N N . LYS A 1 237 ? -7.210 6.222 23.860 1.00 98.06 237 LYS A N 1
ATOM 1796 C CA . LYS A 1 237 ? -6.015 6.509 23.043 1.00 98.06 237 LYS A CA 1
ATOM 1797 C C . LYS A 1 237 ? -6.275 6.419 21.539 1.00 98.06 237 LYS A C 1
ATOM 1799 O O . LYS A 1 237 ? -5.654 7.132 20.753 1.00 98.06 237 LYS A O 1
ATOM 1804 N N . LEU A 1 238 ? -7.151 5.507 21.115 1.00 97.75 238 LEU A N 1
ATOM 1805 C CA . LEU A 1 238 ? -7.559 5.413 19.714 1.00 97.75 238 LEU A CA 1
ATOM 1806 C C . LEU A 1 238 ? -8.432 6.607 19.318 1.00 97.75 238 LEU A C 1
ATOM 1808 O O . LEU A 1 238 ? -8.218 7.157 18.244 1.00 97.75 238 LEU A O 1
ATOM 1812 N N . MET A 1 239 ? -9.349 7.046 20.182 1.00 97.00 239 MET A N 1
ATOM 1813 C CA . MET A 1 239 ? -10.190 8.224 19.947 1.00 97.00 239 MET A CA 1
ATOM 1814 C C . MET A 1 239 ? -9.389 9.525 19.908 1.00 97.00 239 MET A C 1
ATOM 1816 O O . MET A 1 239 ? -9.780 10.447 19.206 1.00 97.00 239 MET A O 1
ATOM 1820 N N . GLU A 1 240 ? -8.246 9.588 20.588 1.00 97.00 240 GLU A N 1
ATOM 1821 C CA . GLU A 1 240 ? -7.309 10.707 20.472 1.00 97.00 240 GLU A CA 1
ATOM 1822 C C . GLU A 1 240 ? -6.608 10.728 19.101 1.00 97.00 240 GLU A C 1
ATOM 1824 O O . GLU A 1 240 ? -6.517 11.769 18.453 1.00 97.00 240 GLU A O 1
ATOM 1829 N N . LYS A 1 241 ? -6.117 9.574 18.625 1.00 97.31 241 LYS A N 1
ATOM 1830 C CA . LYS A 1 241 ? -5.283 9.524 17.411 1.00 97.31 241 LYS A CA 1
ATOM 1831 C C . LYS A 1 241 ? -6.073 9.394 16.110 1.00 97.31 241 LYS A C 1
ATOM 1833 O O . LYS A 1 241 ? -5.666 9.985 15.114 1.00 97.31 241 LYS A O 1
ATOM 1838 N N . LEU A 1 242 ? -7.160 8.621 16.073 1.00 96.69 242 LEU A N 1
ATOM 1839 C CA . LEU A 1 242 ? -7.909 8.326 14.841 1.00 96.69 242 LEU A CA 1
ATOM 1840 C C . LEU A 1 242 ? -8.503 9.566 14.144 1.00 96.69 242 LEU A C 1
ATOM 1842 O O . LEU A 1 242 ? -8.498 9.580 12.908 1.00 96.69 242 LEU A O 1
ATOM 1846 N N . PRO A 1 243 ? -8.994 10.607 14.845 1.00 95.62 243 PRO A N 1
ATOM 1847 C CA . PRO A 1 243 ? -9.467 11.825 14.189 1.00 95.62 243 PRO A CA 1
ATOM 1848 C C . PRO A 1 243 ? -8.384 12.496 13.338 1.00 95.62 243 PRO A C 1
ATOM 1850 O O . PRO A 1 243 ? -8.661 12.836 12.194 1.00 95.62 243 PRO A O 1
ATOM 1853 N N . ALA A 1 244 ? -7.141 12.552 13.831 1.00 97.25 244 ALA A N 1
ATOM 1854 C CA . ALA A 1 244 ? -6.005 13.165 13.134 1.00 97.25 244 ALA A CA 1
ATOM 1855 C C . ALA A 1 244 ? -5.488 12.361 11.920 1.00 97.25 244 ALA A C 1
ATOM 1857 O O . ALA A 1 244 ? -4.637 12.848 11.179 1.00 97.25 244 ALA A O 1
ATOM 1858 N N . LEU A 1 245 ? -5.978 11.131 11.702 1.00 96.94 245 LEU A N 1
ATOM 1859 C CA . LEU A 1 245 ? -5.488 10.264 10.624 1.00 96.94 245 LEU A CA 1
ATOM 1860 C C . LEU A 1 245 ? -5.689 10.884 9.238 1.00 96.94 245 LEU A C 1
ATOM 1862 O O . LEU A 1 245 ? -4.801 10.765 8.397 1.00 96.94 245 LEU A O 1
ATOM 1866 N N . ASP A 1 246 ? -6.842 11.513 8.995 1.00 95.88 246 ASP A N 1
ATOM 1867 C CA . ASP A 1 246 ? -7.155 12.087 7.683 1.00 95.88 246 ASP A CA 1
ATOM 1868 C C . ASP A 1 246 ? -6.223 13.262 7.361 1.00 95.88 246 ASP A C 1
ATOM 1870 O O . ASP A 1 246 ? -5.698 13.331 6.252 1.00 95.88 246 ASP A O 1
ATOM 1874 N N . ASP A 1 247 ? -5.940 14.125 8.341 1.00 97.38 247 ASP A N 1
ATOM 1875 C CA . ASP A 1 247 ? -5.071 15.296 8.174 1.00 97.38 247 ASP A CA 1
ATOM 1876 C C . ASP A 1 247 ? -3.602 14.902 7.966 1.00 97.38 247 ASP A C 1
ATOM 1878 O O . ASP A 1 247 ? -2.912 15.434 7.086 1.00 97.38 247 ASP A O 1
ATOM 1882 N N . GLU A 1 248 ? -3.110 13.928 8.739 1.00 97.81 248 GLU A N 1
ATOM 1883 C CA . GLU A 1 248 ? -1.748 13.411 8.581 1.00 97.81 248 GLU A CA 1
ATOM 1884 C C . GLU A 1 248 ? -1.578 12.691 7.236 1.00 97.81 248 GLU A C 1
ATOM 1886 O O . GLU A 1 248 ? -0.574 12.876 6.541 1.00 97.81 248 GLU A O 1
ATOM 1891 N N . LEU A 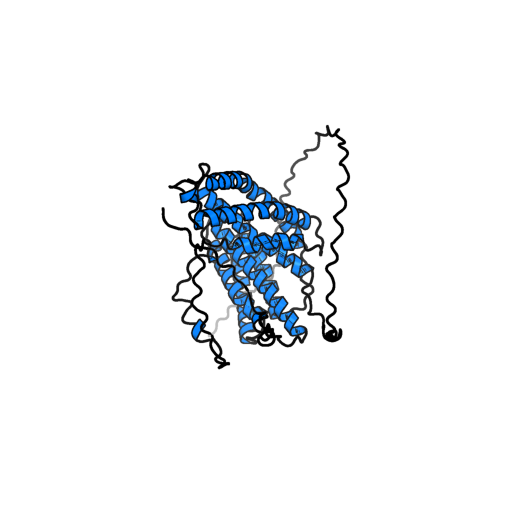1 249 ? -2.583 11.920 6.810 1.00 96.44 249 LEU A N 1
ATOM 1892 C CA . LEU A 1 249 ? -2.567 11.247 5.515 1.00 96.44 249 LEU A CA 1
ATOM 1893 C C . LEU A 1 249 ? -2.712 12.232 4.348 1.00 96.44 249 LEU A C 1
ATOM 1895 O O . LEU A 1 249 ? -2.060 12.045 3.321 1.00 96.44 249 LEU A O 1
ATOM 1899 N N . ALA A 1 250 ? -3.510 13.292 4.489 1.00 96.56 250 ALA A N 1
ATOM 1900 C CA . ALA A 1 250 ? -3.631 14.354 3.493 1.00 96.56 250 ALA A CA 1
ATOM 1901 C C . ALA A 1 250 ? -2.308 15.113 3.328 1.00 96.56 250 ALA A C 1
ATOM 1903 O O . ALA A 1 250 ? -1.865 15.341 2.201 1.00 96.56 250 ALA A O 1
ATOM 1904 N N . THR A 1 251 ? -1.627 15.419 4.437 1.00 97.38 251 THR A N 1
ATOM 1905 C CA . THR A 1 251 ? -0.290 16.034 4.423 1.00 97.38 251 THR A CA 1
ATOM 1906 C C . THR A 1 251 ? 0.714 15.143 3.693 1.00 97.38 251 THR A C 1
ATOM 1908 O O . THR A 1 251 ? 1.446 15.610 2.818 1.00 97.38 251 THR A O 1
ATOM 1911 N N . PHE A 1 252 ? 0.723 13.842 4.002 1.00 97.69 252 PHE A N 1
ATOM 1912 C CA . PHE A 1 252 ? 1.598 12.893 3.319 1.00 97.69 252 PHE A CA 1
ATOM 1913 C C . PHE A 1 252 ? 1.246 12.761 1.827 1.00 97.69 252 PHE A C 1
ATOM 1915 O O . PHE A 1 252 ? 2.135 12.795 0.979 1.00 97.69 252 PHE A O 1
ATOM 1922 N N . THR A 1 253 ? -0.044 12.700 1.489 1.00 96.44 253 THR A N 1
ATOM 1923 C CA . THR A 1 253 ? -0.530 12.654 0.100 1.00 96.44 253 THR A CA 1
ATOM 1924 C C . THR A 1 253 ? -0.077 13.879 -0.690 1.00 96.44 253 THR A C 1
ATOM 1926 O O . THR A 1 253 ? 0.427 13.733 -1.798 1.00 96.44 253 THR A O 1
ATOM 1929 N N . ALA A 1 254 ? -0.171 15.081 -0.119 1.00 97.12 254 ALA A N 1
ATOM 1930 C CA . ALA A 1 254 ? 0.271 16.304 -0.784 1.00 97.12 254 ALA A CA 1
ATOM 1931 C C . ALA A 1 254 ? 1.779 16.293 -1.100 1.00 97.12 254 ALA A C 1
ATOM 1933 O O . ALA A 1 254 ? 2.193 16.762 -2.161 1.00 97.12 254 ALA A O 1
ATOM 1934 N N . ALA A 1 255 ? 2.607 15.733 -0.212 1.00 98.06 255 ALA A N 1
ATOM 1935 C CA . ALA A 1 255 ? 4.036 15.561 -0.472 1.00 98.06 255 ALA A CA 1
ATOM 1936 C C . ALA A 1 255 ? 4.302 14.522 -1.578 1.00 98.06 255 ALA A C 1
ATOM 1938 O O . ALA A 1 255 ? 5.151 14.745 -2.441 1.00 98.06 255 ALA A O 1
ATOM 1939 N N . MET A 1 256 ? 3.545 13.420 -1.595 1.00 97.69 256 MET A N 1
ATOM 1940 C CA . MET A 1 256 ? 3.622 12.400 -2.649 1.00 97.69 256 MET A CA 1
ATOM 1941 C C . MET A 1 256 ? 3.248 12.962 -4.023 1.00 97.69 256 MET A C 1
ATOM 1943 O O . MET A 1 256 ? 3.973 12.743 -4.990 1.00 97.69 256 MET A O 1
ATOM 1947 N N . GLU A 1 257 ? 2.171 13.744 -4.097 1.00 96.19 257 GLU A N 1
ATOM 1948 C CA . GLU A 1 257 ? 1.696 14.408 -5.318 1.00 96.19 257 GLU A CA 1
ATOM 1949 C C . GLU A 1 257 ? 2.738 15.354 -5.925 1.00 96.19 257 GLU A C 1
ATOM 1951 O O . GLU A 1 257 ? 2.909 15.392 -7.144 1.00 96.19 257 GLU A O 1
ATOM 1956 N N . LYS A 1 258 ? 3.512 16.050 -5.087 1.00 97.19 258 LYS A N 1
ATOM 1957 C CA . LYS A 1 258 ? 4.651 16.858 -5.550 1.00 97.19 258 LYS A CA 1
ATOM 1958 C C . LYS A 1 258 ? 5.838 16.017 -6.012 1.00 97.19 258 LYS A C 1
ATOM 1960 O O . LYS A 1 258 ? 6.564 16.430 -6.912 1.00 97.19 258 LYS A O 1
ATOM 1965 N N . TRP A 1 259 ? 6.067 14.869 -5.381 1.00 96.81 259 TRP A N 1
ATOM 1966 C CA . TRP A 1 259 ? 7.242 14.043 -5.639 1.00 96.81 259 TRP A CA 1
ATOM 1967 C C . TRP A 1 259 ? 7.087 13.127 -6.857 1.00 96.81 259 TRP A C 1
ATOM 1969 O O . TRP A 1 259 ? 8.046 12.974 -7.613 1.00 96.81 259 TRP A O 1
ATOM 1979 N N . TRP A 1 260 ? 5.904 12.554 -7.100 1.00 95.81 260 TRP A N 1
ATOM 1980 C CA . TRP A 1 260 ? 5.667 11.634 -8.222 1.00 95.81 260 TRP A CA 1
ATOM 1981 C C . TRP A 1 260 ? 6.172 12.146 -9.584 1.00 95.81 260 TRP A C 1
ATOM 1983 O O . TRP A 1 260 ? 6.888 11.396 -10.246 1.00 95.81 260 TRP A O 1
ATOM 1993 N N . PRO A 1 261 ? 5.912 13.403 -10.000 1.00 96.06 261 PRO A N 1
ATOM 1994 C CA . PRO A 1 261 ? 6.417 13.932 -11.273 1.00 96.06 261 PRO A CA 1
ATOM 1995 C C . PRO A 1 261 ? 7.946 14.044 -11.351 1.00 96.06 261 PRO A C 1
ATOM 1997 O O . PRO A 1 261 ? 8.502 14.179 -12.437 1.00 96.06 261 PRO A O 1
ATOM 2000 N N . THR A 1 262 ? 8.629 14.024 -10.203 1.00 95.56 262 THR A N 1
ATOM 2001 C CA . THR A 1 262 ? 10.095 14.115 -10.100 1.00 95.56 262 THR A CA 1
ATOM 2002 C C . THR A 1 262 ? 10.783 12.750 -10.105 1.00 95.56 262 THR A C 1
ATOM 2004 O O . THR A 1 262 ? 12.013 12.694 -10.189 1.00 95.56 262 THR A O 1
ATOM 2007 N N . MET A 1 263 ? 10.014 11.657 -10.013 1.00 93.69 263 MET A N 1
ATOM 2008 C CA . MET A 1 263 ? 10.552 10.300 -10.011 1.00 93.69 263 MET A CA 1
ATOM 2009 C C . MET A 1 263 ? 11.325 10.024 -11.289 1.00 93.69 263 MET A C 1
ATOM 2011 O O . MET A 1 263 ? 10.804 10.160 -12.399 1.00 93.69 263 MET A O 1
ATOM 2015 N N . LYS A 1 264 ? 12.563 9.568 -11.127 1.00 92.38 264 LYS A N 1
ATOM 2016 C CA . LYS A 1 264 ? 13.354 9.065 -12.244 1.00 92.38 264 LYS A CA 1
ATOM 2017 C C . LYS A 1 264 ? 13.156 7.557 -12.351 1.00 92.38 264 LYS A C 1
ATOM 2019 O O . LYS A 1 264 ? 13.032 6.889 -11.324 1.00 92.38 264 LYS A O 1
ATOM 2024 N N . PRO A 1 265 ? 13.144 6.994 -13.572 1.00 89.94 265 PRO A N 1
ATOM 2025 C CA . PRO A 1 265 ? 13.269 5.555 -13.708 1.00 89.94 265 PRO A CA 1
ATOM 2026 C C . PRO A 1 265 ? 14.561 5.108 -13.023 1.00 89.94 265 PRO A C 1
ATOM 2028 O O . PRO A 1 265 ? 15.586 5.797 -13.073 1.00 89.94 265 PRO A O 1
ATOM 2031 N N . GLY A 1 266 ? 14.486 3.956 -12.368 1.00 89.75 266 GLY A N 1
ATOM 2032 C CA . GLY A 1 266 ? 15.630 3.331 -11.735 1.00 89.75 266 GLY A CA 1
ATOM 2033 C C . GLY A 1 266 ? 16.817 3.165 -12.682 1.00 89.75 266 GLY A C 1
ATOM 2034 O O . GLY A 1 266 ? 16.653 2.996 -13.889 1.00 89.75 266 GLY A O 1
ATOM 2035 N N . GLY A 1 267 ? 18.030 3.197 -12.128 1.00 90.31 267 GLY A N 1
ATOM 2036 C CA . GLY A 1 267 ? 19.260 2.967 -12.895 1.00 90.31 267 GLY A CA 1
ATOM 2037 C C . GLY A 1 267 ? 19.520 1.493 -13.225 1.00 90.31 267 GLY A C 1
ATOM 2038 O O . GLY A 1 267 ? 20.602 1.163 -13.706 1.00 90.31 267 GLY A O 1
ATOM 2039 N N . GLU A 1 268 ? 18.594 0.590 -12.896 1.00 94.94 268 GLU A N 1
ATOM 2040 C CA . GLU A 1 268 ? 18.724 -0.828 -13.202 1.00 94.94 268 GLU A CA 1
ATOM 2041 C C . GLU A 1 268 ? 18.535 -1.097 -14.696 1.00 94.94 268 GLU A C 1
ATOM 2043 O O . GLU A 1 268 ? 17.590 -0.628 -15.326 1.00 94.94 268 GLU A O 1
ATOM 2048 N N . GLU A 1 269 ? 19.406 -1.931 -15.255 1.00 94.88 269 GLU A N 1
ATOM 2049 C CA . GLU A 1 269 ? 19.216 -2.464 -16.597 1.00 94.88 269 GLU A CA 1
ATOM 2050 C C . GLU A 1 269 ? 18.116 -3.535 -16.566 1.00 94.88 269 GLU A C 1
ATOM 2052 O O . GLU A 1 269 ? 18.271 -4.595 -15.949 1.00 94.88 269 GLU A O 1
ATOM 2057 N N . LEU A 1 270 ? 16.981 -3.227 -17.195 1.00 95.75 270 LEU A N 1
ATOM 2058 C CA . LEU A 1 270 ? 15.827 -4.117 -17.287 1.00 95.75 270 LEU A CA 1
ATOM 2059 C C . LEU A 1 270 ? 15.799 -4.833 -18.641 1.00 95.75 270 LEU A C 1
ATOM 2061 O O . LEU A 1 270 ? 16.042 -4.222 -19.685 1.00 95.75 270 LEU A O 1
ATOM 2065 N N . ASP A 1 271 ? 15.438 -6.116 -18.617 1.00 95.62 271 ASP A N 1
ATOM 2066 C CA . ASP A 1 271 ? 15.052 -6.861 -19.816 1.00 95.62 271 ASP A CA 1
ATOM 2067 C C . ASP A 1 271 ? 13.699 -6.358 -20.357 1.00 95.62 271 ASP A C 1
ATOM 2069 O O . ASP A 1 271 ? 13.022 -5.535 -19.734 1.00 95.62 271 ASP A O 1
ATOM 2073 N N . ASP A 1 272 ? 13.286 -6.827 -21.537 1.00 96.94 272 ASP A N 1
ATOM 2074 C CA . ASP A 1 272 ? 12.050 -6.347 -22.171 1.00 96.94 272 ASP A CA 1
ATOM 2075 C C . ASP A 1 272 ? 10.816 -6.606 -21.296 1.00 96.94 272 ASP A C 1
ATOM 2077 O O . ASP A 1 272 ? 9.956 -5.737 -21.146 1.00 96.94 272 ASP A O 1
ATOM 2081 N N . ALA A 1 273 ? 10.766 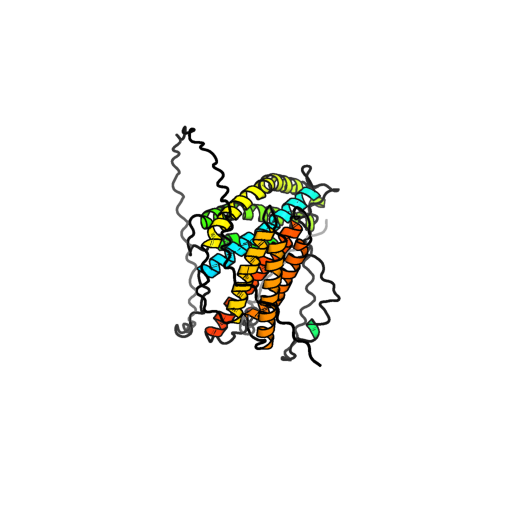-7.757 -20.622 1.00 97.31 273 ALA A N 1
ATOM 2082 C CA . ALA A 1 273 ? 9.713 -8.057 -19.660 1.00 97.31 273 ALA A CA 1
ATOM 2083 C C . ALA A 1 273 ? 9.742 -7.124 -18.433 1.00 97.31 273 ALA A C 1
ATOM 2085 O O . ALA A 1 273 ? 8.688 -6.734 -17.922 1.00 97.31 273 ALA A O 1
ATOM 2086 N N . GLY A 1 274 ? 10.928 -6.744 -17.955 1.00 96.94 274 GLY A N 1
ATOM 2087 C CA . GLY A 1 274 ? 11.125 -5.770 -16.889 1.00 96.94 274 GLY A CA 1
ATOM 2088 C C . GLY A 1 274 ? 10.660 -4.369 -17.279 1.00 96.94 274 GLY A C 1
ATOM 2089 O O . GLY A 1 274 ? 9.979 -3.726 -16.479 1.00 96.94 274 GLY A O 1
ATOM 2090 N N . LYS A 1 275 ? 10.926 -3.929 -18.516 1.00 97.81 275 LYS A N 1
ATOM 2091 C CA . LYS A 1 275 ? 10.422 -2.654 -19.059 1.00 97.81 275 LYS A CA 1
ATOM 2092 C C . LYS A 1 275 ? 8.896 -2.641 -19.139 1.00 97.81 275 LYS A C 1
ATOM 2094 O O . LYS A 1 275 ? 8.274 -1.737 -18.589 1.00 97.81 275 LYS A O 1
ATOM 2099 N N . ILE A 1 276 ? 8.289 -3.691 -19.706 1.00 98.12 276 ILE A N 1
ATOM 2100 C CA . ILE A 1 276 ? 6.821 -3.845 -19.750 1.00 98.12 276 ILE A CA 1
ATOM 2101 C C . ILE A 1 276 ? 6.240 -3.820 -18.329 1.00 98.12 276 ILE A C 1
ATOM 2103 O O . ILE A 1 276 ? 5.227 -3.172 -18.075 1.00 98.12 276 ILE A O 1
ATOM 2107 N N . SER A 1 277 ? 6.899 -4.493 -17.380 1.00 97.88 277 SER A N 1
ATOM 2108 C CA . SER A 1 277 ? 6.481 -4.501 -15.975 1.00 97.88 277 SER A CA 1
ATOM 2109 C C . SER A 1 277 ? 6.548 -3.113 -15.335 1.00 97.88 277 SER A C 1
ATOM 2111 O O . SER A 1 277 ? 5.656 -2.769 -14.567 1.00 97.88 277 SER A O 1
ATOM 2113 N N . LEU A 1 278 ? 7.599 -2.334 -15.608 1.00 97.44 278 LEU A N 1
ATOM 2114 C CA . LEU A 1 278 ? 7.751 -0.973 -15.089 1.00 97.44 278 LEU A CA 1
ATOM 2115 C C . LEU A 1 278 ? 6.665 -0.046 -15.648 1.00 97.44 278 LEU A C 1
ATOM 2117 O O . LEU A 1 278 ? 6.035 0.686 -14.891 1.00 97.44 278 LEU A O 1
ATOM 2121 N N . GLU A 1 279 ? 6.399 -0.123 -16.951 1.00 97.81 279 GLU A N 1
ATOM 2122 C CA . GLU A 1 279 ? 5.315 0.626 -17.592 1.00 97.81 279 GLU A CA 1
ATOM 2123 C C . GLU A 1 279 ? 3.949 0.258 -17.003 1.00 97.81 279 GLU A C 1
ATOM 2125 O O . GLU A 1 279 ? 3.164 1.147 -16.682 1.00 97.81 279 GLU A O 1
ATOM 2130 N N . ALA A 1 280 ? 3.687 -1.036 -16.786 1.00 98.31 280 ALA A N 1
ATOM 2131 C CA . ALA A 1 280 ? 2.456 -1.500 -16.151 1.00 98.31 280 ALA A CA 1
ATOM 2132 C C . ALA A 1 280 ? 2.308 -0.967 -14.716 1.00 98.31 280 ALA A C 1
ATOM 2134 O O . ALA A 1 280 ? 1.219 -0.555 -14.329 1.00 98.31 280 ALA A O 1
ATOM 2135 N N . VAL A 1 281 ? 3.392 -0.929 -13.930 1.00 98.12 281 VAL A N 1
ATOM 2136 C CA . VAL A 1 281 ? 3.385 -0.324 -12.584 1.00 98.12 281 VAL A CA 1
ATOM 2137 C C . VAL A 1 281 ? 3.087 1.171 -12.664 1.00 98.12 281 VAL A C 1
ATOM 2139 O O . VAL A 1 281 ? 2.272 1.661 -11.889 1.00 98.12 281 VAL A O 1
ATOM 2142 N N . ASN A 1 282 ? 3.706 1.898 -13.596 1.00 97.25 282 ASN A N 1
ATOM 2143 C CA . ASN A 1 282 ? 3.469 3.332 -13.753 1.00 97.25 282 ASN A CA 1
ATOM 2144 C C . ASN A 1 282 ? 2.013 3.626 -14.133 1.00 97.25 282 ASN A C 1
ATOM 2146 O O . ASN A 1 282 ? 1.364 4.443 -13.490 1.00 97.25 282 ASN A O 1
ATOM 2150 N N . GLN A 1 283 ? 1.466 2.884 -15.092 1.00 97.88 283 GLN A N 1
ATOM 2151 C CA . GLN A 1 283 ? 0.071 3.023 -15.490 1.00 97.88 283 GLN A CA 1
ATOM 2152 C C . GLN A 1 283 ? -0.903 2.626 -14.368 1.00 97.88 283 GLN A C 1
ATOM 2154 O O . GLN A 1 283 ? -1.910 3.300 -14.153 1.00 97.88 283 GLN A O 1
ATOM 2159 N N . ALA A 1 284 ? -0.603 1.563 -13.616 1.00 98.38 284 ALA A N 1
ATOM 2160 C CA . ALA A 1 284 ? -1.420 1.140 -12.479 1.00 98.38 284 ALA A CA 1
ATOM 2161 C C . ALA A 1 284 ? -1.388 2.167 -11.342 1.00 98.38 284 ALA A C 1
ATOM 2163 O O . ALA A 1 284 ? -2.404 2.381 -10.683 1.00 98.38 284 ALA A O 1
ATOM 2164 N N . ARG A 1 285 ? -0.248 2.837 -11.136 1.00 97.50 285 ARG A N 1
ATOM 2165 C CA . ARG A 1 285 ? -0.113 3.940 -10.179 1.00 97.50 285 ARG A CA 1
ATOM 2166 C C . ARG A 1 285 ? -1.034 5.096 -10.540 1.00 97.50 285 ARG A C 1
ATOM 2168 O O . ARG A 1 285 ? -1.749 5.585 -9.668 1.00 97.50 285 ARG A O 1
ATOM 2175 N N . ASP A 1 286 ? -1.026 5.513 -11.800 1.00 96.25 286 ASP A N 1
ATOM 2176 C CA . ASP A 1 286 ? -1.868 6.614 -12.266 1.00 96.25 286 ASP A CA 1
ATOM 2177 C C . ASP A 1 286 ? -3.355 6.250 -12.165 1.00 96.25 286 ASP A C 1
ATOM 2179 O O . ASP A 1 286 ? -4.146 7.041 -11.652 1.00 96.25 286 ASP A O 1
ATOM 2183 N N . ALA A 1 287 ? -3.727 5.015 -12.522 1.00 97.62 287 ALA A N 1
ATOM 2184 C CA . ALA A 1 287 ? -5.087 4.502 -12.343 1.00 97.62 287 ALA A CA 1
ATOM 2185 C C . ALA A 1 287 ? -5.516 4.463 -10.863 1.00 97.62 287 ALA A C 1
ATOM 2187 O O . ALA A 1 287 ? -6.626 4.877 -10.518 1.00 97.62 287 ALA A O 1
ATOM 2188 N N . ALA A 1 288 ? -4.634 4.006 -9.967 1.00 97.25 288 ALA A N 1
ATOM 2189 C CA . ALA A 1 288 ? -4.896 3.978 -8.530 1.00 97.25 288 ALA A CA 1
ATOM 2190 C C . ALA A 1 288 ? -5.093 5.393 -7.967 1.00 97.25 288 ALA A C 1
ATOM 2192 O O . ALA A 1 288 ? -6.020 5.622 -7.192 1.00 97.25 288 ALA A O 1
ATOM 2193 N N . ARG A 1 289 ? -4.266 6.359 -8.383 1.00 94.62 289 ARG A N 1
ATOM 2194 C CA . ARG A 1 289 ? -4.400 7.770 -7.984 1.00 94.62 289 ARG A CA 1
ATOM 2195 C C . ARG A 1 289 ? -5.702 8.379 -8.492 1.00 94.62 289 ARG A C 1
ATOM 2197 O O . ARG A 1 289 ? -6.438 8.953 -7.696 1.00 94.62 289 ARG A O 1
ATOM 2204 N N . ALA A 1 290 ? -6.033 8.175 -9.767 1.00 94.12 290 ALA A N 1
ATOM 2205 C CA . ALA A 1 290 ? -7.299 8.628 -10.345 1.00 94.12 290 ALA A CA 1
ATOM 2206 C C . ALA A 1 290 ? -8.515 8.040 -9.606 1.00 94.12 290 ALA A C 1
ATOM 2208 O O . ALA A 1 290 ? -9.512 8.720 -9.391 1.00 94.12 290 ALA A O 1
ATOM 2209 N N . THR A 1 291 ? -8.409 6.794 -9.142 1.00 95.12 291 THR A N 1
ATOM 2210 C CA . THR A 1 291 ? -9.454 6.136 -8.347 1.00 95.12 291 THR A CA 1
ATOM 2211 C C . THR A 1 291 ? -9.614 6.745 -6.950 1.00 95.12 291 THR A C 1
ATOM 2213 O O . THR A 1 291 ? -10.714 6.752 -6.398 1.00 95.12 291 THR A O 1
ATOM 2216 N N . MET A 1 292 ? -8.527 7.242 -6.358 1.00 91.69 292 MET A N 1
ATOM 2217 C CA . MET A 1 292 ? -8.522 7.849 -5.023 1.00 91.69 292 MET A CA 1
ATOM 2218 C C . MET A 1 292 ? -8.813 9.357 -5.039 1.00 91.69 292 MET A C 1
ATOM 2220 O O . MET A 1 292 ? -8.959 9.949 -3.968 1.00 91.69 292 MET A O 1
ATOM 2224 N N . ALA A 1 293 ? -8.915 9.969 -6.220 1.00 91.69 293 ALA A N 1
ATOM 2225 C CA . ALA A 1 293 ? -9.301 11.364 -6.374 1.00 91.69 293 ALA A CA 1
ATOM 2226 C C . ALA A 1 293 ? -10.735 11.614 -5.871 1.00 91.69 293 ALA A C 1
ATOM 2228 O O . ALA A 1 293 ? -11.581 10.717 -5.851 1.00 91.69 293 ALA A O 1
ATOM 2229 N N . ALA A 1 294 ? -11.008 12.855 -5.456 1.00 88.38 294 ALA A N 1
ATOM 2230 C CA . ALA A 1 294 ? -12.336 13.256 -4.988 1.00 88.38 294 ALA A CA 1
ATOM 2231 C C . ALA A 1 294 ? -13.398 13.120 -6.094 1.00 88.38 294 ALA A C 1
ATOM 2233 O O . ALA A 1 294 ? -14.513 12.673 -5.826 1.00 88.38 294 ALA A O 1
ATOM 2234 N N . GLU A 1 295 ? -13.022 13.460 -7.328 1.00 91.25 295 GLU A N 1
ATOM 2235 C CA . GLU A 1 295 ? -13.820 13.276 -8.536 1.00 91.25 295 GLU A CA 1
ATOM 2236 C C . GLU A 1 295 ? -13.159 12.199 -9.398 1.00 91.25 295 GLU A C 1
ATOM 2238 O O . GLU A 1 295 ? -11.978 12.298 -9.733 1.00 91.25 295 GLU A O 1
ATOM 2243 N N . ARG A 1 296 ? -13.915 11.146 -9.722 1.00 93.56 296 ARG A N 1
ATOM 2244 C CA . ARG A 1 296 ? -13.423 10.020 -10.519 1.00 93.56 296 ARG A CA 1
ATOM 2245 C C . ARG A 1 296 ? -13.875 10.173 -11.961 1.00 93.56 296 ARG A C 1
ATOM 2247 O O . ARG A 1 296 ? -15.072 10.228 -12.231 1.00 93.56 296 ARG A O 1
ATOM 2254 N N . ASP A 1 297 ? -12.916 10.166 -12.875 1.00 94.19 297 ASP A N 1
ATOM 2255 C CA . ASP A 1 297 ? -13.179 10.054 -14.306 1.00 94.19 297 ASP A CA 1
ATOM 2256 C C . ASP A 1 297 ? -13.280 8.568 -14.682 1.00 94.19 297 ASP A C 1
ATOM 2258 O O . ASP A 1 297 ? -12.275 7.868 -14.841 1.00 94.19 297 ASP A O 1
ATOM 2262 N N . GLY A 1 298 ? -14.516 8.069 -14.771 1.00 93.31 298 GLY A N 1
ATOM 2263 C CA . GLY A 1 298 ? -14.792 6.672 -15.111 1.00 93.31 298 GLY A CA 1
ATOM 2264 C C . GLY A 1 298 ? -14.323 6.281 -16.518 1.00 93.31 298 GLY A C 1
ATOM 2265 O O . GLY A 1 298 ? -13.934 5.130 -16.730 1.00 93.31 298 GLY A O 1
ATOM 2266 N N . GLU A 1 299 ? -14.301 7.226 -17.465 1.00 95.00 299 GLU A N 1
ATOM 2267 C CA . GLU A 1 299 ? -13.826 6.987 -18.830 1.00 95.00 299 GLU A CA 1
ATOM 2268 C C . GLU A 1 299 ? -12.300 6.856 -18.853 1.00 95.00 299 GLU A C 1
ATOM 2270 O O . GLU A 1 299 ? -11.763 5.898 -19.419 1.00 95.00 299 GLU A O 1
ATOM 2275 N N . ALA A 1 300 ? -11.591 7.777 -18.192 1.00 95.38 300 ALA A N 1
ATOM 2276 C CA . ALA A 1 300 ? -10.140 7.703 -18.054 1.00 95.38 300 ALA A CA 1
ATOM 2277 C C . ALA A 1 300 ? -9.708 6.437 -17.302 1.00 95.38 300 ALA A C 1
ATOM 2279 O O . ALA A 1 300 ? -8.758 5.770 -17.720 1.00 95.38 300 ALA A O 1
ATOM 2280 N N . LEU A 1 301 ? -10.433 6.057 -16.243 1.00 96.38 301 LEU A N 1
ATOM 2281 C CA . LEU A 1 301 ? -10.188 4.810 -15.521 1.00 96.38 301 LEU A CA 1
ATOM 2282 C C . LEU A 1 301 ? -10.393 3.585 -16.426 1.00 96.38 301 LEU A C 1
ATOM 2284 O O . LEU A 1 301 ? -9.546 2.694 -16.438 1.00 96.38 301 LEU A O 1
ATOM 2288 N N . GLY A 1 302 ? -11.458 3.561 -17.233 1.00 96.69 302 GLY A N 1
ATOM 2289 C CA . GLY A 1 302 ? -11.696 2.485 -18.197 1.00 96.69 302 GLY A CA 1
ATOM 2290 C C . GLY A 1 302 ? -10.578 2.352 -19.229 1.00 96.69 302 GLY A C 1
ATOM 2291 O O . GLY A 1 302 ? -10.063 1.257 -19.449 1.00 96.69 302 GLY A O 1
ATOM 2292 N N . LYS A 1 303 ? -10.118 3.472 -19.798 1.00 97.44 303 LYS A N 1
ATOM 2293 C CA . LYS A 1 303 ? -8.958 3.494 -20.707 1.00 97.44 303 LYS A CA 1
ATOM 2294 C C . LYS A 1 303 ? -7.685 2.987 -20.026 1.00 97.44 303 LYS A C 1
ATOM 2296 O O . LYS A 1 303 ? -6.911 2.246 -20.636 1.00 97.44 303 LYS A O 1
ATOM 2301 N N . ALA A 1 304 ? -7.469 3.356 -18.764 1.00 97.38 304 ALA A N 1
ATOM 2302 C CA . ALA A 1 304 ? -6.323 2.886 -17.999 1.00 97.38 304 ALA A CA 1
ATOM 2303 C C . ALA A 1 304 ? -6.376 1.365 -17.766 1.00 97.38 304 ALA A C 1
ATOM 2305 O O . ALA A 1 304 ? -5.354 0.705 -17.957 1.00 97.38 304 ALA A O 1
ATOM 2306 N N . ILE A 1 305 ? -7.546 0.808 -17.430 1.00 98.25 305 ILE A N 1
ATOM 2307 C CA . ILE A 1 305 ? -7.761 -0.640 -17.261 1.00 98.25 305 ILE A CA 1
ATOM 2308 C C . ILE A 1 305 ? -7.460 -1.397 -18.559 1.00 98.25 305 ILE A C 1
ATOM 2310 O O . ILE A 1 305 ? -6.711 -2.373 -18.534 1.00 98.25 305 ILE A O 1
ATOM 2314 N N . GLU A 1 306 ? -7.963 -0.931 -19.703 1.00 98.31 306 GLU A N 1
ATOM 2315 C CA . GLU A 1 306 ? -7.711 -1.586 -20.994 1.00 98.31 306 GLU A CA 1
ATOM 2316 C C . GLU A 1 306 ? -6.222 -1.592 -21.366 1.00 98.31 306 GLU A C 1
ATOM 2318 O O . GLU A 1 306 ? -5.684 -2.608 -21.813 1.00 98.31 306 GLU A O 1
ATOM 2323 N N . GLY A 1 307 ? -5.501 -0.500 -21.101 1.00 98.12 307 GLY A N 1
ATOM 2324 C CA . GLY A 1 307 ? -4.055 -0.501 -21.313 1.00 98.12 307 GLY A CA 1
ATOM 2325 C C . GLY A 1 307 ? -3.306 -1.438 -20.350 1.00 98.12 307 GLY A C 1
ATOM 2326 O O . GLY A 1 307 ? -2.353 -2.095 -20.771 1.00 98.12 307 GLY A O 1
ATOM 2327 N N . LEU A 1 308 ? -3.763 -1.599 -19.101 1.00 98.50 308 LEU A N 1
ATOM 2328 C CA . LEU A 1 308 ? -3.202 -2.600 -18.183 1.00 98.50 308 LEU A CA 1
ATOM 2329 C C . LEU A 1 308 ? -3.463 -4.032 -18.664 1.00 98.50 308 LEU A C 1
ATOM 2331 O O . LEU A 1 308 ? -2.556 -4.862 -18.581 1.00 98.50 308 LEU A O 1
ATOM 2335 N N . LYS A 1 309 ? -4.646 -4.323 -19.222 1.00 98.56 309 LYS A N 1
ATOM 2336 C CA . LYS A 1 309 ? -4.950 -5.620 -19.852 1.00 98.56 309 LYS A CA 1
ATOM 2337 C C . LYS A 1 309 ? -4.029 -5.905 -21.036 1.00 98.56 309 LYS A C 1
ATOM 2339 O O . LYS A 1 309 ? -3.516 -7.016 -21.156 1.00 98.56 309 LYS A O 1
ATOM 2344 N N . ALA A 1 310 ? -3.738 -4.900 -21.862 1.00 98.44 310 ALA A N 1
ATOM 2345 C CA . ALA A 1 310 ? -2.776 -5.045 -22.952 1.00 98.44 310 ALA A CA 1
ATOM 2346 C C . ALA A 1 310 ? -1.364 -5.377 -22.430 1.00 98.44 310 ALA A C 1
ATOM 2348 O O . ALA A 1 310 ? -0.713 -6.291 -22.938 1.00 98.44 310 ALA A O 1
ATOM 2349 N N . LYS A 1 311 ? -0.900 -4.701 -21.366 1.00 98.50 311 LYS A N 1
ATOM 2350 C CA . LYS A 1 311 ? 0.395 -5.008 -20.728 1.00 98.50 311 LYS A CA 1
ATOM 2351 C C . LYS A 1 311 ? 0.414 -6.392 -20.082 1.00 98.50 311 LYS A C 1
ATOM 2353 O O . LYS A 1 311 ? 1.435 -7.077 -20.150 1.00 98.50 311 LYS A O 1
ATOM 2358 N N . LEU A 1 312 ? -0.698 -6.815 -19.483 1.00 98.56 312 LEU A N 1
ATOM 2359 C CA . LEU A 1 312 ? -0.862 -8.162 -18.946 1.00 98.56 312 LEU A CA 1
ATOM 2360 C C . LEU A 1 312 ? -0.686 -9.215 -20.043 1.00 98.56 312 LEU A C 1
ATOM 2362 O O . LEU A 1 312 ? 0.134 -10.112 -19.862 1.00 98.56 312 LEU A O 1
ATOM 2366 N N . ALA A 1 313 ? -1.363 -9.063 -21.184 1.00 98.38 313 ALA A N 1
ATOM 2367 C CA . ALA A 1 313 ? -1.237 -9.984 -22.314 1.00 98.38 313 ALA A CA 1
ATOM 2368 C C . ALA A 1 313 ? 0.215 -10.070 -22.822 1.00 98.38 313 ALA A C 1
ATOM 2370 O O . ALA A 1 313 ? 0.740 -11.159 -23.046 1.00 98.38 313 ALA A O 1
ATOM 2371 N N . SER A 1 314 ? 0.914 -8.932 -22.918 1.00 98.12 314 SER A N 1
ATOM 2372 C CA . SER A 1 314 ? 2.336 -8.901 -23.285 1.00 98.12 314 SER A CA 1
ATOM 2373 C C . SER A 1 314 ? 3.238 -9.617 -22.270 1.00 98.12 314 SER A C 1
ATOM 2375 O O . SER A 1 314 ? 4.183 -10.300 -22.659 1.00 98.12 314 SER A O 1
ATOM 2377 N N . LEU A 1 315 ? 2.971 -9.492 -20.966 1.00 98.25 315 LEU A N 1
ATOM 2378 C CA . LEU A 1 315 ? 3.708 -10.243 -19.943 1.00 98.25 315 LEU A CA 1
ATOM 2379 C C . LEU A 1 315 ? 3.400 -11.742 -19.995 1.00 98.25 315 LEU A C 1
ATOM 2381 O O . LEU A 1 315 ? 4.306 -12.545 -19.790 1.00 98.25 315 LEU A O 1
ATOM 2385 N N . GLU A 1 316 ? 2.160 -12.134 -20.277 1.00 98.19 316 GLU A N 1
ATOM 2386 C CA . GLU A 1 316 ? 1.791 -13.541 -20.456 1.00 98.19 316 GLU A CA 1
ATOM 2387 C C . GLU A 1 316 ? 2.516 -14.162 -21.654 1.00 98.19 316 GLU A C 1
ATOM 2389 O O . GLU A 1 316 ? 3.125 -15.219 -21.504 1.00 98.19 316 GLU A O 1
ATOM 2394 N N . GLU A 1 317 ? 2.586 -13.462 -22.787 1.00 98.12 317 GLU A N 1
ATOM 2395 C CA . GLU A 1 317 ? 3.362 -13.900 -23.953 1.00 98.12 317 GLU A CA 1
ATOM 2396 C C . GLU A 1 317 ? 4.857 -14.074 -23.612 1.00 98.12 317 GLU A C 1
ATOM 2398 O O . GLU A 1 317 ? 5.494 -15.057 -23.998 1.00 98.12 317 GLU A O 1
ATOM 2403 N N . GLN A 1 318 ? 5.436 -13.150 -22.835 1.00 97.56 318 GLN A N 1
ATOM 2404 C CA . GLN A 1 318 ? 6.819 -13.274 -22.355 1.00 97.56 318 GLN A CA 1
ATOM 2405 C C . GLN A 1 318 ? 7.001 -14.476 -21.414 1.00 97.56 318 GLN A C 1
ATOM 2407 O O . GLN A 1 318 ? 8.030 -15.150 -21.470 1.00 97.56 318 GLN A O 1
ATOM 2412 N N . LEU A 1 319 ? 6.010 -14.778 -20.568 1.00 97.06 319 LEU A N 1
ATOM 2413 C CA . LEU A 1 319 ? 6.034 -15.944 -19.682 1.00 97.06 319 LEU A CA 1
ATOM 2414 C C . LEU A 1 319 ? 5.955 -17.265 -20.461 1.00 97.06 319 LEU A C 1
ATOM 2416 O O . LEU A 1 319 ? 6.556 -18.256 -20.046 1.00 97.06 319 LEU A O 1
ATOM 2420 N N . GLU A 1 320 ? 5.224 -17.294 -21.574 1.00 97.62 320 GLU A N 1
ATOM 2421 C CA . GLU A 1 320 ? 5.169 -18.452 -22.468 1.00 97.62 320 GLU A CA 1
ATOM 2422 C C . GLU A 1 320 ? 6.502 -18.679 -23.186 1.00 97.62 320 GLU A C 1
ATOM 2424 O O . GLU A 1 320 ? 6.962 -19.822 -23.260 1.00 97.62 320 GLU A O 1
ATOM 2429 N N . LYS A 1 321 ? 7.152 -17.597 -23.642 1.00 97.50 321 LYS A N 1
ATOM 2430 C CA . LYS A 1 321 ? 8.477 -17.635 -24.286 1.00 97.50 321 LYS A CA 1
ATOM 2431 C C . LYS A 1 321 ? 9.588 -18.061 -23.324 1.00 97.50 321 LYS A C 1
ATOM 2433 O O . LYS A 1 321 ? 10.413 -18.901 -23.678 1.00 97.50 321 LYS A O 1
ATOM 2438 N N . ASP A 1 322 ? 9.606 -17.519 -22.107 1.00 96.75 322 ASP A N 1
ATOM 2439 C CA . ASP A 1 322 ? 10.534 -17.915 -21.044 1.00 96.75 322 ASP A CA 1
ATOM 2440 C C . ASP A 1 322 ? 9.806 -18.039 -19.699 1.00 96.75 322 ASP A C 1
ATOM 2442 O O . ASP A 1 322 ? 9.694 -17.095 -18.913 1.00 96.75 322 ASP A O 1
ATOM 2446 N N . ARG A 1 323 ? 9.402 -19.270 -19.361 1.00 95.31 323 ARG A N 1
ATOM 2447 C CA . ARG A 1 323 ? 8.771 -19.600 -18.067 1.00 95.31 323 ARG A CA 1
ATOM 2448 C C . ARG A 1 323 ? 9.666 -19.320 -16.864 1.00 95.31 323 ARG A C 1
ATOM 2450 O O . ARG A 1 323 ? 9.209 -19.317 -15.716 1.00 95.31 323 ARG A O 1
ATOM 2457 N N . THR A 1 324 ? 10.965 -19.153 -17.095 1.00 93.56 324 THR A N 1
ATOM 2458 C CA . THR A 1 324 ? 11.910 -18.815 -16.046 1.00 93.56 324 THR A CA 1
ATOM 2459 C C . THR A 1 324 ? 12.053 -17.310 -15.868 1.00 93.56 324 THR A C 1
ATOM 2461 O O . THR A 1 324 ? 12.578 -16.932 -14.820 1.00 93.56 324 THR A O 1
ATOM 2464 N N . ALA A 1 325 ? 11.600 -16.467 -16.799 1.00 94.12 325 ALA A N 1
ATOM 2465 C CA . ALA A 1 325 ? 11.760 -15.021 -16.724 1.00 94.12 325 ALA A CA 1
ATOM 2466 C C . ALA A 1 325 ? 11.206 -14.491 -15.386 1.00 94.12 325 ALA A C 1
ATOM 2468 O O . ALA A 1 325 ? 10.062 -14.784 -15.015 1.00 94.12 325 ALA A O 1
ATOM 2469 N N . PRO A 1 326 ? 12.017 -13.758 -14.598 1.00 95.25 326 PRO A N 1
ATOM 2470 C CA . PRO A 1 326 ? 11.649 -13.406 -13.232 1.00 95.25 326 PRO A CA 1
ATOM 2471 C C . PRO A 1 326 ? 10.443 -12.468 -13.181 1.00 95.25 326 PRO A C 1
ATOM 2473 O O . PRO A 1 326 ? 9.564 -12.667 -12.345 1.00 95.25 326 PRO A O 1
ATOM 2476 N N . HIS A 1 327 ? 10.395 -11.478 -14.078 1.00 95.44 327 HIS A N 1
ATOM 2477 C CA . HIS A 1 327 ? 9.359 -10.450 -14.105 1.00 95.44 327 HIS A CA 1
ATOM 2478 C C . HIS A 1 327 ? 7.966 -11.013 -14.419 1.00 95.44 327 HIS A C 1
ATOM 2480 O O . HIS A 1 327 ? 7.111 -10.924 -13.536 1.00 95.44 327 HIS A O 1
ATOM 2486 N N . PRO A 1 328 ? 7.713 -11.665 -15.572 1.00 97.56 328 PRO A N 1
ATOM 2487 C CA . PRO A 1 328 ? 6.381 -12.172 -15.896 1.00 97.56 328 PRO A CA 1
ATOM 2488 C C . PRO A 1 328 ? 5.833 -13.118 -14.827 1.00 97.56 328 PRO A C 1
ATOM 2490 O O . PRO A 1 328 ? 4.689 -12.990 -14.397 1.00 97.56 328 PRO A O 1
ATOM 2493 N N . ARG A 1 329 ? 6.690 -13.999 -14.297 1.00 97.31 329 ARG A N 1
ATOM 2494 C CA . ARG A 1 329 ? 6.313 -14.980 -13.275 1.00 97.31 329 ARG A CA 1
ATOM 2495 C C . ARG A 1 329 ? 5.764 -14.345 -11.995 1.00 97.31 329 ARG A C 1
ATOM 2497 O O . ARG A 1 329 ? 4.875 -14.921 -11.370 1.00 97.31 329 ARG A O 1
ATOM 2504 N N . VAL A 1 330 ? 6.327 -13.218 -11.553 1.00 97.25 330 VAL A N 1
ATOM 2505 C CA . VAL A 1 330 ? 5.871 -12.542 -10.325 1.00 97.25 330 VAL A CA 1
ATOM 2506 C C . VAL A 1 330 ? 4.826 -11.464 -10.598 1.00 97.25 330 VAL A C 1
ATOM 2508 O O . VAL A 1 330 ? 4.002 -11.213 -9.721 1.00 97.25 330 VAL A O 1
ATOM 2511 N N . MET A 1 331 ? 4.854 -10.845 -11.781 1.00 98.00 331 MET A N 1
ATOM 2512 C CA . MET A 1 331 ? 4.006 -9.708 -12.139 1.00 98.00 331 MET A CA 1
ATOM 2513 C C . MET A 1 331 ? 2.627 -10.121 -12.638 1.00 98.00 331 MET A C 1
ATOM 2515 O O . MET A 1 331 ? 1.654 -9.559 -12.156 1.00 98.00 331 MET A O 1
ATOM 2519 N N . VAL A 1 332 ? 2.518 -11.113 -13.531 1.00 98.31 332 VAL A N 1
ATOM 2520 C CA . VAL A 1 332 ? 1.235 -11.550 -14.126 1.00 98.31 332 VAL A CA 1
ATOM 2521 C C . VAL A 1 332 ? 0.128 -11.756 -13.080 1.00 98.31 332 VAL A C 1
ATOM 2523 O O . VAL A 1 332 ? -0.917 -11.120 -13.208 1.00 98.31 332 VAL A O 1
ATOM 2526 N N . PRO A 1 333 ? 0.316 -12.558 -12.008 1.00 97.88 333 PRO A N 1
ATOM 2527 C CA . PRO A 1 333 ? -0.750 -12.750 -11.024 1.00 97.88 333 PRO A CA 1
ATOM 2528 C C . PRO A 1 333 ? -1.101 -11.465 -10.263 1.00 97.88 333 PRO A C 1
ATOM 2530 O O . PRO A 1 333 ? -2.255 -11.272 -9.904 1.00 97.88 333 PRO A O 1
ATOM 2533 N N . LYS A 1 334 ? -0.132 -10.573 -10.021 1.00 98.06 334 LYS A N 1
ATOM 2534 C CA . LYS A 1 334 ? -0.373 -9.323 -9.283 1.00 98.06 334 LYS A CA 1
ATOM 2535 C C . LYS A 1 334 ? -0.995 -8.233 -10.134 1.00 98.06 334 LYS A C 1
ATOM 2537 O O . LYS A 1 334 ? -1.766 -7.436 -9.617 1.00 98.06 334 LYS A O 1
ATOM 2542 N N . LEU A 1 335 ? -0.696 -8.223 -11.425 1.00 98.44 335 LEU A N 1
ATOM 2543 C CA . LEU A 1 335 ? -1.334 -7.324 -12.367 1.00 98.44 335 LEU A CA 1
ATOM 2544 C C . LEU A 1 335 ? -2.798 -7.719 -12.594 1.00 98.44 335 LEU A C 1
ATOM 2546 O O . LEU A 1 335 ? -3.635 -6.829 -12.639 1.00 98.44 335 LEU A O 1
ATOM 2550 N N . LYS A 1 336 ? -3.118 -9.023 -12.625 1.00 98.38 336 LYS A N 1
ATOM 2551 C CA . LYS A 1 336 ? -4.512 -9.510 -12.609 1.00 98.38 336 LYS A CA 1
ATOM 2552 C C . LYS A 1 336 ? -5.267 -9.032 -11.373 1.00 98.38 336 LYS A C 1
ATOM 2554 O O . LYS A 1 336 ? -6.252 -8.328 -11.518 1.00 98.38 336 LYS A O 1
ATOM 2559 N N . GLU A 1 337 ? -4.731 -9.299 -10.178 1.00 96.62 337 GLU A N 1
ATOM 2560 C CA . GLU A 1 337 ? -5.334 -8.834 -8.917 1.00 96.62 337 GLU A CA 1
ATOM 2561 C C . GLU A 1 337 ? -5.565 -7.307 -8.906 1.00 96.62 337 GLU A C 1
ATOM 2563 O O . GLU A 1 337 ? -6.572 -6.836 -8.384 1.00 96.62 337 GLU A O 1
ATOM 2568 N N . MET A 1 338 ? -4.644 -6.526 -9.485 1.00 98.12 338 MET A N 1
ATOM 2569 C CA . MET A 1 338 ? -4.796 -5.074 -9.600 1.00 98.12 338 MET A CA 1
ATOM 2570 C C . MET A 1 338 ? -5.891 -4.671 -10.598 1.00 98.12 338 MET A C 1
ATOM 2572 O O . MET A 1 338 ? -6.662 -3.761 -10.305 1.00 98.12 338 MET A O 1
ATOM 2576 N N . ILE A 1 339 ? -5.965 -5.324 -11.763 1.00 98.44 339 ILE A N 1
ATOM 2577 C CA . ILE A 1 339 ? -7.016 -5.083 -12.762 1.00 98.44 339 ILE A CA 1
ATOM 2578 C C . ILE A 1 339 ? -8.387 -5.398 -12.159 1.00 98.44 339 ILE A C 1
ATOM 2580 O O . ILE A 1 339 ? -9.259 -4.537 -12.201 1.00 98.44 339 ILE A O 1
ATOM 2584 N N . ASP A 1 340 ? -8.536 -6.553 -11.506 1.00 97.31 340 ASP A N 1
ATOM 2585 C CA . ASP A 1 340 ? -9.786 -6.959 -10.854 1.00 97.31 340 ASP A CA 1
ATOM 2586 C C . ASP A 1 340 ? -10.219 -5.927 -9.794 1.00 97.31 340 ASP A C 1
ATOM 2588 O O . ASP A 1 340 ? -11.391 -5.558 -9.700 1.00 97.31 340 ASP A O 1
ATOM 2592 N N . ALA A 1 341 ? -9.265 -5.407 -9.010 1.00 96.62 341 ALA A N 1
ATOM 2593 C CA . ALA A 1 341 ? -9.536 -4.373 -8.013 1.00 96.62 341 ALA A CA 1
ATOM 2594 C C . ALA A 1 341 ? -9.990 -3.043 -8.639 1.00 96.62 341 ALA A C 1
ATOM 2596 O O . ALA A 1 341 ? -10.855 -2.375 -8.073 1.00 96.62 341 ALA A O 1
ATOM 2597 N N . LEU A 1 342 ? -9.425 -2.653 -9.789 1.00 97.88 342 LEU A N 1
ATOM 2598 C CA . LEU A 1 342 ? -9.824 -1.447 -10.523 1.00 97.88 342 LEU A CA 1
ATOM 2599 C C . LEU A 1 342 ? -11.200 -1.614 -11.184 1.00 97.88 342 LEU A C 1
ATOM 2601 O O . LEU A 1 342 ? -12.025 -0.705 -11.111 1.00 97.88 342 LEU A O 1
ATOM 2605 N N . GLU A 1 343 ? -11.482 -2.773 -11.775 1.00 97.69 343 GLU A N 1
ATOM 2606 C CA . GLU A 1 343 ? -12.789 -3.080 -12.367 1.00 97.69 343 GLU A CA 1
ATOM 2607 C C . GLU A 1 343 ? -13.896 -3.090 -11.306 1.00 97.69 343 GLU A C 1
ATOM 2609 O O . GLU A 1 343 ? -14.956 -2.498 -11.512 1.00 97.69 343 GLU A O 1
ATOM 2614 N N . ALA A 1 344 ? -13.626 -3.657 -10.124 1.00 96.25 344 ALA A N 1
ATOM 2615 C CA . ALA A 1 344 ? -14.580 -3.702 -9.015 1.00 96.25 344 ALA A CA 1
ATOM 2616 C C . ALA A 1 344 ? -15.021 -2.313 -8.517 1.00 96.25 344 ALA A C 1
ATOM 2618 O O . ALA A 1 344 ? -16.103 -2.174 -7.944 1.00 96.25 344 ALA A O 1
ATOM 2619 N N . VAL A 1 345 ? -14.194 -1.280 -8.709 1.00 97.06 345 VAL A N 1
ATOM 2620 C CA . VAL A 1 345 ? -14.520 0.102 -8.321 1.00 97.06 345 VAL A CA 1
ATOM 2621 C C . VAL A 1 345 ? -14.967 0.971 -9.494 1.00 97.06 345 VAL A C 1
ATOM 2623 O O . VAL A 1 345 ? -15.573 2.020 -9.261 1.00 97.06 345 VAL A O 1
ATOM 2626 N N . GLN A 1 346 ? -14.705 0.552 -10.735 1.00 96.62 346 GLN A N 1
ATOM 2627 C CA . GLN A 1 346 ? -15.082 1.280 -11.946 1.00 96.62 346 GLN A CA 1
ATOM 2628 C C . GLN A 1 346 ? -16.602 1.445 -12.058 1.00 96.62 346 GLN A C 1
ATOM 2630 O O . GLN A 1 346 ? -17.075 2.516 -12.424 1.00 96.62 346 GLN A O 1
ATOM 2635 N N . SER A 1 347 ? -17.366 0.408 -11.704 1.00 92.56 347 SER A N 1
ATOM 2636 C CA . SER A 1 347 ? -18.832 0.400 -11.796 1.00 92.56 347 SER A CA 1
ATOM 2637 C C . SER A 1 347 ? -19.541 1.049 -10.605 1.00 92.56 347 SER A C 1
ATOM 2639 O O . SER A 1 347 ? -20.768 1.085 -10.562 1.00 92.56 347 SER A O 1
ATOM 2641 N N . VAL A 1 348 ? -18.801 1.495 -9.590 1.00 95.44 348 VAL A N 1
ATOM 2642 C CA . VAL A 1 348 ? -19.394 2.086 -8.387 1.00 95.44 348 VAL A CA 1
ATOM 2643 C C . VAL A 1 348 ? -19.733 3.540 -8.685 1.00 95.44 348 VAL A C 1
ATOM 2645 O O . VAL A 1 348 ? -18.837 4.316 -9.002 1.00 95.44 348 VAL A O 1
ATOM 2648 N N . GLU A 1 349 ? -20.991 3.938 -8.532 1.00 93.19 349 GLU A N 1
ATOM 2649 C CA . GLU A 1 349 ? -21.398 5.344 -8.605 1.00 93.19 349 GLU A CA 1
ATOM 2650 C C . GLU A 1 349 ? -21.142 6.054 -7.261 1.00 93.19 349 GLU A C 1
ATOM 2652 O O . GLU A 1 349 ? -21.316 5.477 -6.187 1.00 93.19 349 GLU A O 1
ATOM 2657 N N . GLY A 1 350 ? -20.710 7.319 -7.293 1.00 91.88 350 GLY A N 1
ATOM 2658 C CA . GLY A 1 350 ? -20.514 8.135 -6.086 1.00 91.88 350 GLY A CA 1
ATOM 2659 C C . GLY A 1 350 ? -19.166 7.947 -5.375 1.00 91.88 350 GLY A C 1
ATOM 2660 O O . GLY A 1 350 ? -18.135 7.709 -6.008 1.00 91.88 350 GLY A O 1
ATOM 2661 N N . LYS A 1 351 ? -19.143 8.132 -4.047 1.00 93.31 351 LYS A N 1
ATOM 2662 C CA . LYS A 1 351 ? -17.917 8.070 -3.233 1.00 93.31 351 LYS A CA 1
ATOM 2663 C C . LYS A 1 351 ? -17.588 6.623 -2.864 1.00 93.31 351 LYS A C 1
ATOM 2665 O O . LYS A 1 351 ? -18.424 5.920 -2.306 1.00 93.31 351 LYS A O 1
ATOM 2670 N N . LEU A 1 352 ? -16.347 6.209 -3.112 1.00 94.25 352 LEU A N 1
ATOM 2671 C CA . LEU A 1 352 ? -15.862 4.889 -2.710 1.00 94.25 352 LEU A CA 1
ATOM 2672 C C . LEU A 1 352 ? -15.808 4.742 -1.185 1.00 94.25 352 LEU A C 1
ATOM 2674 O O . LEU A 1 352 ? -15.338 5.636 -0.472 1.00 94.25 352 LEU A O 1
ATOM 2678 N N . THR A 1 353 ? -16.204 3.570 -0.694 1.00 94.00 353 THR A N 1
ATOM 2679 C CA . THR A 1 353 ? -15.999 3.180 0.711 1.00 94.00 353 THR A CA 1
ATOM 2680 C C . THR A 1 353 ? -14.500 3.058 1.021 1.00 94.00 353 THR A C 1
ATOM 2682 O O . THR A 1 353 ? -13.686 2.904 0.101 1.00 94.00 353 THR A O 1
ATOM 2685 N N . ALA A 1 354 ? -14.072 3.114 2.294 1.00 92.88 354 ALA A N 1
ATOM 2686 C CA . ALA A 1 354 ? -12.658 2.848 2.593 1.00 92.88 354 ALA A CA 1
ATOM 2687 C C . ALA A 1 354 ? -12.229 1.446 2.155 1.00 92.88 354 ALA A C 1
ATOM 2689 O O . ALA A 1 354 ? -11.096 1.283 1.712 1.00 92.88 354 ALA A O 1
ATOM 2690 N N . LEU A 1 355 ? -13.117 0.448 2.229 1.00 92.81 355 LEU A N 1
ATOM 2691 C CA . LEU A 1 355 ? -12.788 -0.920 1.829 1.00 92.81 355 LEU A CA 1
ATOM 2692 C C . LEU A 1 355 ? -12.509 -1.025 0.323 1.00 92.81 355 LEU A C 1
ATOM 2694 O O . LEU A 1 355 ? -11.532 -1.654 -0.077 1.00 92.81 355 LEU A O 1
ATOM 2698 N N . GLN A 1 356 ? -13.310 -0.353 -0.507 1.00 95.19 356 GLN A N 1
ATOM 2699 C CA . GLN A 1 356 ? -13.079 -0.273 -1.954 1.00 95.19 356 GLN A CA 1
ATOM 2700 C C . GLN A 1 356 ? -11.767 0.450 -2.281 1.00 95.19 356 GLN A C 1
ATOM 2702 O O . GLN A 1 356 ? -10.965 -0.051 -3.068 1.00 95.19 356 GLN A O 1
ATOM 2707 N N . ARG A 1 357 ? -11.501 1.590 -1.624 1.00 95.00 357 ARG A N 1
ATOM 2708 C CA . ARG A 1 357 ? -10.224 2.315 -1.770 1.00 95.00 357 ARG A CA 1
ATOM 2709 C C . ARG A 1 357 ? -9.034 1.452 -1.351 1.00 95.00 357 ARG A C 1
ATOM 2711 O O . ARG A 1 357 ? -8.000 1.463 -2.016 1.00 95.00 357 ARG A O 1
ATOM 2718 N N . TYR A 1 358 ? -9.195 0.670 -0.287 1.00 95.12 358 TYR A N 1
ATOM 2719 C CA . TYR A 1 358 ? -8.171 -0.250 0.185 1.00 95.12 358 TYR A CA 1
ATOM 2720 C C . TYR A 1 358 ? -7.908 -1.402 -0.779 1.00 95.12 358 TYR A C 1
ATOM 2722 O O . TYR A 1 358 ? -6.750 -1.747 -0.968 1.00 95.12 358 TYR A O 1
ATOM 2730 N N . GLY A 1 359 ? -8.930 -1.985 -1.411 1.00 95.62 359 GLY A N 1
ATOM 2731 C CA . GLY A 1 359 ? -8.723 -3.048 -2.401 1.00 95.62 359 GLY A CA 1
ATOM 2732 C C . GLY A 1 359 ? -7.753 -2.614 -3.506 1.00 95.62 359 GLY A C 1
ATOM 2733 O O . GLY A 1 359 ? -6.780 -3.309 -3.801 1.00 95.62 359 GLY A O 1
ATOM 2734 N N . VAL A 1 360 ? -7.950 -1.401 -4.025 1.00 97.25 360 VAL A N 1
ATOM 2735 C CA . VAL A 1 360 ? -7.087 -0.794 -5.050 1.00 97.25 360 VAL A CA 1
ATOM 2736 C C . VAL A 1 360 ? -5.695 -0.481 -4.496 1.00 97.25 360 VAL A C 1
ATOM 2738 O O . VAL A 1 360 ? -4.688 -0.812 -5.123 1.00 97.25 360 VAL A O 1
ATOM 2741 N N . SER A 1 361 ? -5.600 0.111 -3.302 1.00 96.69 361 SER A N 1
ATOM 2742 C CA . SER A 1 361 ? -4.303 0.459 -2.710 1.00 96.69 361 SER A CA 1
ATOM 2743 C C . SER A 1 361 ? -3.481 -0.783 -2.319 1.00 96.69 361 SER A C 1
ATOM 2745 O O . SER A 1 361 ? -2.265 -0.813 -2.513 1.00 96.69 361 SER A O 1
ATOM 2747 N N . ALA A 1 362 ? -4.123 -1.843 -1.826 1.00 95.69 362 ALA A N 1
ATOM 2748 C CA . ALA A 1 362 ? -3.499 -3.121 -1.495 1.00 95.69 362 ALA A CA 1
ATOM 2749 C C . ALA A 1 362 ? -3.036 -3.873 -2.752 1.00 95.69 362 ALA A C 1
ATOM 2751 O O . ALA A 1 362 ? -1.934 -4.441 -2.757 1.00 95.69 362 ALA A O 1
ATOM 2752 N N . GLY A 1 363 ? -3.838 -3.829 -3.823 1.00 96.88 363 GLY A N 1
ATOM 2753 C CA . GLY A 1 363 ? -3.452 -4.298 -5.154 1.00 96.88 363 GLY A CA 1
ATOM 2754 C C . GLY A 1 363 ? -2.195 -3.583 -5.646 1.00 96.88 363 GLY A C 1
ATOM 2755 O O . GLY A 1 363 ? -1.202 -4.234 -5.983 1.00 96.88 363 GLY A O 1
ATOM 2756 N N . MET A 1 364 ? -2.173 -2.250 -5.553 1.00 98.19 364 MET A N 1
ATOM 2757 C CA . MET A 1 364 ? -1.028 -1.441 -5.968 1.00 98.19 364 MET A CA 1
ATOM 2758 C C . MET A 1 364 ? 0.227 -1.750 -5.141 1.00 98.19 364 MET A C 1
ATOM 2760 O O . MET A 1 364 ? 1.283 -2.032 -5.704 1.00 98.19 364 MET A O 1
ATOM 2764 N N . ALA A 1 365 ? 0.128 -1.789 -3.808 1.00 96.88 365 ALA A N 1
ATOM 2765 C CA . ALA A 1 365 ? 1.254 -2.149 -2.943 1.00 96.88 365 ALA A CA 1
ATOM 2766 C C . ALA A 1 365 ? 1.815 -3.546 -3.282 1.00 96.88 365 ALA A C 1
ATOM 2768 O O . ALA A 1 365 ? 3.031 -3.737 -3.357 1.00 96.88 365 ALA A O 1
ATOM 2769 N N . SER A 1 366 ? 0.936 -4.517 -3.549 1.00 96.50 366 SER A N 1
ATOM 2770 C CA . SER A 1 366 ? 1.325 -5.875 -3.949 1.00 96.50 366 SER A CA 1
ATOM 2771 C C . SER A 1 366 ? 2.007 -5.918 -5.321 1.00 96.50 366 SER A C 1
ATOM 2773 O O . SER A 1 366 ? 2.945 -6.702 -5.512 1.00 96.50 366 SER A O 1
ATOM 2775 N N . LEU A 1 367 ? 1.566 -5.080 -6.262 1.00 98.06 367 LEU A N 1
ATOM 2776 C CA . LEU A 1 367 ? 2.156 -4.940 -7.592 1.00 98.06 367 LEU A CA 1
ATOM 2777 C C . LEU A 1 367 ? 3.566 -4.334 -7.521 1.00 98.06 367 LEU A C 1
ATOM 2779 O O . LEU A 1 367 ? 4.493 -4.875 -8.124 1.00 98.06 367 LEU A O 1
ATOM 2783 N N . ILE A 1 368 ? 3.766 -3.287 -6.713 1.00 97.88 368 ILE A N 1
ATOM 2784 C CA . ILE A 1 368 ? 5.089 -2.680 -6.485 1.00 97.88 368 ILE A CA 1
ATOM 2785 C C . ILE A 1 368 ? 6.039 -3.707 -5.841 1.00 97.88 368 ILE A C 1
ATOM 2787 O O . ILE A 1 368 ? 7.173 -3.887 -6.293 1.00 97.88 368 ILE A O 1
ATOM 2791 N N . GLU A 1 369 ? 5.582 -4.451 -4.827 1.00 96.81 369 GLU A N 1
ATOM 2792 C CA . GLU A 1 369 ? 6.370 -5.530 -4.213 1.00 96.81 369 GLU A CA 1
ATOM 2793 C C . GLU A 1 369 ? 6.722 -6.650 -5.210 1.00 96.81 369 GLU A C 1
ATOM 2795 O O . GLU A 1 369 ? 7.791 -7.265 -5.121 1.00 96.81 369 GLU A O 1
ATOM 2800 N N . ALA A 1 370 ? 5.828 -6.973 -6.149 1.00 97.75 370 ALA A N 1
ATOM 2801 C CA . ALA A 1 370 ? 6.115 -7.926 -7.217 1.00 97.75 370 ALA A CA 1
ATOM 2802 C C . ALA A 1 370 ? 7.181 -7.396 -8.174 1.00 97.75 370 ALA A C 1
ATOM 2804 O O . ALA A 1 370 ? 8.149 -8.115 -8.432 1.00 97.75 370 ALA A O 1
ATOM 2805 N N . HIS A 1 371 ? 7.071 -6.140 -8.606 1.00 97.69 371 HIS A N 1
ATOM 2806 C CA . HIS A 1 371 ? 8.052 -5.512 -9.485 1.00 97.69 371 HIS A CA 1
ATOM 2807 C C . HIS A 1 371 ? 9.439 -5.514 -8.844 1.00 97.69 371 HIS A C 1
ATOM 2809 O O . HIS A 1 371 ? 10.393 -6.030 -9.427 1.00 97.69 371 HIS A O 1
ATOM 2815 N N . GLN A 1 372 ? 9.530 -5.080 -7.585 1.00 97.06 372 GLN A N 1
ATOM 2816 C CA . GLN A 1 372 ? 10.784 -5.066 -6.838 1.00 97.06 372 GLN A CA 1
ATOM 2817 C C . GLN A 1 372 ? 11.409 -6.461 -6.694 1.00 97.06 372 GLN A C 1
ATOM 2819 O O . GLN A 1 372 ? 12.631 -6.625 -6.753 1.00 97.06 372 GLN A O 1
ATOM 2824 N N . ARG A 1 373 ? 10.584 -7.501 -6.510 1.00 96.38 373 ARG A N 1
ATOM 2825 C CA . ARG A 1 373 ? 11.058 -8.893 -6.500 1.00 96.38 373 ARG A CA 1
ATOM 2826 C C . ARG A 1 373 ? 11.544 -9.341 -7.876 1.00 96.38 373 ARG A C 1
ATOM 2828 O O . ARG A 1 373 ? 12.525 -10.081 -7.919 1.00 96.38 373 ARG A O 1
ATOM 2835 N N . GLY A 1 374 ? 10.890 -8.909 -8.953 1.00 96.31 374 GLY A N 1
ATOM 2836 C CA . GLY A 1 374 ? 11.320 -9.135 -10.333 1.00 96.31 374 GLY A CA 1
ATOM 2837 C C . GLY A 1 374 ? 12.711 -8.559 -10.580 1.00 96.31 374 GLY A C 1
ATOM 2838 O O . GLY A 1 374 ? 13.627 -9.317 -10.903 1.00 96.31 374 GLY A O 1
ATOM 2839 N N . VAL A 1 375 ? 12.902 -7.273 -10.264 1.00 96.25 375 VAL A N 1
ATOM 2840 C CA . VAL A 1 375 ? 14.192 -6.570 -10.388 1.00 96.25 375 VAL A CA 1
ATOM 2841 C C . VAL A 1 375 ? 15.273 -7.278 -9.570 1.00 96.25 375 VAL A C 1
ATOM 2843 O O . VAL A 1 375 ? 16.336 -7.624 -10.081 1.00 96.25 375 VAL A O 1
ATOM 2846 N N . ALA A 1 376 ? 14.990 -7.595 -8.303 1.00 94.31 376 ALA A N 1
ATOM 2847 C CA . ALA A 1 376 ? 15.944 -8.289 -7.440 1.00 94.31 376 ALA A CA 1
ATOM 2848 C C . ALA A 1 376 ? 16.351 -9.674 -7.978 1.00 94.31 376 ALA A C 1
ATOM 2850 O O . ALA A 1 376 ? 17.481 -10.116 -7.759 1.00 94.31 376 ALA A O 1
ATOM 2851 N N . GLN A 1 377 ? 15.438 -10.394 -8.632 1.00 94.38 377 GLN A N 1
ATOM 2852 C CA . GLN A 1 377 ? 15.733 -11.690 -9.242 1.00 94.38 377 GLN A CA 1
ATOM 2853 C C . GLN A 1 377 ? 16.519 -11.542 -10.547 1.00 94.38 377 GLN A C 1
ATOM 2855 O O . GLN A 1 377 ? 17.433 -12.337 -10.771 1.00 94.38 377 GLN A O 1
ATOM 2860 N N . LEU A 1 378 ? 16.205 -10.533 -11.364 1.00 94.19 378 LEU A N 1
ATOM 2861 C CA . LEU A 1 378 ? 16.933 -10.211 -12.589 1.00 94.19 378 LEU A CA 1
ATOM 2862 C C . LEU A 1 378 ? 18.395 -9.860 -12.280 1.00 94.19 378 LEU A C 1
ATOM 2864 O O . LEU A 1 378 ? 19.301 -10.503 -12.803 1.00 94.19 378 LEU A O 1
ATOM 2868 N N . LEU A 1 379 ? 18.628 -8.953 -11.327 1.00 92.62 379 LEU A N 1
ATOM 2869 C CA . LEU A 1 379 ? 19.971 -8.544 -10.895 1.00 92.62 379 LEU A CA 1
ATOM 2870 C C . LEU A 1 379 ? 20.816 -9.707 -10.351 1.00 92.62 379 LEU A C 1
ATOM 2872 O O . LEU A 1 379 ? 22.032 -9.750 -10.525 1.00 92.62 379 LEU A O 1
ATOM 2876 N N . ARG A 1 380 ? 20.184 -10.687 -9.695 1.00 90.38 380 ARG A N 1
ATOM 2877 C CA . ARG A 1 380 ? 20.877 -11.907 -9.245 1.00 90.38 380 ARG A CA 1
ATOM 2878 C C . ARG A 1 380 ? 21.253 -12.831 -10.399 1.00 90.38 380 ARG A C 1
ATOM 2880 O O . ARG A 1 380 ? 22.238 -13.553 -10.281 1.00 90.38 380 ARG A O 1
ATOM 2887 N N . ARG A 1 381 ? 20.457 -12.855 -11.474 1.00 90.19 381 ARG A N 1
ATOM 2888 C CA . ARG A 1 381 ? 20.760 -13.639 -12.680 1.00 90.19 381 ARG A CA 1
ATOM 2889 C C . ARG A 1 381 ? 21.885 -12.998 -13.481 1.00 90.19 381 ARG A C 1
ATOM 2891 O O . ARG A 1 381 ? 22.821 -13.703 -13.843 1.00 90.19 381 ARG A O 1
ATOM 2898 N N . SER A 1 382 ? 21.819 -11.685 -13.706 1.00 89.31 382 SER A N 1
ATOM 2899 C CA . SER A 1 382 ? 22.823 -10.957 -14.491 1.00 89.31 382 SER A CA 1
ATOM 2900 C C . SER A 1 382 ? 24.205 -10.972 -13.838 1.00 89.31 382 SER A C 1
ATOM 2902 O O . SER A 1 382 ? 25.215 -10.999 -14.530 1.00 89.31 382 SER A O 1
ATOM 2904 N N . SER A 1 383 ? 24.278 -11.063 -12.506 1.00 87.06 383 SER A N 1
ATOM 2905 C CA . SER A 1 383 ? 25.553 -11.123 -11.784 1.00 87.06 383 SER A CA 1
ATOM 2906 C C . SER A 1 383 ? 26.321 -12.441 -11.922 1.00 87.06 383 SER A C 1
ATOM 2908 O O . SER A 1 383 ? 27.296 -12.638 -11.194 1.00 87.06 383 SER A O 1
ATOM 2910 N N . GLY A 1 384 ? 25.838 -13.398 -12.724 1.00 82.62 384 GLY A N 1
ATOM 2911 C CA . GLY A 1 384 ? 26.419 -14.741 -12.827 1.00 82.62 384 GLY A CA 1
ATOM 2912 C C . GLY A 1 384 ? 26.420 -15.509 -11.500 1.00 82.62 384 GLY A C 1
ATOM 2913 O O . GLY A 1 384 ? 27.114 -16.515 -11.358 1.00 82.62 384 GLY A O 1
ATOM 2914 N N . GLY A 1 385 ? 25.659 -15.037 -10.504 1.00 72.88 385 GLY A N 1
ATOM 2915 C CA . GLY A 1 385 ? 25.572 -15.679 -9.206 1.00 72.88 385 GLY A CA 1
ATOM 2916 C C . GLY A 1 385 ? 24.890 -17.022 -9.388 1.00 72.88 385 GLY A C 1
ATOM 2917 O O . GLY A 1 385 ? 23.671 -17.073 -9.562 1.00 72.88 385 GLY A O 1
ATOM 2918 N N . THR A 1 386 ? 25.660 -18.115 -9.341 1.00 63.69 386 THR A N 1
ATOM 2919 C CA . THR A 1 386 ? 25.095 -19.465 -9.230 1.00 63.69 386 THR A CA 1
ATOM 2920 C C . THR A 1 386 ? 24.008 -19.417 -8.168 1.00 63.69 386 THR A C 1
ATOM 2922 O O . THR A 1 386 ? 24.222 -18.824 -7.105 1.00 63.69 386 THR A O 1
ATOM 2925 N N . ARG A 1 387 ? 22.818 -19.963 -8.476 1.00 60.94 387 ARG A N 1
ATOM 2926 C CA . ARG A 1 387 ? 21.702 -20.046 -7.527 1.00 60.94 387 ARG A CA 1
ATOM 2927 C C . ARG A 1 387 ? 22.244 -20.720 -6.275 1.00 60.94 387 ARG A C 1
ATOM 2929 O O . ARG A 1 387 ? 22.273 -21.942 -6.191 1.00 60.94 387 ARG A O 1
ATOM 2936 N N . ARG A 1 388 ? 22.689 -19.931 -5.298 1.00 55.81 388 ARG A N 1
ATOM 2937 C CA . ARG A 1 388 ? 22.948 -20.430 -3.963 1.00 55.81 388 ARG A CA 1
ATOM 2938 C C . ARG A 1 388 ? 21.564 -20.762 -3.465 1.00 55.81 388 ARG A C 1
ATOM 2940 O O . ARG A 1 388 ? 20.837 -19.875 -3.017 1.00 55.81 388 ARG A O 1
ATOM 2947 N N . THR A 1 389 ? 21.173 -22.024 -3.644 1.00 54.69 389 THR A N 1
ATOM 2948 C CA . THR A 1 389 ? 20.057 -22.629 -2.933 1.00 54.69 389 THR A CA 1
ATOM 2949 C C . THR A 1 389 ? 20.210 -22.112 -1.517 1.00 54.69 389 THR A C 1
ATOM 2951 O O . THR A 1 389 ? 21.316 -22.254 -0.985 1.00 54.69 389 THR A O 1
ATOM 2954 N N . PRO A 1 390 ? 19.227 -21.387 -0.957 1.00 49.81 390 PRO A N 1
ATOM 2955 C CA . PRO A 1 390 ? 19.359 -20.869 0.390 1.00 49.81 390 PRO A CA 1
ATOM 2956 C C . PRO A 1 390 ? 19.662 -22.078 1.261 1.00 49.81 390 PRO A C 1
ATOM 2958 O O . PRO A 1 390 ? 18.783 -22.906 1.496 1.00 49.81 390 PRO A O 1
ATOM 2961 N N . ILE A 1 391 ? 20.937 -22.239 1.632 1.00 44.66 391 ILE A N 1
ATOM 2962 C CA . ILE A 1 391 ? 21.376 -23.310 2.505 1.00 44.66 391 ILE A CA 1
ATOM 2963 C C . ILE A 1 391 ? 20.626 -22.979 3.768 1.00 44.66 391 ILE A C 1
ATOM 2965 O O . ILE A 1 391 ? 20.918 -21.969 4.410 1.00 44.66 391 ILE A O 1
ATOM 2969 N N . ASN A 1 392 ? 19.569 -23.745 4.022 1.00 42.97 392 ASN A N 1
ATOM 2970 C CA . ASN A 1 392 ? 18.704 -23.536 5.157 1.00 42.97 392 ASN A CA 1
ATOM 2971 C C . ASN A 1 392 ? 19.650 -23.470 6.363 1.00 42.97 392 ASN A C 1
ATOM 2973 O O . ASN A 1 392 ? 20.340 -24.461 6.610 1.00 42.97 392 ASN A O 1
ATOM 2977 N N . PRO A 1 393 ? 19.771 -22.332 7.074 1.00 47.56 393 PRO A N 1
ATOM 2978 C CA . PRO A 1 393 ? 20.781 -22.188 8.123 1.00 47.56 393 PRO A CA 1
ATOM 2979 C C . PRO A 1 393 ? 20.637 -23.266 9.204 1.00 47.56 393 PRO A C 1
ATOM 2981 O O . PRO A 1 393 ? 21.588 -23.587 9.899 1.00 47.56 393 PRO A O 1
ATOM 2984 N N . ARG A 1 394 ? 19.442 -23.866 9.291 1.00 50.56 394 ARG A N 1
ATOM 2985 C CA . ARG A 1 394 ? 19.082 -24.965 10.187 1.00 50.56 394 ARG A CA 1
ATOM 2986 C C . ARG A 1 394 ? 19.532 -26.360 9.738 1.00 50.56 394 ARG A C 1
ATOM 2988 O O . ARG A 1 394 ? 19.419 -27.281 10.531 1.00 50.56 394 ARG A O 1
ATOM 2995 N N . LEU A 1 395 ? 19.991 -26.532 8.497 1.00 48.31 395 LEU A N 1
ATOM 2996 C CA . LEU A 1 395 ? 20.585 -27.786 8.003 1.00 48.31 395 LEU A CA 1
ATOM 2997 C C . LEU A 1 395 ? 22.117 -27.762 8.048 1.00 48.31 395 LEU A C 1
ATOM 2999 O O . LEU A 1 395 ? 22.763 -28.754 7.734 1.00 48.31 395 LEU A O 1
ATOM 3003 N N . ARG A 1 396 ? 22.710 -26.643 8.474 1.00 47.75 396 ARG A N 1
ATOM 3004 C CA . ARG A 1 396 ? 24.127 -26.557 8.817 1.00 47.75 396 ARG A CA 1
ATOM 3005 C C . ARG A 1 396 ? 24.341 -26.971 10.275 1.00 47.75 396 ARG A C 1
ATOM 3007 O O . ARG A 1 396 ? 24.928 -26.207 11.022 1.00 47.75 396 ARG A O 1
ATOM 3014 N N . ASP A 1 397 ? 23.840 -28.137 10.694 1.00 48.84 397 ASP A N 1
ATOM 3015 C CA . ASP A 1 397 ? 24.367 -28.738 11.922 1.00 48.84 397 ASP A CA 1
ATOM 3016 C C . ASP A 1 397 ? 24.040 -30.220 12.146 1.00 48.84 397 ASP A C 1
ATOM 3018 O O . ASP A 1 397 ? 23.236 -30.577 13.002 1.00 48.84 397 ASP A O 1
ATOM 3022 N N . ASP A 1 398 ? 24.731 -31.096 11.418 1.00 50.00 398 ASP A N 1
ATOM 3023 C CA . ASP A 1 398 ? 24.999 -32.455 11.914 1.00 50.00 398 ASP A CA 1
ATOM 3024 C C . ASP A 1 398 ? 26.455 -32.605 12.409 1.00 50.00 398 ASP A C 1
ATOM 3026 O O . ASP A 1 398 ? 26.816 -33.645 12.953 1.00 50.00 398 ASP A O 1
ATOM 3030 N N . SER A 1 399 ? 27.295 -31.561 12.305 1.00 51.47 399 SER A N 1
ATOM 3031 C CA . SER A 1 399 ? 28.707 -31.609 12.726 1.00 51.47 399 SER A CA 1
ATOM 3032 C C . SER A 1 399 ? 29.019 -30.961 14.085 1.00 51.47 399 SER A C 1
ATOM 3034 O O . SER A 1 399 ? 30.104 -31.205 14.603 1.00 51.47 399 SER A O 1
ATOM 3036 N N . VAL A 1 400 ? 28.118 -30.191 14.716 1.00 51.09 400 VAL A N 1
ATOM 3037 C CA . VAL A 1 400 ? 28.313 -29.691 16.105 1.00 51.09 400 VAL A CA 1
ATOM 3038 C C . VAL A 1 400 ? 27.727 -30.645 17.160 1.00 51.09 400 VAL A C 1
ATOM 3040 O O . VAL A 1 400 ? 27.871 -30.432 18.365 1.00 51.09 400 VAL A O 1
ATOM 3043 N N . ARG A 1 401 ? 27.133 -31.779 16.766 1.00 50.81 401 ARG A N 1
ATOM 3044 C CA . ARG A 1 401 ? 26.596 -32.762 17.720 1.00 50.81 401 ARG A CA 1
ATOM 3045 C C . ARG A 1 401 ? 27.614 -33.829 18.132 1.00 50.81 401 ARG A C 1
ATOM 3047 O O . ARG A 1 401 ? 27.360 -35.015 17.981 1.00 50.81 401 ARG A O 1
ATOM 3054 N N . ALA A 1 402 ? 28.728 -33.399 18.718 1.00 47.50 402 ALA A N 1
ATOM 3055 C CA . ALA A 1 402 ? 29.551 -34.252 19.581 1.00 47.50 402 ALA A CA 1
ATOM 3056 C C . ALA A 1 402 ? 30.418 -33.435 20.557 1.00 47.50 402 ALA A C 1
ATOM 3058 O O . ALA A 1 402 ? 31.582 -33.753 20.769 1.00 47.50 402 ALA A O 1
ATOM 3059 N N . LEU A 1 403 ? 29.875 -32.380 21.175 1.00 49.69 403 LEU A N 1
ATOM 3060 C CA . LEU A 1 403 ? 30.443 -31.939 22.450 1.00 49.69 403 LEU A CA 1
ATOM 3061 C C . LEU A 1 403 ? 29.830 -32.803 23.563 1.00 49.69 403 LEU A C 1
ATOM 3063 O O . LEU A 1 403 ? 28.599 -32.824 23.692 1.00 49.69 403 LEU A O 1
ATOM 3067 N N . PRO A 1 404 ? 30.641 -33.556 24.332 1.00 53.25 404 PRO A N 1
ATOM 3068 C CA . PRO A 1 404 ? 30.146 -34.341 25.452 1.00 53.25 404 PRO A CA 1
ATOM 3069 C C . PRO A 1 404 ? 29.456 -33.400 26.439 1.00 53.25 404 PRO A C 1
ATOM 3071 O O . PRO A 1 404 ? 30.019 -32.387 26.855 1.00 53.25 404 PRO A O 1
ATOM 3074 N N . ARG A 1 405 ? 28.206 -33.715 26.795 1.00 54.62 405 ARG A N 1
ATOM 3075 C CA . ARG A 1 405 ? 27.516 -33.013 27.880 1.00 54.62 405 ARG A CA 1
ATOM 3076 C C . ARG A 1 405 ? 28.363 -33.167 29.150 1.00 54.62 405 ARG A C 1
ATOM 3078 O O . ARG A 1 405 ? 28.686 -34.308 29.484 1.00 54.62 405 ARG A O 1
ATOM 3085 N N . PRO A 1 406 ? 28.703 -32.082 29.865 1.00 52.19 406 PRO A N 1
ATOM 3086 C CA . PRO A 1 406 ? 29.305 -32.213 31.182 1.00 52.19 406 PRO A CA 1
ATOM 3087 C C . PRO A 1 406 ? 28.337 -32.989 32.081 1.00 52.19 406 PRO A C 1
ATOM 3089 O O . PRO A 1 406 ? 27.128 -32.739 32.075 1.00 52.19 406 PRO A O 1
ATOM 3092 N N . ALA A 1 407 ? 28.869 -33.975 32.802 1.00 53.41 407 ALA A N 1
ATOM 3093 C CA . ALA A 1 407 ? 28.112 -34.767 33.755 1.00 53.41 407 ALA A CA 1
ATOM 3094 C C . ALA A 1 407 ? 27.495 -33.831 34.804 1.00 53.41 407 ALA A C 1
ATOM 3096 O O . ALA A 1 407 ? 28.203 -33.145 35.536 1.00 53.41 407 ALA A O 1
ATOM 3097 N N . VAL A 1 408 ? 26.164 -33.785 34.859 1.00 56.69 408 VAL A N 1
ATOM 3098 C CA . VAL A 1 408 ? 25.436 -33.077 35.913 1.00 56.69 408 VAL A CA 1
ATOM 3099 C C . VAL A 1 408 ? 25.501 -33.948 37.164 1.00 56.69 408 VAL A C 1
ATOM 3101 O O . VAL A 1 408 ? 24.660 -34.818 37.376 1.00 56.69 408 VAL A O 1
ATOM 3104 N N . THR A 1 409 ? 26.533 -33.749 37.977 1.00 55.06 409 THR A N 1
ATOM 3105 C CA . THR A 1 409 ? 26.612 -34.289 39.335 1.00 55.06 409 THR A CA 1
ATOM 3106 C C . THR A 1 409 ? 25.914 -33.331 40.297 1.00 55.06 409 THR A C 1
ATOM 3108 O O . THR A 1 409 ? 26.345 -32.192 40.448 1.00 55.06 409 THR A O 1
ATOM 3111 N N . GLY A 1 410 ? 24.860 -33.807 40.968 1.00 54.22 410 GLY A N 1
ATOM 3112 C CA . GLY A 1 410 ? 24.329 -33.195 42.191 1.00 54.22 410 GLY A CA 1
ATOM 3113 C C . GLY A 1 410 ? 23.024 -32.412 42.031 1.00 54.22 410 GLY A C 1
ATOM 3114 O O . GLY A 1 410 ? 23.031 -31.198 41.860 1.00 54.22 410 GLY A O 1
ATOM 3115 N N . ARG A 1 411 ? 21.881 -33.094 42.187 1.00 49.31 411 ARG A N 1
ATOM 3116 C CA . ARG A 1 411 ? 20.668 -32.447 42.712 1.00 49.31 411 ARG A CA 1
ATOM 3117 C C . ARG A 1 411 ? 20.665 -32.619 44.235 1.00 49.31 411 ARG A C 1
ATOM 3119 O O . ARG A 1 411 ? 20.769 -33.762 44.679 1.00 49.31 411 ARG A O 1
ATOM 3126 N N . PRO A 1 412 ? 20.531 -31.544 45.029 1.00 59.19 412 PRO A N 1
ATOM 3127 C CA . PRO A 1 412 ? 20.313 -31.669 46.462 1.00 59.19 412 PRO A CA 1
ATOM 3128 C C . PRO A 1 412 ? 18.933 -32.287 46.724 1.00 59.19 412 PRO A C 1
ATOM 3130 O O . PRO A 1 412 ? 17.929 -31.889 46.127 1.00 59.19 412 PRO A O 1
ATOM 3133 N N . ILE A 1 413 ? 18.906 -33.295 47.593 1.00 61.91 413 ILE A N 1
ATOM 3134 C CA . ILE A 1 413 ? 17.692 -33.961 48.064 1.00 61.91 413 ILE A CA 1
ATOM 3135 C C . ILE A 1 413 ? 17.008 -33.008 49.048 1.00 61.91 413 ILE A C 1
ATOM 3137 O O . ILE A 1 413 ? 17.576 -32.680 50.087 1.00 61.91 413 ILE A O 1
ATOM 3141 N N . VAL A 1 414 ? 15.803 -32.549 48.714 1.00 72.38 414 VAL A N 1
ATOM 3142 C CA . VAL A 1 414 ? 14.953 -31.787 49.639 1.00 72.38 414 VAL A CA 1
ATOM 3143 C C . VAL A 1 414 ? 14.227 -32.792 50.543 1.00 72.38 414 VAL A C 1
ATOM 3145 O O . VAL A 1 414 ? 13.546 -33.674 50.010 1.00 72.38 414 VAL A O 1
ATOM 3148 N N . PRO A 1 415 ? 14.367 -32.713 51.880 1.00 64.00 415 PRO A N 1
ATOM 3149 C CA . PRO A 1 415 ? 13.670 -33.611 52.789 1.00 64.00 415 PRO A CA 1
ATOM 3150 C C . PRO A 1 415 ? 12.162 -33.334 52.782 1.00 64.00 415 PRO A C 1
ATOM 3152 O O . PRO A 1 415 ? 11.704 -32.193 52.723 1.00 64.00 415 PRO A O 1
ATOM 3155 N N . LYS A 1 416 ? 11.400 -34.426 52.805 1.00 67.06 416 LYS A N 1
ATOM 3156 C CA . LYS A 1 416 ? 9.937 -34.459 52.789 1.00 67.06 416 LYS A CA 1
ATOM 3157 C C . LYS A 1 416 ? 9.402 -33.962 54.147 1.00 67.06 416 LYS A C 1
ATOM 3159 O O . LYS A 1 416 ? 9.902 -34.441 55.161 1.00 67.06 416 LYS A O 1
ATOM 3164 N N . PRO A 1 417 ? 8.420 -33.045 54.195 1.00 64.62 417 PRO A N 1
ATOM 3165 C CA . PRO A 1 417 ? 7.844 -32.599 55.461 1.00 64.62 417 PRO A CA 1
ATOM 3166 C C . PRO A 1 417 ? 7.001 -33.712 56.100 1.00 64.62 417 PRO A C 1
ATOM 3168 O O . PRO A 1 417 ? 6.259 -34.413 55.404 1.00 64.62 417 PRO A O 1
ATOM 3171 N N . GLU A 1 418 ? 7.149 -33.875 57.416 1.00 56.94 418 GLU A N 1
ATOM 3172 C CA . GLU A 1 418 ? 6.358 -34.792 58.240 1.00 56.94 418 GLU A CA 1
ATOM 3173 C C . GLU A 1 418 ? 4.904 -34.309 58.385 1.00 56.94 418 GLU A C 1
ATOM 3175 O O . GLU A 1 418 ? 4.659 -33.100 58.438 1.00 56.94 418 GLU A O 1
ATOM 3180 N N . PRO A 1 419 ? 3.935 -35.239 58.434 1.00 67.12 419 PRO A N 1
ATOM 3181 C CA . PRO A 1 419 ? 2.533 -34.914 58.655 1.00 67.12 419 PRO A CA 1
ATOM 3182 C C . PRO A 1 419 ? 2.280 -34.543 60.125 1.00 67.12 419 PRO A C 1
ATOM 3184 O O . PRO A 1 419 ? 2.750 -35.238 61.026 1.00 67.12 419 PRO A O 1
ATOM 3187 N N . GLN A 1 420 ? 1.528 -33.457 60.333 1.00 65.38 420 GLN A N 1
ATOM 3188 C CA . GLN A 1 420 ? 0.925 -33.083 61.618 1.00 65.38 420 GLN A CA 1
ATOM 3189 C C . GLN A 1 420 ? -0.429 -33.758 61.807 1.00 65.38 420 GLN A C 1
ATOM 3191 O O . GLN A 1 420 ? -1.149 -33.906 60.789 1.00 65.38 420 GLN A O 1
#